Protein AF-A0A4Q2LS94-F1 (afdb_monomer)

Nearest PDB structures (foldseek):
  6xjh-assembly1_A  TM=5.456E-01  e=1.510E-02  Staphylococcus aureus
  7znq-assembly1_Y  TM=5.408E-01  e=6.604E-02  Stutzerimonas stutzeri ATCC 14405 = CCUG 16156
  7o0z-assembly1_D  TM=4.781E-01  e=6.324E-02  Stutzerimonas stutzeri ATCC 14405 = CCUG 16156
  7osi-assembly1_D  TM=4.520E-01  e=9.346E-02  Stutzerimonas stutzeri ATCC 14405 = CCUG 16156
  8frp-assembly1_F  TM=3.884E-01  e=1.158E+00  Acinetobacter baylyi ADP1

Mean predicted aligned error: 8.5 Å

Radius of gyration: 29.26 Å; Cα contacts (8 Å, |Δi|>4): 446; chains: 1; bounding box: 100×53×75 Å

Secondary structure (DSSP, 8-state):
-HHHHHHHHHHHT-HHHHHHHHHHHHHHHHHHHHTHHHHHHHHHHHHHHHHT-EE--HHHHHHHHHHHHHHHHHHHHHHHHHHHHHHHHHHHHHHHTTS---S------S----SSPPPHHHHHHHHHHHHHHHHHHHHHHHTTHHHHHHHHHHHHHHHHTT-HHHHHHHHHHHHHHHHH----EE--SHHHHHHHHHIIIIIHHHHHHHHHHHHTHHHHHHHHTTHHHHHHTSTTHHHHHHHHHHHHHHHHHHHHHHHHHHHHHHHHHHHH--TTTTSBGGG-HHHHTTB---SBHHHHHHHHHHHHHHHHHHHHHHHHHHHTT-S-THHHHHHHHHHHHHHHHHHHTT-TTSHHHHHHHHH-THHHHHH-TTSSB--EEEETTEEEEHHHHHHHHHHHHHHHHHHHHHHHHHT----

Solvent-accessible surface area (backbone atoms only — not comparable to full-atom values): 22215 Å² total; per-residue (Å²): 109,74,62,29,53,55,44,34,46,63,41,69,69,38,65,65,55,58,54,50,50,50,51,54,51,49,51,52,50,49,59,58,55,73,44,42,72,69,46,50,54,50,51,56,46,39,57,49,28,71,71,72,38,38,72,76,42,73,68,55,51,54,52,19,54,52,42,45,52,51,50,54,51,52,55,48,52,50,52,53,49,54,53,48,53,54,51,52,51,51,54,49,50,59,51,50,75,73,47,82,94,76,82,85,92,85,74,98,73,89,87,86,86,84,69,101,61,72,53,77,67,57,45,52,53,47,50,51,51,30,58,51,18,52,50,46,51,47,40,68,70,43,40,56,57,54,52,53,48,50,31,48,53,45,30,54,52,17,58,75,69,66,38,70,42,43,38,54,36,23,55,52,48,42,53,31,40,67,70,49,57,56,49,54,42,41,60,67,51,65,62,54,48,58,60,63,44,37,36,49,74,51,44,30,58,53,45,45,50,53,34,34,63,44,31,5,38,73,37,1,52,38,54,62,72,57,49,48,54,67,43,58,70,40,98,62,30,57,66,55,49,53,54,21,45,51,52,18,48,45,52,47,26,42,50,51,44,51,52,53,50,49,53,47,48,50,57,46,36,73,70,63,45,72,81,67,43,80,40,47,36,40,41,38,42,95,83,27,66,60,30,54,51,72,49,27,37,48,58,48,51,52,48,52,51,52,42,26,27,50,21,36,33,33,49,33,41,46,20,38,40,43,4,68,76,35,57,48,35,62,57,20,31,51,56,50,50,48,51,50,47,46,58,59,51,38,59,74,69,69,49,62,88,41,70,67,48,47,52,48,45,72,73,50,48,56,44,58,39,30,26,43,77,57,55,56,40,63,41,65,38,81,56,95,71,40,63,32,50,35,70,65,51,46,51,68,56,54,48,48,48,46,50,53,33,52,52,54,38,53,53,54,60,70,70,58,76,81,126

Sequence (419 aa):
MRLIWTELYKILAQKVIYIAFLLFVLFYSASFFSQSATRSETRELQSYYETYGGKLTAEKLQWAEQIDAEFQAERKARNEAAEQEQREQKEQQGRQEQQSPSEAASPAKEQAASHDTLSPEDYNNLLLQYRVASAILNLHSNGLNLRESYARSEAERAEAEGSLYRQAEAKKMLASFNKVGTPDYAMNQEVWNSMLRYLNEVGYLFAAALTILGVSSVFSREYNVRMDSLIFSSRHGRARMTWAKVAAVVLYCTMVVLAFAAVVLLLNGWYYGFSGWDKKLINLHNLYNHTAFTGSISLYFIMQQLYAIAGCIALGLLVMLCSSRTRSPLIPAFICGTIMMLPMLIILLNLSDSFIFELVFRLFRYMEFIELSMLGDNFYLNYFGTPVLYRYGIIPILALYYVIPVVLLHWSIRRREVA

Structure (mmCIF, N/CA/C/O backbone):
data_AF-A0A4Q2LS94-F1
#
_entry.id   AF-A0A4Q2LS94-F1
#
loop_
_atom_site.group_PDB
_atom_site.id
_atom_site.type_symbol
_atom_site.label_atom_id
_atom_site.label_alt_id
_atom_site.label_comp_id
_atom_site.label_asym_id
_atom_site.label_entity_id
_atom_site.label_seq_id
_atom_site.pdbx_PDB_ins_code
_atom_site.Cartn_x
_atom_site.Cartn_y
_atom_site.Cartn_z
_atom_site.occupancy
_atom_site.B_iso_or_equiv
_atom_site.auth_seq_id
_atom_site.auth_comp_id
_atom_site.auth_asym_id
_atom_site.auth_atom_id
_atom_site.pdbx_PDB_model_num
ATOM 1 N N . MET A 1 1 ? -26.633 12.307 13.243 1.00 71.81 1 MET A N 1
ATOM 2 C CA . MET A 1 1 ? -25.696 13.390 12.869 1.00 71.81 1 MET A CA 1
ATOM 3 C C . MET A 1 1 ? -24.947 13.954 14.077 1.00 71.81 1 MET A C 1
ATOM 5 O O . MET A 1 1 ? -23.781 13.620 14.220 1.00 71.81 1 MET A O 1
ATOM 9 N N . ARG A 1 2 ? -25.584 14.709 14.994 1.00 88.25 2 ARG A N 1
ATOM 10 C CA . ARG A 1 2 ? -24.880 15.412 16.098 1.00 88.25 2 ARG A CA 1
ATOM 11 C C . ARG A 1 2 ? -23.998 14.512 16.986 1.00 88.25 2 ARG A C 1
ATOM 13 O O . ARG A 1 2 ? -22.884 14.901 17.297 1.00 88.25 2 ARG A O 1
ATOM 20 N N . LEU A 1 3 ? -24.456 13.297 17.310 1.00 88.69 3 LEU A N 1
ATOM 21 C CA . LEU A 1 3 ? -23.695 12.317 18.108 1.00 88.69 3 LEU A CA 1
ATOM 22 C C . LEU A 1 3 ? -22.425 11.801 17.408 1.00 88.69 3 LEU A C 1
ATOM 24 O O . LEU A 1 3 ? -21.391 11.634 18.042 1.00 88.69 3 LEU A O 1
ATOM 28 N N . ILE A 1 4 ? -22.494 11.555 16.097 1.00 92.00 4 ILE A N 1
ATOM 29 C CA . ILE A 1 4 ? -21.341 11.062 15.327 1.00 92.00 4 ILE A CA 1
ATOM 30 C C . ILE A 1 4 ? -20.258 12.140 15.306 1.00 92.00 4 ILE A C 1
ATOM 32 O O . ILE A 1 4 ? -19.094 11.853 15.558 1.00 92.00 4 ILE A O 1
ATOM 36 N N . TRP A 1 5 ? -20.662 13.394 15.082 1.00 92.56 5 TRP A N 1
ATOM 37 C CA . TRP A 1 5 ? -19.753 14.535 15.101 1.00 92.56 5 TRP A CA 1
ATOM 38 C C . TRP A 1 5 ? -19.068 14.717 16.459 1.00 92.56 5 TRP A C 1
ATOM 40 O O . TRP A 1 5 ? -17.861 14.928 16.507 1.00 92.56 5 TRP A O 1
ATOM 50 N N . THR A 1 6 ? -19.802 14.584 17.570 1.00 92.38 6 THR A N 1
ATOM 51 C CA . THR A 1 6 ? -19.202 14.694 18.909 1.00 92.38 6 THR A CA 1
ATOM 52 C C . THR A 1 6 ? -18.193 13.586 19.190 1.00 92.38 6 THR A C 1
ATOM 54 O O . THR A 1 6 ? -17.148 13.858 19.775 1.00 92.38 6 THR A O 1
ATOM 57 N N . GLU A 1 7 ? -18.465 12.350 18.762 1.00 94.88 7 GLU A N 1
ATOM 58 C CA . GLU A 1 7 ? -17.519 11.241 18.935 1.00 94.88 7 GLU A CA 1
ATOM 59 C C . GLU A 1 7 ? -16.289 11.396 18.033 1.00 94.88 7 GLU A C 1
ATOM 61 O O . GLU A 1 7 ? -15.164 11.222 18.497 1.00 94.88 7 GLU A O 1
ATOM 66 N N . LEU A 1 8 ? -16.478 11.812 16.778 1.00 95.69 8 LEU A N 1
ATOM 67 C CA . LEU A 1 8 ? -15.372 12.096 15.863 1.00 95.69 8 LEU A CA 1
ATOM 68 C C . LEU A 1 8 ? -14.487 13.230 16.395 1.00 95.69 8 LEU A C 1
ATOM 70 O O . LEU A 1 8 ? -13.263 13.113 16.396 1.00 95.69 8 LEU A O 1
ATOM 74 N N . TYR A 1 9 ? -15.095 14.296 16.922 1.00 94.94 9 TYR A N 1
ATOM 75 C CA . TYR A 1 9 ? -14.372 15.405 17.539 1.00 94.94 9 TYR A CA 1
ATOM 76 C C . TYR A 1 9 ? -13.530 14.952 18.739 1.00 94.94 9 TYR A C 1
ATOM 78 O O . TYR A 1 9 ? -12.387 15.376 18.866 1.00 94.94 9 TYR A O 1
ATOM 86 N N . LYS A 1 10 ? -14.034 14.051 19.596 1.00 93.50 10 LYS A N 1
ATOM 87 C CA . LYS A 1 10 ? -13.248 13.496 20.717 1.00 93.50 10 LYS A CA 1
ATOM 88 C C . LYS A 1 10 ? -12.005 12.739 20.245 1.00 93.50 10 LYS A C 1
ATOM 90 O O . LYS A 1 10 ? -10.980 12.778 20.931 1.00 93.50 10 LYS A O 1
ATOM 95 N N . ILE A 1 11 ? -12.098 12.034 19.114 1.00 95.50 11 ILE A N 1
ATOM 96 C CA . ILE A 1 11 ? -10.948 11.358 18.506 1.00 95.50 11 ILE A CA 1
ATOM 97 C C . ILE A 1 11 ? -9.956 12.418 18.024 1.00 95.50 11 ILE A C 1
ATOM 99 O O . ILE A 1 11 ? -8.827 12.460 18.503 1.00 95.50 11 ILE A O 1
ATOM 103 N N . LEU A 1 12 ? -10.409 13.338 17.171 1.00 94.44 12 LEU A N 1
ATOM 104 C CA . LEU A 1 12 ? -9.562 14.363 16.559 1.00 94.44 12 LEU A CA 1
ATOM 105 C C . LEU A 1 12 ? -8.964 15.352 17.570 1.00 94.44 12 LEU A C 1
ATOM 107 O O . LEU A 1 12 ? -7.861 15.824 17.363 1.00 94.44 12 LEU A O 1
ATOM 111 N N . ALA A 1 13 ? -9.605 15.618 18.708 1.00 93.94 13 ALA A N 1
ATOM 112 C CA . ALA A 1 13 ? -9.079 16.520 19.738 1.00 93.94 13 ALA A CA 1
ATOM 113 C C . ALA A 1 13 ? -7.800 16.003 20.439 1.00 93.94 13 ALA A C 1
ATOM 115 O O . ALA A 1 13 ? -7.214 16.694 21.280 1.00 93.94 13 ALA A O 1
ATOM 116 N N . GLN A 1 14 ? -7.352 14.781 20.147 1.00 93.38 14 GLN A N 1
ATOM 117 C CA . GLN A 1 14 ? -6.146 14.208 20.736 1.00 93.38 14 GLN A CA 1
ATOM 118 C C . GLN A 1 14 ? -4.886 14.777 20.077 1.00 93.38 14 GLN A C 1
ATOM 120 O O . GLN A 1 14 ? -4.513 14.386 18.976 1.00 93.38 14 GLN A O 1
ATOM 125 N N . LYS A 1 15 ? -4.161 15.636 20.809 1.00 93.94 15 LYS A N 1
ATOM 126 C CA . LYS A 1 15 ? -2.892 16.242 20.353 1.00 93.94 15 LYS A CA 1
ATOM 127 C C . LYS A 1 15 ? -1.873 15.219 19.832 1.00 93.94 15 LYS A C 1
ATOM 129 O O . LYS A 1 15 ? -1.167 15.501 18.871 1.00 93.94 15 LYS A O 1
ATOM 134 N N . VAL A 1 16 ? -1.827 14.029 20.439 1.00 93.25 16 VAL A N 1
ATOM 135 C CA . VAL A 1 16 ? -0.914 12.937 20.055 1.00 93.25 16 VAL A CA 1
ATOM 136 C C . VAL A 1 16 ? -1.115 12.504 18.598 1.00 93.25 16 VAL A C 1
ATOM 138 O O . VAL A 1 16 ? -0.131 12.189 17.940 1.00 93.25 16 VAL A O 1
ATOM 141 N N . ILE A 1 17 ? -2.345 12.549 18.068 1.00 95.19 17 ILE A N 1
ATOM 142 C CA . ILE A 1 17 ? -2.631 12.186 16.670 1.00 95.19 17 ILE A CA 1
ATOM 143 C C . ILE A 1 17 ? -1.920 13.146 15.717 1.00 95.19 17 ILE A C 1
ATOM 145 O O . ILE A 1 17 ? -1.273 12.701 14.776 1.00 95.19 17 ILE A O 1
ATOM 149 N N . TYR A 1 18 ? -1.988 14.453 15.976 1.00 96.56 18 TYR A N 1
ATOM 150 C CA . TYR A 1 18 ? -1.341 15.454 15.126 1.00 96.56 18 TYR A CA 1
ATOM 151 C C . TYR A 1 18 ? 0.182 15.409 15.227 1.00 96.56 18 TYR A C 1
ATOM 153 O O . TYR A 1 18 ? 0.855 15.547 14.212 1.00 96.56 18 TYR A O 1
ATOM 161 N N . ILE A 1 19 ? 0.722 15.176 16.429 1.00 97.12 19 ILE A N 1
ATOM 162 C CA . ILE A 1 19 ? 2.168 15.003 16.625 1.00 97.12 19 ILE A CA 1
ATOM 163 C C . ILE A 1 19 ? 2.651 13.773 15.848 1.00 97.12 19 ILE A C 1
ATOM 165 O O . ILE A 1 19 ? 3.602 13.877 15.080 1.00 97.12 19 ILE A O 1
ATOM 169 N N . ALA A 1 20 ? 1.975 12.629 15.992 1.00 96.75 20 ALA A N 1
ATOM 170 C CA . ALA A 1 20 ? 2.322 11.405 15.274 1.00 96.75 20 ALA A CA 1
ATOM 171 C C . ALA A 1 20 ? 2.182 11.572 13.754 1.00 96.75 20 ALA A C 1
ATOM 173 O O . ALA A 1 20 ? 3.086 11.200 13.014 1.00 96.75 20 ALA A O 1
ATOM 174 N N . PHE A 1 21 ? 1.092 12.188 13.284 1.00 97.50 21 PHE A N 1
ATOM 175 C CA . PHE A 1 21 ? 0.890 12.468 11.863 1.00 97.50 21 PHE A CA 1
ATOM 176 C C . PHE A 1 21 ? 2.009 13.346 11.299 1.00 97.50 21 PHE A C 1
ATOM 178 O O . PHE A 1 21 ? 2.592 13.004 10.276 1.00 97.50 21 PHE A O 1
ATOM 185 N N . LEU A 1 22 ? 2.361 14.433 11.991 1.00 97.62 22 LEU A N 1
ATOM 186 C CA . LEU A 1 22 ? 3.452 15.316 11.586 1.00 97.62 22 LEU A CA 1
ATOM 187 C C . LEU A 1 22 ? 4.791 14.573 11.552 1.00 97.62 22 LEU A C 1
ATOM 189 O O . LEU A 1 22 ? 5.533 14.728 10.589 1.00 97.62 22 LEU A O 1
ATOM 193 N N . LEU A 1 23 ? 5.084 13.729 12.545 1.00 97.50 23 LEU A N 1
ATOM 194 C CA . LEU A 1 23 ? 6.293 12.900 12.550 1.00 97.50 23 LEU A CA 1
ATOM 195 C C . LEU A 1 23 ? 6.331 11.926 11.365 1.00 97.50 23 LEU A C 1
ATOM 197 O O . LEU A 1 23 ? 7.368 11.806 10.721 1.00 97.50 23 LEU A O 1
ATOM 201 N N . PHE A 1 24 ? 5.216 11.270 11.036 1.00 96.88 24 PHE A N 1
ATOM 202 C CA . PHE A 1 24 ? 5.141 10.368 9.883 1.00 96.88 24 PHE A CA 1
ATOM 203 C C . PHE A 1 24 ? 5.277 11.110 8.551 1.00 96.88 24 PHE A C 1
ATOM 205 O O . PHE A 1 24 ? 5.962 10.630 7.649 1.00 96.88 24 PHE A O 1
ATOM 212 N N . VAL A 1 25 ? 4.686 12.302 8.433 1.00 96.38 25 VAL A N 1
ATOM 213 C CA . VAL A 1 25 ? 4.857 13.167 7.258 1.00 96.38 25 VAL A CA 1
ATOM 214 C C . VAL A 1 25 ? 6.303 13.636 7.133 1.00 96.38 25 VAL A C 1
ATOM 216 O O . VAL A 1 25 ? 6.855 13.575 6.038 1.00 96.38 25 VAL A O 1
ATOM 219 N N . LEU A 1 26 ? 6.944 14.059 8.226 1.00 95.88 26 LEU A N 1
ATOM 220 C CA . LEU A 1 26 ? 8.361 14.428 8.228 1.00 95.88 26 LEU A CA 1
ATOM 221 C C . LEU A 1 26 ? 9.256 13.248 7.857 1.00 95.88 26 LEU A C 1
ATOM 223 O O . LEU A 1 26 ? 10.152 13.421 7.041 1.00 95.88 26 LEU A O 1
ATOM 227 N N . PHE A 1 27 ? 9.002 12.057 8.400 1.00 94.88 27 PHE A N 1
ATOM 228 C CA . PHE A 1 27 ? 9.762 10.856 8.063 1.00 94.88 27 PHE A CA 1
ATOM 229 C C . PHE A 1 27 ? 9.624 10.506 6.578 1.00 94.88 27 PHE A C 1
ATOM 231 O O . PHE A 1 27 ? 10.627 10.298 5.895 1.00 94.88 27 PHE A O 1
ATOM 238 N N . TYR A 1 28 ? 8.393 10.503 6.054 1.00 92.50 28 TYR A N 1
ATOM 239 C CA . TYR A 1 28 ? 8.152 10.259 4.634 1.00 92.50 28 TYR A CA 1
ATOM 240 C C . TYR A 1 28 ? 8.820 11.326 3.761 1.00 92.50 28 TYR A C 1
ATOM 242 O O . TYR A 1 28 ? 9.475 10.989 2.782 1.00 92.50 28 TYR A O 1
ATOM 250 N N . SER A 1 29 ? 8.723 12.600 4.145 1.00 91.50 29 SER A N 1
ATOM 251 C CA . SER A 1 29 ? 9.332 13.713 3.409 1.00 91.50 29 SER A CA 1
ATOM 252 C C . SER A 1 29 ? 10.862 13.638 3.442 1.00 91.50 29 SER A C 1
ATOM 254 O O . SER A 1 29 ? 11.510 13.815 2.418 1.00 91.50 29 SER A O 1
ATOM 256 N N . ALA A 1 30 ? 11.463 13.315 4.587 1.00 91.62 30 ALA A N 1
ATOM 257 C CA . ALA A 1 30 ? 12.905 13.120 4.709 1.00 91.62 30 ALA A CA 1
ATOM 258 C C . ALA A 1 30 ? 13.388 11.955 3.832 1.00 91.62 30 ALA A C 1
ATOM 260 O O . ALA A 1 30 ? 14.360 12.116 3.102 1.00 91.62 30 ALA A O 1
ATOM 261 N N . SER A 1 31 ? 12.674 10.823 3.833 1.00 88.81 31 SER A N 1
ATOM 262 C CA . SER A 1 31 ? 12.956 9.683 2.945 1.00 88.81 31 SER A CA 1
ATOM 263 C C . SER A 1 31 ? 12.748 10.020 1.459 1.00 88.81 31 SER A C 1
ATOM 265 O O . SER A 1 31 ? 13.474 9.533 0.590 1.00 88.81 31 SER A O 1
ATOM 267 N N . PHE A 1 32 ? 11.779 10.890 1.161 1.00 86.62 32 PHE A N 1
ATOM 268 C CA . PHE A 1 32 ? 11.510 11.413 -0.175 1.00 86.62 32 PHE A CA 1
ATOM 269 C C . PHE A 1 32 ? 12.689 12.266 -0.683 1.00 86.62 32 PHE A C 1
ATOM 271 O O . PHE A 1 32 ? 13.139 12.087 -1.814 1.00 86.62 32 PHE A O 1
ATOM 278 N N . PHE A 1 33 ? 13.224 13.168 0.147 1.00 86.12 33 PHE A N 1
ATOM 279 C CA . PHE A 1 33 ? 14.327 14.061 -0.232 1.00 86.12 33 PHE A CA 1
ATOM 280 C C . PHE A 1 33 ? 15.721 13.431 -0.104 1.00 86.12 33 PHE A C 1
ATOM 282 O O . PHE A 1 33 ? 16.631 13.840 -0.826 1.00 86.12 33 PHE A O 1
ATOM 289 N N . SER A 1 34 ? 15.914 12.421 0.750 1.00 85.12 34 SER A N 1
ATOM 290 C CA . SER A 1 34 ? 17.208 11.730 0.872 1.00 85.12 34 SER A CA 1
ATOM 291 C C . SER A 1 34 ? 17.610 11.002 -0.414 1.00 85.12 34 SER A C 1
ATOM 293 O O . SER A 1 34 ? 18.793 10.812 -0.666 1.00 85.12 34 SER A O 1
ATOM 295 N N . GLN A 1 35 ? 16.638 10.656 -1.259 1.00 77.50 35 GLN A N 1
ATOM 296 C CA . GLN A 1 35 ? 16.847 10.052 -2.578 1.00 77.50 35 GLN A CA 1
ATOM 297 C C . GLN A 1 35 ? 16.931 11.096 -3.709 1.00 77.50 35 GLN A C 1
ATOM 299 O O . GLN A 1 35 ? 16.785 10.756 -4.878 1.00 77.50 35 GLN A O 1
ATOM 304 N N . SER A 1 36 ? 17.140 12.378 -3.387 1.00 68.50 36 SER A N 1
ATOM 305 C CA . SER A 1 36 ? 17.072 13.495 -4.344 1.00 68.50 36 SER A CA 1
ATOM 306 C C . SER A 1 36 ? 17.948 13.333 -5.590 1.00 68.50 36 SER A C 1
ATOM 308 O O . SER A 1 36 ? 17.468 13.669 -6.666 1.00 68.50 36 SER A O 1
ATOM 310 N N . ALA A 1 37 ? 19.159 12.775 -5.481 1.00 62.03 37 ALA A N 1
ATOM 311 C CA . ALA A 1 37 ? 20.042 12.534 -6.630 1.00 62.03 37 ALA A CA 1
ATOM 312 C C . ALA A 1 37 ? 19.455 11.514 -7.627 1.00 62.03 37 ALA A C 1
ATOM 314 O O . ALA A 1 37 ? 19.343 11.781 -8.819 1.00 62.03 37 ALA A O 1
ATOM 315 N N . THR A 1 38 ? 18.966 10.371 -7.140 1.00 67.56 38 THR A N 1
ATOM 316 C CA . THR A 1 38 ? 18.274 9.373 -7.979 1.00 67.56 38 THR A CA 1
ATOM 317 C C . THR A 1 38 ? 17.004 9.951 -8.610 1.00 67.56 38 THR A C 1
ATOM 319 O O . THR A 1 38 ? 16.581 9.577 -9.706 1.00 67.56 38 THR A O 1
ATOM 322 N N . ARG A 1 39 ? 16.366 10.899 -7.923 1.00 68.19 39 ARG A N 1
ATOM 323 C CA . ARG A 1 39 ? 15.119 11.513 -8.375 1.00 68.19 39 ARG A CA 1
ATOM 324 C C . ARG A 1 39 ? 15.330 12.652 -9.363 1.00 68.19 39 ARG A C 1
ATOM 326 O O . ARG A 1 39 ? 14.485 12.796 -10.243 1.00 68.19 39 ARG A O 1
ATOM 333 N N . SER A 1 40 ? 16.437 13.395 -9.287 1.00 66.00 40 SER A N 1
ATOM 334 C CA . SER A 1 40 ? 16.788 14.376 -10.319 1.00 66.00 40 SER A CA 1
ATOM 335 C C . SER A 1 40 ? 17.030 13.677 -11.649 1.00 66.00 40 SER A C 1
ATOM 337 O O . SER A 1 40 ? 16.423 14.071 -12.639 1.00 66.00 40 SER A O 1
ATOM 339 N N . GLU A 1 41 ? 17.755 12.554 -11.646 1.00 70.06 41 GLU A N 1
ATOM 340 C CA . GLU A 1 41 ? 17.894 11.699 -12.834 1.00 70.06 41 GLU A CA 1
ATOM 341 C C . GLU A 1 41 ? 16.536 11.196 -13.338 1.00 70.06 41 GLU A C 1
ATOM 343 O O . GLU A 1 41 ? 16.282 11.145 -14.536 1.00 70.06 41 GLU A O 1
ATOM 348 N N . THR A 1 42 ? 15.625 10.839 -12.429 1.00 70.94 42 THR A N 1
ATOM 349 C CA . THR A 1 42 ? 14.271 10.398 -12.797 1.00 70.94 42 THR A CA 1
ATOM 350 C C . THR A 1 42 ? 13.454 11.524 -13.439 1.00 70.94 42 THR A C 1
ATOM 352 O O . THR A 1 42 ? 12.666 11.271 -14.352 1.00 70.94 42 THR A O 1
ATOM 355 N N . ARG A 1 43 ? 13.614 12.764 -12.964 1.00 76.69 43 ARG A N 1
ATOM 356 C CA . ARG A 1 43 ? 12.946 13.950 -13.512 1.00 76.69 43 ARG A CA 1
ATOM 357 C C . ARG A 1 43 ? 13.520 14.342 -14.871 1.00 76.69 43 ARG A C 1
ATOM 359 O O . ARG A 1 43 ? 12.759 14.740 -15.743 1.00 76.69 43 ARG A O 1
ATOM 366 N N . GLU A 1 44 ? 14.824 14.202 -15.070 1.00 81.69 44 GLU A N 1
ATOM 367 C CA . GLU A 1 44 ? 15.437 14.353 -16.392 1.00 81.69 44 GLU A CA 1
ATOM 368 C C . GLU A 1 44 ? 14.945 13.256 -17.333 1.00 81.69 44 GLU A C 1
ATOM 370 O O . GLU A 1 44 ? 14.438 13.549 -18.407 1.00 81.69 44 GLU A O 1
ATOM 375 N N . LEU A 1 45 ? 14.946 11.997 -16.896 1.00 83.62 45 LEU A N 1
ATOM 376 C CA . LEU A 1 45 ? 14.431 10.879 -17.686 1.00 83.62 45 LEU A CA 1
ATOM 377 C C . LEU A 1 45 ? 12.951 11.060 -18.076 1.00 83.62 45 LEU A C 1
ATOM 379 O O . LEU A 1 45 ? 12.529 10.599 -19.136 1.00 83.62 45 LEU A O 1
ATOM 383 N N . GLN A 1 46 ? 12.156 11.752 -17.253 1.00 85.06 46 GLN A N 1
ATOM 384 C CA . GLN A 1 46 ? 10.760 12.069 -17.559 1.00 85.06 46 GLN A CA 1
ATOM 385 C C . GLN A 1 46 ? 10.611 12.878 -18.857 1.00 85.06 46 GLN A C 1
ATOM 387 O O . GLN A 1 46 ? 9.734 12.547 -19.653 1.00 85.06 46 GLN A O 1
ATOM 392 N N . SER A 1 47 ? 11.461 13.879 -19.114 1.00 87.19 47 SER A N 1
ATOM 393 C CA . SER A 1 47 ? 11.367 14.685 -20.345 1.00 87.19 47 SER A CA 1
ATOM 394 C C . SER A 1 47 ? 11.715 13.863 -21.594 1.00 87.19 47 SER A C 1
ATOM 396 O O . SER A 1 47 ? 11.094 14.016 -22.648 1.00 87.19 47 SER A O 1
ATOM 398 N N . TYR A 1 48 ? 12.641 12.910 -21.464 1.00 90.19 48 TYR A N 1
ATOM 399 C CA . TYR A 1 48 ? 12.956 11.947 -22.518 1.00 90.19 48 TYR A CA 1
ATOM 400 C C . TYR A 1 48 ? 11.796 10.977 -22.774 1.00 90.19 48 TYR A C 1
ATOM 402 O O . TYR A 1 48 ? 11.495 10.685 -23.929 1.00 90.19 48 TYR A O 1
ATOM 410 N N . TYR A 1 49 ? 11.083 10.519 -21.739 1.00 89.94 49 TYR A N 1
ATOM 411 C CA . TYR A 1 49 ? 9.853 9.737 -21.922 1.00 89.94 49 TYR A CA 1
ATOM 412 C C . TYR A 1 49 ? 8.718 10.548 -22.558 1.00 89.94 49 TYR A C 1
ATOM 414 O O . TYR A 1 49 ? 7.915 9.980 -23.294 1.00 89.94 49 TYR A O 1
ATOM 422 N N . GLU A 1 50 ? 8.638 11.850 -22.298 1.00 87.69 50 GLU A N 1
ATOM 423 C CA . GLU A 1 50 ? 7.675 12.738 -22.962 1.00 87.69 50 GLU A CA 1
ATOM 424 C C . GLU A 1 50 ? 8.004 12.941 -24.445 1.00 87.69 50 GLU A C 1
ATOM 426 O O . GLU A 1 50 ? 7.090 13.056 -25.260 1.00 87.69 50 GLU A O 1
ATOM 431 N N . THR A 1 51 ? 9.291 12.916 -24.798 1.00 90.25 51 THR A N 1
ATOM 432 C CA . THR A 1 51 ? 9.772 13.118 -26.172 1.00 90.25 51 THR A CA 1
ATOM 433 C C . THR A 1 51 ? 9.738 11.824 -26.992 1.00 90.25 51 THR A C 1
ATOM 435 O O . THR A 1 51 ? 9.162 11.782 -28.076 1.00 90.25 51 THR A O 1
ATOM 438 N N . TYR A 1 52 ? 10.329 10.749 -26.466 1.00 89.81 52 TYR A N 1
ATOM 439 C CA . TYR A 1 52 ? 10.572 9.492 -27.186 1.00 89.81 52 TYR A CA 1
ATOM 440 C C . TYR A 1 52 ? 9.662 8.342 -26.728 1.00 89.81 52 TYR A C 1
ATOM 442 O O . TYR A 1 52 ? 9.378 7.414 -27.491 1.00 89.81 52 TYR A O 1
ATOM 450 N N . GLY A 1 53 ? 9.160 8.399 -25.491 1.00 89.62 53 GLY A N 1
ATOM 451 C CA . GLY A 1 53 ? 8.220 7.416 -24.949 1.00 89.62 53 GLY A CA 1
ATOM 452 C C . GLY A 1 53 ? 6.827 7.523 -25.572 1.00 89.62 53 GLY A C 1
ATOM 453 O O . GLY A 1 53 ? 6.587 8.272 -26.513 1.00 89.62 53 GLY A O 1
ATOM 454 N N . GLY A 1 54 ? 5.866 6.746 -25.083 1.00 90.50 54 GLY A N 1
ATOM 455 C CA . GLY A 1 54 ? 4.487 6.717 -25.573 1.00 90.50 54 GLY A CA 1
ATOM 456 C C . GLY A 1 54 ? 4.080 5.375 -26.177 1.00 90.50 54 GLY A C 1
ATOM 457 O O . GLY A 1 54 ? 4.685 4.346 -25.887 1.00 90.50 54 GLY A O 1
ATOM 458 N N . LYS A 1 55 ? 3.032 5.371 -27.013 1.00 92.12 55 LYS A N 1
ATOM 459 C CA . LYS A 1 55 ? 2.530 4.135 -27.636 1.00 92.12 55 LYS A CA 1
ATOM 460 C C . LYS A 1 55 ? 3.618 3.480 -28.489 1.00 92.12 55 LYS A C 1
ATOM 462 O O . LYS A 1 55 ? 4.261 4.178 -29.271 1.00 92.12 55 LYS A O 1
ATOM 467 N N . LEU A 1 56 ? 3.788 2.167 -28.355 1.00 91.00 56 LEU A N 1
ATOM 468 C CA . LEU A 1 56 ? 4.749 1.398 -29.142 1.00 91.00 56 LEU A CA 1
ATOM 469 C C . LEU A 1 56 ? 4.298 1.363 -30.613 1.00 91.00 56 LEU A C 1
ATOM 471 O O . LEU A 1 56 ? 3.252 0.802 -30.944 1.00 91.00 56 LEU A O 1
ATOM 475 N N . THR A 1 57 ? 5.084 1.990 -31.488 1.00 92.44 57 THR A N 1
ATOM 476 C CA . THR A 1 57 ? 4.911 2.001 -32.948 1.00 92.44 57 THR A CA 1
ATOM 477 C C . THR A 1 57 ? 6.154 1.415 -33.616 1.00 92.44 57 THR A C 1
ATOM 479 O O . THR A 1 57 ? 7.225 1.400 -33.014 1.00 92.44 57 THR A O 1
ATOM 482 N N . ALA A 1 58 ? 6.032 0.956 -34.865 1.00 91.12 58 ALA A N 1
ATOM 483 C CA . ALA A 1 58 ? 7.173 0.434 -35.625 1.00 91.12 58 ALA A CA 1
ATOM 484 C C . ALA A 1 58 ? 8.319 1.458 -35.738 1.00 91.12 58 ALA A C 1
ATOM 486 O O . ALA A 1 58 ? 9.477 1.103 -35.570 1.00 91.12 58 ALA A O 1
ATOM 487 N N . GLU A 1 59 ? 7.985 2.735 -35.927 1.00 93.25 59 GLU A N 1
ATOM 488 C CA . GLU A 1 59 ? 8.950 3.840 -35.967 1.00 93.25 59 GLU A CA 1
ATOM 489 C C . GLU A 1 59 ? 9.732 3.981 -34.653 1.00 93.25 59 GLU A C 1
ATOM 491 O O . GLU A 1 59 ? 10.952 4.105 -34.665 1.00 93.25 59 GLU A O 1
ATOM 496 N N . LYS A 1 60 ? 9.054 3.884 -33.501 1.00 92.88 60 LYS A N 1
ATOM 497 C CA . LYS A 1 60 ? 9.723 3.947 -32.192 1.00 92.88 60 LYS A CA 1
ATOM 498 C C . LYS A 1 60 ? 10.573 2.727 -31.895 1.00 92.88 60 LYS A C 1
ATOM 500 O O . LYS A 1 60 ? 11.565 2.854 -31.188 1.00 92.88 60 LYS A O 1
ATOM 505 N N . LEU A 1 61 ? 10.184 1.563 -32.408 1.00 92.50 61 LEU A N 1
ATOM 506 C CA . LEU A 1 61 ? 10.995 0.354 -32.303 1.00 92.50 61 LEU A CA 1
ATOM 507 C C . LEU A 1 61 ? 12.281 0.505 -33.113 1.00 92.50 61 LEU A C 1
ATOM 509 O O . LEU A 1 61 ? 13.349 0.277 -32.566 1.00 92.50 61 LEU A O 1
ATOM 513 N N . GLN A 1 62 ? 12.191 0.992 -34.353 1.00 94.38 62 GLN A N 1
ATOM 514 C CA . GLN A 1 62 ? 13.366 1.266 -35.185 1.00 94.38 62 GLN A CA 1
ATOM 515 C C . GLN A 1 62 ? 14.291 2.310 -34.554 1.00 94.38 62 GLN A C 1
ATOM 517 O O . GLN A 1 62 ? 15.498 2.101 -34.494 1.00 94.38 62 GLN A O 1
ATOM 522 N N . TRP A 1 63 ? 13.732 3.408 -34.035 1.00 95.38 63 TRP A N 1
ATOM 523 C CA . TRP A 1 63 ? 14.505 4.396 -33.280 1.00 95.38 63 TRP A CA 1
ATOM 524 C C . TRP A 1 63 ? 15.195 3.761 -32.065 1.00 95.38 63 TRP A C 1
ATOM 526 O O . TRP A 1 63 ? 16.380 3.984 -31.835 1.00 95.38 63 TRP A O 1
ATOM 536 N N . ALA A 1 64 ? 14.477 2.930 -31.305 1.00 94.56 64 ALA A N 1
ATOM 537 C CA . ALA A 1 64 ? 15.034 2.285 -30.126 1.00 94.56 64 ALA A CA 1
ATOM 538 C C . ALA A 1 64 ? 16.160 1.295 -30.475 1.00 94.56 64 ALA A C 1
ATOM 540 O O . ALA A 1 64 ? 17.164 1.258 -29.771 1.00 94.56 64 ALA A O 1
ATOM 541 N N . GLU A 1 65 ? 16.031 0.536 -31.567 1.00 95.31 65 GLU A N 1
ATOM 542 C CA . GLU A 1 65 ? 17.088 -0.348 -32.084 1.00 95.31 65 GLU A CA 1
ATOM 543 C C . GLU A 1 65 ? 18.332 0.441 -32.519 1.00 95.31 65 GLU A C 1
ATOM 545 O O . GLU A 1 65 ? 19.455 0.027 -32.234 1.00 95.31 65 GLU A O 1
ATOM 550 N N . GLN A 1 66 ? 18.144 1.593 -33.172 1.00 96.56 66 GLN A N 1
ATOM 551 C CA . GLN A 1 66 ? 19.243 2.473 -33.579 1.00 96.56 66 GLN A CA 1
ATOM 552 C C . GLN A 1 66 ? 20.007 3.018 -32.370 1.00 96.56 66 GLN A C 1
ATOM 554 O O . GLN A 1 66 ? 21.228 2.891 -32.315 1.00 96.56 66 GLN A O 1
ATOM 559 N N . ILE A 1 67 ? 19.292 3.566 -31.384 1.00 96.62 67 ILE A N 1
ATOM 560 C CA . ILE A 1 67 ? 19.899 4.113 -30.165 1.00 96.62 67 ILE A CA 1
ATOM 561 C C . ILE A 1 67 ? 20.577 3.021 -29.332 1.00 96.62 67 ILE A C 1
ATOM 563 O O . ILE A 1 67 ? 21.640 3.262 -28.762 1.00 96.62 67 ILE A O 1
ATOM 567 N N . ASP A 1 68 ? 19.991 1.822 -29.252 1.00 94.81 68 ASP A N 1
ATOM 568 C CA . ASP A 1 68 ? 20.628 0.683 -28.585 1.00 94.81 68 ASP A CA 1
ATOM 569 C C . ASP A 1 68 ? 21.973 0.358 -29.245 1.00 94.81 68 ASP A C 1
ATOM 571 O O . ASP A 1 68 ? 22.999 0.342 -28.566 1.00 94.81 68 ASP A O 1
ATOM 575 N N . ALA A 1 69 ? 22.003 0.215 -30.574 1.00 95.69 69 ALA A N 1
ATOM 576 C CA . ALA A 1 69 ? 23.231 -0.057 -31.316 1.00 95.69 69 ALA A CA 1
ATOM 577 C C . ALA A 1 69 ? 24.286 1.055 -31.159 1.00 95.69 69 ALA A C 1
ATOM 579 O O . ALA A 1 69 ? 25.460 0.755 -30.924 1.00 95.69 69 ALA A O 1
ATOM 580 N N . GLU A 1 70 ? 23.876 2.323 -31.248 1.00 95.25 70 GLU A N 1
ATOM 581 C CA . GLU A 1 70 ? 24.749 3.490 -31.078 1.00 95.25 70 GLU A CA 1
ATOM 582 C C . GLU A 1 70 ? 25.371 3.527 -29.676 1.00 95.25 70 GLU A C 1
ATOM 584 O O . GLU A 1 70 ? 26.592 3.623 -29.533 1.00 95.25 70 GLU A O 1
ATOM 589 N N . PHE A 1 71 ? 24.558 3.346 -28.630 1.00 94.88 71 PHE A N 1
ATOM 590 C CA . PHE A 1 71 ? 25.043 3.313 -27.253 1.00 94.88 71 PHE A CA 1
ATOM 591 C C . PHE A 1 71 ? 25.988 2.134 -26.995 1.00 94.88 71 PHE A C 1
ATOM 593 O O . PHE A 1 71 ? 27.005 2.296 -26.317 1.00 94.88 71 PHE A O 1
ATOM 600 N N . GLN A 1 72 ? 25.699 0.944 -27.535 1.00 93.56 72 GLN A N 1
ATOM 601 C CA . GLN A 1 72 ? 26.600 -0.204 -27.393 1.00 93.56 72 GLN A CA 1
ATOM 602 C C . GLN A 1 72 ? 27.942 0.024 -28.098 1.00 93.56 72 GLN A C 1
ATOM 604 O O . GLN A 1 72 ? 28.981 -0.353 -27.547 1.00 93.56 72 GLN A O 1
ATOM 609 N N . ALA A 1 73 ? 27.935 0.643 -29.282 1.00 93.50 73 ALA A N 1
ATOM 610 C CA . ALA A 1 73 ? 29.149 0.978 -30.021 1.00 93.50 73 ALA A CA 1
ATOM 611 C C . ALA A 1 73 ? 30.011 1.994 -29.257 1.00 93.50 73 ALA A C 1
ATOM 613 O O . ALA A 1 73 ? 31.196 1.742 -29.039 1.00 93.50 73 ALA A O 1
ATOM 614 N N . GLU A 1 74 ? 29.408 3.077 -28.762 1.00 92.38 74 GLU A N 1
ATOM 615 C CA . GLU A 1 74 ? 30.099 4.102 -27.972 1.00 92.38 74 GLU A CA 1
ATOM 616 C C . GLU A 1 74 ? 30.649 3.534 -26.656 1.00 92.38 74 GLU A C 1
ATOM 618 O O . GLU A 1 74 ? 31.805 3.760 -26.292 1.00 92.38 74 GLU A O 1
ATOM 623 N N . ARG A 1 75 ? 29.847 2.737 -25.938 1.00 91.12 75 ARG A N 1
ATOM 624 C CA . ARG A 1 75 ? 30.282 2.084 -24.696 1.00 91.12 75 ARG A CA 1
ATOM 625 C C . ARG A 1 75 ? 31.472 1.158 -24.942 1.00 91.12 75 ARG A C 1
ATOM 627 O O . ARG A 1 75 ? 32.385 1.102 -24.121 1.00 91.12 75 ARG A O 1
ATOM 634 N N . LYS A 1 76 ? 31.472 0.435 -26.065 1.00 92.44 76 LYS A N 1
ATOM 635 C CA . LYS A 1 76 ? 32.593 -0.414 -26.474 1.00 92.44 76 LYS A CA 1
ATOM 636 C C . LYS A 1 76 ? 33.838 0.423 -26.786 1.00 92.44 76 LYS A C 1
ATOM 638 O O . LYS A 1 76 ? 34.889 0.123 -26.229 1.00 92.44 76 LYS A O 1
ATOM 643 N N . ALA A 1 77 ? 33.711 1.485 -27.583 1.00 90.25 77 ALA A N 1
ATOM 644 C CA . ALA A 1 77 ? 34.821 2.377 -27.925 1.00 90.25 77 ALA A CA 1
ATOM 645 C C . ALA A 1 77 ? 35.463 3.013 -26.678 1.00 90.25 77 ALA A C 1
ATOM 647 O O . ALA A 1 77 ? 36.684 3.029 -26.548 1.00 90.25 77 ALA A O 1
ATOM 648 N N . ARG A 1 78 ? 34.650 3.456 -25.708 1.00 88.94 78 ARG A N 1
ATOM 649 C CA . ARG A 1 78 ? 35.133 3.989 -24.421 1.00 88.94 78 ARG A CA 1
ATOM 650 C C . ARG A 1 78 ? 35.863 2.955 -23.573 1.00 88.94 78 ARG A C 1
ATOM 652 O O . ARG A 1 78 ? 36.880 3.282 -22.970 1.00 88.94 78 ARG A O 1
ATOM 659 N N . ASN A 1 79 ? 35.357 1.724 -23.513 1.00 89.00 79 ASN A N 1
ATOM 660 C CA . ASN A 1 79 ? 36.032 0.646 -22.790 1.00 89.00 79 ASN A CA 1
ATOM 661 C C . ASN A 1 79 ? 37.380 0.305 -23.443 1.00 89.00 79 ASN A C 1
ATOM 663 O O . ASN A 1 79 ? 38.371 0.146 -22.740 1.00 89.00 79 ASN A O 1
ATOM 667 N N . GLU A 1 80 ? 37.432 0.246 -24.776 1.00 89.75 80 GLU A N 1
ATOM 668 C CA . GLU A 1 80 ? 38.668 0.004 -25.528 1.00 89.75 80 GLU A CA 1
ATOM 669 C C . GLU A 1 80 ? 39.686 1.140 -25.337 1.00 89.75 80 GLU A C 1
ATOM 671 O O . GLU A 1 80 ? 40.859 0.862 -25.091 1.00 89.75 80 GLU A O 1
ATOM 676 N N . ALA A 1 81 ? 39.245 2.403 -25.365 1.00 87.00 81 ALA A N 1
ATOM 677 C CA . ALA A 1 81 ? 40.090 3.563 -25.074 1.00 87.00 81 ALA A CA 1
ATOM 678 C C . ALA A 1 81 ? 40.633 3.527 -23.634 1.00 87.00 81 ALA A C 1
ATOM 680 O O . ALA A 1 81 ? 41.832 3.686 -23.419 1.00 87.00 81 ALA A O 1
ATOM 681 N N . ALA A 1 82 ? 39.786 3.220 -22.646 1.00 85.31 82 ALA A N 1
ATOM 682 C CA . ALA A 1 82 ? 40.208 3.092 -21.251 1.00 85.31 82 ALA A CA 1
ATOM 683 C C . ALA A 1 82 ? 41.216 1.945 -21.045 1.00 85.31 82 ALA A C 1
ATOM 685 O O . ALA A 1 82 ? 42.156 2.069 -20.258 1.00 85.31 82 ALA A O 1
ATOM 686 N N . GLU A 1 83 ? 41.053 0.824 -21.753 1.00 87.12 83 GLU A N 1
ATOM 687 C CA . GLU A 1 83 ? 42.030 -0.267 -21.743 1.00 87.12 83 GLU A CA 1
ATOM 688 C C . GLU A 1 83 ? 43.362 0.134 -22.392 1.00 87.12 83 GLU A C 1
ATOM 690 O O . GLU A 1 83 ? 44.419 -0.269 -21.898 1.00 87.12 83 GLU A O 1
ATOM 695 N N . GLN A 1 84 ? 43.336 0.911 -23.480 1.00 85.94 84 GLN A N 1
ATOM 696 C CA . GLN A 1 84 ? 44.538 1.427 -24.141 1.00 85.94 84 GLN A CA 1
ATOM 697 C C . GLN A 1 84 ? 45.290 2.410 -23.241 1.00 85.94 84 GLN A C 1
ATOM 699 O O . GLN A 1 84 ? 46.476 2.201 -22.994 1.00 85.94 84 GLN A O 1
ATOM 704 N N . GLU A 1 85 ? 44.599 3.383 -22.643 1.00 84.50 85 GLU A N 1
ATOM 705 C CA . GLU A 1 85 ? 45.191 4.322 -21.681 1.00 84.50 85 GLU A CA 1
ATOM 706 C C . GLU A 1 85 ? 45.840 3.588 -20.499 1.00 84.50 85 GLU A C 1
ATOM 708 O O . GLU A 1 85 ? 46.957 3.908 -20.093 1.00 84.50 85 GLU A O 1
ATOM 713 N N . GLN A 1 86 ? 45.192 2.548 -19.962 1.00 83.94 86 GLN A N 1
ATOM 714 C CA . GLN A 1 86 ? 45.772 1.740 -18.886 1.00 83.94 86 GLN A CA 1
ATOM 715 C C . GLN A 1 86 ? 47.024 0.967 -19.322 1.00 83.94 86 GLN A C 1
ATOM 717 O O . GLN A 1 86 ? 47.939 0.779 -18.514 1.00 83.94 86 GLN A O 1
ATOM 722 N N . ARG A 1 87 ? 47.078 0.482 -20.569 1.00 84.12 87 ARG A N 1
ATOM 723 C CA . ARG A 1 87 ? 48.270 -0.187 -21.118 1.00 84.12 87 ARG A CA 1
ATOM 724 C C . ARG A 1 87 ? 49.410 0.809 -21.302 1.00 84.12 87 ARG A C 1
ATOM 726 O O . ARG A 1 87 ? 50.514 0.534 -20.843 1.00 84.12 87 ARG A O 1
ATOM 733 N N . GLU A 1 88 ? 49.132 1.977 -21.869 1.00 84.12 88 GLU A N 1
ATOM 734 C CA . GLU A 1 88 ? 50.120 3.042 -22.056 1.00 84.12 88 GLU A CA 1
ATOM 735 C C . GLU A 1 88 ? 50.665 3.561 -20.721 1.00 84.12 88 GLU A C 1
ATOM 737 O O . GLU A 1 88 ? 51.876 3.707 -20.570 1.00 84.12 88 GLU A O 1
ATOM 742 N N . GLN A 1 89 ? 49.810 3.756 -19.713 1.00 82.31 89 GLN A N 1
ATOM 743 C CA . GLN A 1 89 ? 50.238 4.150 -18.366 1.00 82.31 89 GLN A CA 1
ATOM 744 C C . GLN A 1 89 ? 51.149 3.099 -17.720 1.00 82.31 89 GLN A C 1
ATOM 746 O O . GLN A 1 89 ? 52.160 3.456 -17.115 1.00 82.31 89 GLN A O 1
ATOM 751 N N . LYS A 1 90 ? 50.846 1.804 -17.882 1.00 81.69 90 LYS A N 1
ATOM 752 C CA . LYS A 1 90 ? 51.712 0.715 -17.398 1.00 81.69 90 LYS A CA 1
ATOM 753 C C . LYS A 1 90 ? 53.048 0.666 -18.138 1.00 81.69 90 LYS A C 1
ATOM 755 O O . LYS A 1 90 ? 54.082 0.448 -17.512 1.00 81.69 90 LYS A O 1
ATOM 760 N N . GLU A 1 91 ? 53.053 0.893 -19.449 1.00 80.00 91 GLU A N 1
ATOM 761 C CA . GLU A 1 91 ? 54.283 0.964 -20.244 1.00 80.00 91 GLU A CA 1
ATOM 762 C C . GLU A 1 91 ? 55.136 2.199 -19.915 1.00 80.00 91 GLU A C 1
ATOM 764 O O . GLU A 1 91 ? 56.367 2.123 -19.945 1.00 80.00 91 GLU A O 1
ATOM 769 N N . GLN A 1 92 ? 54.508 3.334 -19.600 1.00 75.69 92 GLN A N 1
ATOM 770 C CA . GLN A 1 92 ? 55.187 4.556 -19.165 1.00 75.69 92 GLN A CA 1
ATOM 771 C C . GLN A 1 92 ? 55.740 4.420 -17.742 1.00 75.69 92 GLN A C 1
ATOM 773 O O . GLN A 1 92 ? 56.888 4.797 -17.516 1.00 75.69 92 GLN A O 1
ATOM 778 N N . GLN A 1 93 ? 54.993 3.817 -16.810 1.00 72.00 93 GLN A N 1
ATOM 779 C CA . GLN A 1 93 ? 55.493 3.478 -15.471 1.00 72.00 93 GLN A CA 1
ATOM 780 C C . GLN A 1 93 ? 56.670 2.498 -15.542 1.00 72.00 93 GLN A C 1
ATOM 782 O O . GLN A 1 93 ? 57.708 2.755 -14.940 1.00 72.00 93 GLN A O 1
ATOM 787 N N . GLY A 1 94 ? 56.572 1.442 -16.357 1.00 70.12 94 GLY A N 1
ATOM 788 C CA . GLY A 1 94 ? 57.682 0.507 -16.572 1.00 70.12 94 GLY A CA 1
ATOM 789 C C . GLY A 1 94 ? 58.923 1.158 -17.204 1.00 70.12 94 GLY A C 1
ATOM 790 O O . GLY A 1 94 ? 60.047 0.765 -16.896 1.00 70.12 94 GLY A O 1
ATOM 791 N N . ARG A 1 95 ? 58.746 2.186 -18.050 1.00 66.56 95 ARG A N 1
ATOM 792 C CA . ARG A 1 95 ? 59.850 3.004 -18.592 1.00 66.56 95 ARG A CA 1
ATOM 793 C C . ARG A 1 95 ? 60.445 3.970 -17.563 1.00 66.56 95 ARG A C 1
ATOM 795 O O . ARG A 1 95 ? 61.662 4.133 -17.543 1.00 66.56 95 ARG A O 1
ATOM 802 N N . GLN A 1 96 ? 59.625 4.581 -16.707 1.00 58.31 96 GLN A N 1
ATOM 803 C CA . GLN A 1 96 ? 60.083 5.465 -15.628 1.00 58.31 96 GLN A CA 1
ATOM 804 C C . GLN A 1 96 ? 60.823 4.699 -14.522 1.00 58.31 96 GLN A C 1
ATOM 806 O O . GLN A 1 96 ? 61.792 5.213 -13.979 1.00 58.31 96 GLN A O 1
ATOM 811 N N . GLU A 1 97 ? 60.451 3.450 -14.234 1.00 58.03 97 GLU A N 1
ATOM 812 C CA . GLU A 1 97 ? 61.177 2.590 -13.284 1.00 58.03 97 GLU A CA 1
ATOM 813 C C . GLU A 1 97 ? 62.561 2.146 -13.800 1.00 58.03 97 GLU A C 1
ATOM 815 O O . GLU A 1 97 ? 63.435 1.797 -13.006 1.00 58.03 97 GLU A O 1
ATOM 820 N N . GLN A 1 98 ? 62.796 2.193 -15.118 1.00 58.47 98 GLN A N 1
ATOM 821 C CA . GLN A 1 98 ? 64.093 1.886 -15.737 1.00 58.47 98 GLN A CA 1
ATOM 822 C C . GLN A 1 98 ? 65.023 3.108 -15.884 1.00 58.47 98 GLN A C 1
ATOM 824 O O . GLN A 1 98 ? 66.197 2.932 -16.218 1.00 58.47 98 GLN A O 1
ATOM 829 N N . GLN A 1 99 ? 64.554 4.334 -15.617 1.00 55.38 99 GLN A N 1
ATOM 830 C CA . GLN A 1 99 ? 65.367 5.558 -15.649 1.00 55.38 99 GLN A CA 1
ATOM 831 C C . GLN A 1 99 ? 65.472 6.177 -14.241 1.00 55.38 99 GLN A C 1
ATOM 833 O O . GLN A 1 99 ? 64.471 6.532 -13.632 1.00 55.38 99 GLN A O 1
ATOM 838 N N . SER A 1 100 ? 66.698 6.297 -13.709 1.00 44.12 100 SER A N 1
ATOM 839 C CA . SER A 1 100 ? 66.986 6.847 -12.367 1.00 44.12 100 SER A CA 1
ATOM 840 C C . SER A 1 100 ? 66.313 8.206 -12.084 1.00 44.12 100 SER A C 1
ATOM 842 O O . SER A 1 100 ? 66.222 9.039 -12.986 1.00 44.12 100 SER A O 1
ATOM 844 N N . PRO A 1 101 ? 65.923 8.487 -10.821 1.00 50.59 101 PRO A N 1
ATOM 845 C CA . PRO A 1 101 ? 65.093 9.634 -10.471 1.00 50.59 101 PRO A CA 1
ATOM 846 C C . PRO A 1 101 ? 65.910 10.931 -10.412 1.00 50.59 101 PRO A C 1
ATOM 848 O O . PRO A 1 101 ? 66.657 11.169 -9.463 1.00 50.59 101 PRO A O 1
ATOM 851 N N . SER A 1 102 ? 65.725 11.805 -11.397 1.00 42.06 102 SER A N 1
ATOM 852 C CA . SER A 1 102 ? 66.055 13.224 -11.277 1.00 42.06 102 SER A CA 1
ATOM 853 C C . SER A 1 102 ? 64.954 14.057 -11.926 1.00 42.06 102 SER A C 1
ATOM 855 O O . SER A 1 102 ? 64.630 13.856 -13.088 1.00 42.06 102 SER A O 1
ATOM 857 N N . GLU A 1 103 ? 64.447 15.003 -11.135 1.00 42.16 103 GLU A N 1
ATOM 858 C CA . GLU A 1 103 ? 63.570 16.130 -11.484 1.00 42.16 103 GLU A CA 1
ATOM 859 C C . GLU A 1 103 ? 62.048 15.900 -11.603 1.00 42.16 103 GLU A C 1
ATOM 861 O O . GLU A 1 103 ? 61.482 15.595 -12.643 1.00 42.16 103 GLU A O 1
ATOM 866 N N . ALA A 1 104 ? 61.412 16.177 -10.457 1.00 39.78 104 ALA A N 1
ATOM 867 C CA . ALA A 1 104 ? 60.295 17.108 -10.245 1.00 39.78 104 ALA A CA 1
ATOM 868 C C . ALA A 1 104 ? 58.964 16.911 -11.003 1.00 39.78 104 ALA A C 1
ATOM 870 O O . ALA A 1 104 ? 58.816 17.141 -12.197 1.00 39.78 104 ALA A O 1
ATOM 871 N N . ALA A 1 105 ? 57.937 16.631 -10.198 1.00 47.00 105 ALA A N 1
ATOM 872 C CA . ALA A 1 105 ? 56.525 16.596 -10.546 1.00 47.00 105 ALA A CA 1
ATOM 873 C C . ALA A 1 105 ? 55.886 17.990 -10.718 1.00 47.00 105 ALA A C 1
ATOM 875 O O . ALA A 1 105 ? 56.110 18.869 -9.883 1.00 47.00 105 ALA A O 1
ATOM 876 N N . SER A 1 106 ? 54.990 18.132 -11.710 1.00 38.38 106 SER A N 1
ATOM 877 C CA . SER A 1 106 ? 53.626 18.731 -11.641 1.00 38.38 106 SER A CA 1
ATOM 878 C C . SER A 1 106 ? 53.105 19.122 -13.040 1.00 38.38 106 SER A C 1
ATOM 880 O O . SER A 1 106 ? 53.903 19.502 -13.888 1.00 38.38 106 SER A O 1
ATOM 882 N N . PRO A 1 107 ? 51.780 19.239 -13.254 1.00 44.88 107 PRO A N 1
ATOM 883 C CA . PRO A 1 107 ? 50.735 18.234 -13.113 1.00 44.88 107 PRO A CA 1
ATOM 884 C C . PRO A 1 107 ? 50.204 17.809 -14.500 1.00 44.88 107 PRO A C 1
ATOM 886 O O . PRO A 1 107 ? 49.952 18.648 -15.363 1.00 44.88 107 PRO A O 1
ATOM 889 N N . ALA A 1 108 ? 49.931 16.518 -14.693 1.00 39.91 108 ALA A N 1
ATOM 890 C CA . ALA A 1 108 ? 49.125 16.036 -15.813 1.00 39.91 108 ALA A CA 1
ATOM 891 C C . ALA A 1 108 ? 47.650 16.409 -15.575 1.00 39.91 108 ALA A C 1
ATOM 893 O O . ALA A 1 108 ? 46.842 15.605 -15.115 1.00 39.91 108 ALA A O 1
ATOM 894 N N . LYS A 1 109 ? 47.303 17.671 -15.821 1.00 44.81 109 LYS A N 1
ATOM 895 C CA . LYS A 1 109 ? 45.949 18.025 -16.236 1.00 44.81 109 LYS A CA 1
ATOM 896 C C . LYS A 1 109 ? 46.002 18.197 -17.747 1.00 44.81 109 LYS A C 1
ATOM 898 O O . LYS A 1 109 ? 46.885 18.887 -18.239 1.00 44.81 109 LYS A O 1
ATOM 903 N N . GLU A 1 110 ? 45.025 17.602 -18.429 1.00 44.62 110 GLU A N 1
ATOM 904 C CA . GLU A 1 110 ? 44.629 17.972 -19.796 1.00 44.62 110 GLU A CA 1
ATOM 905 C C . GLU A 1 110 ? 45.356 17.270 -20.963 1.00 44.62 110 GLU A C 1
ATOM 907 O O . GLU A 1 110 ? 45.673 17.882 -21.975 1.00 44.62 110 GLU A O 1
ATOM 912 N N . GLN A 1 111 ? 45.543 15.949 -20.875 1.00 40.81 111 GLN A N 1
ATOM 913 C CA . GLN A 1 111 ? 45.736 15.094 -22.059 1.00 40.81 111 GLN A CA 1
ATOM 914 C C . GLN A 1 111 ? 44.821 13.867 -21.978 1.00 40.81 111 GLN A C 1
ATOM 916 O O . GLN A 1 111 ? 45.259 12.747 -21.761 1.00 40.81 111 GLN A O 1
ATOM 921 N N . ALA A 1 112 ? 43.521 14.109 -22.114 1.00 45.03 112 ALA A N 1
ATOM 922 C CA . ALA A 1 112 ? 42.518 13.083 -22.389 1.00 45.03 112 ALA A CA 1
ATOM 923 C C . ALA A 1 112 ? 41.561 13.660 -23.437 1.00 45.03 112 ALA A C 1
ATOM 925 O O . ALA A 1 112 ? 40.443 14.060 -23.128 1.00 45.03 112 ALA A O 1
ATOM 926 N N . ALA A 1 113 ? 42.056 13.854 -24.658 1.00 49.19 113 ALA A N 1
ATOM 927 C CA . ALA A 1 113 ? 41.242 14.325 -25.774 1.00 49.19 113 ALA A CA 1
ATOM 928 C C . ALA A 1 113 ? 41.918 13.980 -27.105 1.00 49.19 113 ALA A C 1
ATOM 930 O O . ALA A 1 113 ? 42.689 14.773 -27.638 1.00 49.19 113 ALA A O 1
ATOM 931 N N . SER A 1 114 ? 41.671 12.771 -27.611 1.00 47.81 114 SER A N 1
ATOM 932 C CA . SER A 1 114 ? 41.559 12.476 -29.058 1.00 47.81 114 SER A CA 1
ATOM 933 C C . SER A 1 114 ? 41.273 10.994 -29.343 1.00 47.81 114 SER A C 1
ATOM 935 O O . SER A 1 114 ? 41.687 10.463 -30.368 1.00 47.81 114 SER A O 1
ATOM 937 N N . HIS A 1 115 ? 40.526 10.314 -28.472 1.00 54.22 115 HIS A N 1
ATOM 938 C CA . HIS A 1 115 ? 39.737 9.184 -28.954 1.00 54.22 115 HIS A CA 1
ATOM 939 C C . HIS A 1 115 ? 38.421 9.740 -29.500 1.00 54.22 115 HIS A C 1
ATOM 941 O O . HIS A 1 115 ? 37.869 10.673 -28.917 1.00 54.22 115 HIS A O 1
ATOM 947 N N . ASP A 1 116 ? 37.954 9.181 -30.618 1.00 67.38 116 ASP A N 1
ATOM 948 C CA . ASP A 1 116 ? 36.711 9.489 -31.358 1.00 67.38 116 ASP A CA 1
ATOM 949 C C . ASP A 1 116 ? 35.431 9.182 -30.534 1.00 67.38 116 ASP A C 1
ATOM 951 O O . ASP A 1 116 ? 34.412 8.738 -31.050 1.00 67.38 116 ASP A O 1
ATOM 955 N N . THR A 1 117 ? 35.501 9.344 -29.213 1.00 78.19 117 THR A N 1
ATOM 956 C CA . THR A 1 117 ? 34.416 9.141 -28.255 1.00 78.19 117 THR A CA 1
ATOM 957 C C . THR A 1 117 ? 33.689 10.453 -28.016 1.00 78.19 117 THR A C 1
ATOM 959 O O . THR A 1 117 ? 34.304 11.522 -27.999 1.00 78.19 117 THR A O 1
ATOM 962 N N . LEU A 1 118 ? 32.390 10.366 -27.753 1.00 83.62 118 LEU A N 1
ATOM 963 C CA . LEU A 1 118 ? 31.538 11.519 -27.479 1.00 83.62 118 LEU A CA 1
ATOM 964 C C . LEU A 1 118 ? 32.057 12.359 -26.301 1.00 83.62 118 LEU A C 1
ATOM 966 O O . LEU A 1 118 ? 32.765 11.869 -25.416 1.00 83.62 118 LEU A O 1
ATOM 970 N N . SER A 1 119 ? 31.653 13.628 -26.230 1.00 88.62 119 SER A N 1
ATOM 971 C CA . SER A 1 119 ? 31.881 14.415 -25.016 1.00 88.62 119 SER A CA 1
ATOM 972 C C . SER A 1 119 ? 31.126 13.790 -23.823 1.00 88.62 119 SER A C 1
ATOM 974 O O . SER A 1 119 ? 30.158 13.048 -24.021 1.00 88.62 119 SER A O 1
ATOM 976 N N . PRO A 1 120 ? 31.524 14.050 -22.562 1.00 87.19 120 PRO A N 1
ATOM 977 C CA . PRO A 1 120 ? 30.782 13.555 -21.399 1.00 87.19 120 PRO A CA 1
ATOM 978 C C . PRO A 1 120 ? 29.302 13.972 -21.385 1.00 87.19 120 PRO A C 1
ATOM 980 O O . PRO A 1 120 ? 28.454 13.207 -20.931 1.00 87.19 120 PRO A O 1
ATOM 983 N N . GLU A 1 121 ? 28.985 15.165 -21.890 1.00 87.94 121 GLU A N 1
ATOM 984 C CA . GLU A 1 121 ? 27.613 15.672 -21.976 1.00 87.94 121 GLU A CA 1
ATOM 985 C C . GLU A 1 121 ? 26.806 14.927 -23.046 1.00 87.94 121 GLU A C 1
ATOM 987 O O . GLU A 1 121 ? 25.707 14.444 -22.768 1.00 87.94 121 GLU A O 1
ATOM 992 N N . ASP A 1 122 ? 27.383 14.737 -24.235 1.00 90.12 122 ASP A N 1
ATOM 993 C CA . ASP A 1 122 ? 26.727 14.004 -25.322 1.00 90.12 122 ASP A CA 1
ATOM 994 C C . ASP A 1 122 ? 26.521 12.526 -24.967 1.00 90.12 122 ASP A C 1
ATOM 996 O O . ASP A 1 122 ? 25.463 11.960 -25.243 1.00 90.12 122 ASP A O 1
ATOM 1000 N N . TYR A 1 123 ? 27.483 11.913 -24.271 1.00 88.75 123 TYR A N 1
ATOM 1001 C CA . TYR A 1 123 ? 27.338 10.555 -23.750 1.00 88.75 123 TYR A CA 1
ATOM 1002 C C . TYR A 1 123 ? 26.213 10.445 -22.716 1.00 88.75 123 TYR A C 1
ATOM 1004 O O . TYR A 1 123 ? 25.449 9.482 -22.746 1.00 88.75 123 TYR A O 1
ATOM 1012 N N . ASN A 1 124 ? 26.065 11.426 -21.819 1.00 89.88 124 ASN A N 1
ATOM 1013 C CA . ASN A 1 124 ? 24.962 11.441 -20.855 1.00 89.88 124 ASN A CA 1
ATOM 1014 C C . ASN A 1 124 ? 23.600 11.584 -21.551 1.00 89.88 124 ASN A C 1
ATOM 1016 O O . ASN A 1 124 ? 22.646 10.893 -21.185 1.00 89.88 124 ASN A O 1
ATOM 1020 N N . ASN A 1 125 ? 23.507 12.420 -22.587 1.00 91.12 125 ASN A N 1
ATOM 1021 C CA . ASN A 1 125 ? 22.298 12.530 -23.402 1.00 91.12 125 ASN A CA 1
ATOM 1022 C C . ASN A 1 125 ? 21.987 11.210 -24.128 1.00 91.12 125 ASN A C 1
ATOM 1024 O O . ASN A 1 125 ? 20.844 10.748 -24.096 1.00 91.12 125 ASN A O 1
ATOM 1028 N N . LEU A 1 126 ? 22.997 10.561 -24.720 1.00 92.94 126 LEU A N 1
ATOM 1029 C CA . LEU A 1 126 ? 22.856 9.246 -25.350 1.00 92.94 126 LEU A CA 1
ATOM 1030 C C . LEU A 1 126 ? 22.439 8.173 -24.331 1.00 92.94 126 LEU A C 1
ATOM 1032 O O . LEU A 1 126 ? 21.566 7.359 -24.620 1.00 92.94 126 LEU A O 1
ATOM 1036 N N . LEU A 1 127 ? 22.982 8.207 -23.110 1.00 91.94 127 LEU A N 1
ATOM 1037 C CA . LEU A 1 127 ? 22.604 7.309 -22.017 1.00 91.94 127 LEU A CA 1
ATOM 1038 C C . LEU A 1 127 ? 21.123 7.463 -21.641 1.00 91.94 127 LEU A C 1
ATOM 1040 O O . LEU A 1 127 ? 20.432 6.463 -21.442 1.00 91.94 127 LEU A O 1
ATOM 1044 N N . LEU A 1 128 ? 20.610 8.693 -21.545 1.00 91.69 128 LEU A N 1
ATOM 1045 C CA . LEU A 1 128 ? 19.194 8.940 -21.246 1.00 91.69 128 LEU A CA 1
ATOM 1046 C C . LEU A 1 128 ? 18.279 8.456 -22.380 1.00 91.69 128 LEU A C 1
ATOM 1048 O O . LEU A 1 128 ? 17.262 7.813 -22.101 1.00 91.69 128 LEU A O 1
ATOM 1052 N N . GLN A 1 129 ? 18.661 8.673 -23.643 1.00 93.94 129 GLN A N 1
ATOM 1053 C CA . GLN A 1 129 ? 17.949 8.110 -24.798 1.00 93.94 129 GLN A CA 1
ATOM 1054 C C . GLN A 1 129 ? 17.964 6.579 -24.770 1.00 93.94 129 GLN A C 1
ATOM 1056 O O . GLN A 1 129 ? 16.910 5.953 -24.888 1.00 93.94 129 GLN A O 1
ATOM 1061 N N . TYR A 1 130 ? 19.124 5.975 -24.510 1.00 93.81 130 TYR A N 1
ATOM 1062 C CA . TYR A 1 130 ? 19.295 4.531 -24.368 1.00 93.81 130 TYR A CA 1
ATOM 1063 C C . TYR A 1 130 ? 18.411 3.941 -23.264 1.00 93.81 130 TYR A C 1
ATOM 1065 O O . TYR A 1 130 ? 17.804 2.886 -23.450 1.00 93.81 130 TYR A O 1
ATOM 1073 N N . ARG A 1 131 ? 18.259 4.616 -22.119 1.00 91.88 131 ARG A N 1
ATOM 1074 C CA . ARG A 1 131 ? 17.357 4.159 -21.044 1.00 91.88 131 ARG A CA 1
ATOM 1075 C C . ARG A 1 131 ? 15.894 4.091 -21.492 1.00 91.88 131 ARG A C 1
ATOM 1077 O O . ARG A 1 131 ? 15.172 3.200 -21.049 1.00 91.88 131 ARG A O 1
ATOM 1084 N N . VAL A 1 132 ? 15.450 4.999 -22.360 1.00 92.94 132 VAL A N 1
ATOM 1085 C CA . VAL A 1 132 ? 14.097 4.954 -22.941 1.00 92.94 132 VAL A CA 1
ATOM 1086 C C . VAL A 1 132 ? 14.009 3.897 -24.045 1.00 92.94 132 VAL A C 1
ATOM 1088 O O . VAL A 1 132 ? 13.070 3.100 -24.048 1.00 92.94 132 VAL A O 1
ATOM 1091 N N . ALA A 1 133 ? 14.994 3.847 -24.943 1.00 93.44 133 ALA A N 1
ATOM 1092 C CA . ALA A 1 133 ? 15.076 2.876 -26.031 1.00 93.44 133 ALA A CA 1
ATOM 1093 C C . ALA A 1 133 ? 15.063 1.432 -25.507 1.00 93.44 133 ALA A C 1
ATOM 1095 O O . ALA A 1 133 ? 14.200 0.637 -25.876 1.00 93.44 133 ALA A O 1
ATOM 1096 N N . SER A 1 134 ? 15.941 1.116 -24.556 1.00 91.44 134 SER A N 1
ATOM 1097 C CA . SER A 1 134 ? 15.996 -0.197 -23.909 1.00 91.44 134 SER A CA 1
ATOM 1098 C C . SER A 1 134 ? 14.682 -0.558 -23.209 1.00 91.44 134 SER A C 1
ATOM 1100 O O . SER A 1 134 ? 14.256 -1.711 -23.273 1.00 91.44 134 SER A O 1
ATOM 1102 N N . ALA A 1 135 ? 13.979 0.396 -22.588 1.00 89.81 135 ALA A N 1
ATOM 1103 C CA . ALA A 1 135 ? 12.652 0.146 -22.026 1.00 89.81 135 ALA A CA 1
ATOM 1104 C C . ALA A 1 135 ? 11.618 -0.202 -23.114 1.00 89.81 135 ALA A C 1
ATOM 1106 O O . ALA A 1 135 ? 10.845 -1.143 -22.940 1.00 89.81 135 ALA A O 1
ATOM 1107 N N . ILE A 1 136 ? 11.622 0.501 -24.252 1.00 91.19 136 ILE A N 1
ATOM 1108 C CA . ILE A 1 136 ? 10.750 0.208 -25.404 1.00 91.19 136 ILE A CA 1
ATOM 1109 C C . ILE A 1 136 ? 11.032 -1.193 -25.967 1.00 91.19 136 ILE A C 1
ATOM 1111 O O . ILE A 1 136 ? 10.092 -1.968 -26.165 1.00 91.19 136 ILE A O 1
ATOM 1115 N N . LEU A 1 137 ? 12.305 -1.537 -26.183 1.00 89.81 137 LEU A N 1
ATOM 1116 C CA . LEU A 1 137 ? 12.708 -2.846 -26.707 1.00 89.81 137 LEU A CA 1
ATOM 1117 C C . LEU A 1 137 ? 12.328 -3.975 -25.752 1.00 89.81 137 LEU A C 1
ATOM 1119 O O . LEU A 1 137 ? 11.772 -4.982 -26.187 1.00 89.81 137 LEU A O 1
ATOM 1123 N N . ASN A 1 138 ? 12.557 -3.787 -24.449 1.00 86.94 138 ASN A N 1
ATOM 1124 C CA . ASN A 1 138 ? 12.138 -4.744 -23.431 1.00 86.94 138 ASN A CA 1
ATOM 1125 C C . ASN A 1 138 ? 10.620 -4.932 -23.436 1.00 86.94 138 ASN A C 1
ATOM 1127 O O . ASN A 1 138 ? 10.147 -6.062 -23.423 1.00 86.94 138 ASN A O 1
ATOM 1131 N N . LEU A 1 139 ? 9.836 -3.856 -23.504 1.00 85.94 139 LEU A N 1
ATOM 1132 C CA . LEU A 1 139 ? 8.379 -3.966 -23.575 1.00 85.94 139 LEU A CA 1
ATOM 1133 C C . LEU A 1 139 ? 7.916 -4.771 -24.798 1.00 85.94 139 LEU A C 1
ATOM 1135 O O . LEU A 1 139 ? 7.006 -5.594 -24.679 1.00 85.94 139 LEU A O 1
ATOM 1139 N N . HIS A 1 140 ? 8.560 -4.560 -25.947 1.00 84.44 140 HIS A N 1
ATOM 1140 C CA . HIS A 1 140 ? 8.229 -5.245 -27.192 1.00 84.44 140 HIS A CA 1
ATOM 1141 C C . HIS A 1 140 ? 8.586 -6.734 -27.175 1.00 84.44 140 HIS A C 1
ATOM 1143 O O . HIS A 1 140 ? 7.746 -7.569 -27.509 1.00 84.44 140 HIS A O 1
ATOM 1149 N N . SER A 1 141 ? 9.809 -7.077 -26.765 1.00 78.12 141 SER A N 1
ATOM 1150 C CA . SER A 1 141 ? 10.313 -8.454 -26.799 1.00 78.12 141 SER A CA 1
ATOM 1151 C C . SER A 1 141 ? 9.710 -9.336 -25.701 1.00 78.12 141 SER A C 1
ATOM 1153 O O . SER A 1 141 ? 9.406 -10.513 -25.928 1.00 78.12 141 SER A O 1
ATOM 1155 N N . ASN A 1 142 ? 9.498 -8.759 -24.514 1.00 67.75 142 ASN A N 1
ATOM 1156 C CA . ASN A 1 142 ? 9.230 -9.511 -23.292 1.00 67.75 142 ASN A CA 1
ATOM 1157 C C . ASN A 1 142 ? 7.759 -9.500 -22.850 1.00 67.75 142 ASN A C 1
ATOM 1159 O O . ASN A 1 142 ? 7.356 -10.366 -22.073 1.00 67.75 142 ASN A O 1
ATOM 1163 N N . GLY A 1 143 ? 6.935 -8.569 -23.344 1.00 62.94 143 GLY A N 1
ATOM 1164 C CA . GLY A 1 143 ? 5.592 -8.328 -22.802 1.00 62.94 143 GLY A CA 1
ATOM 1165 C C . GLY A 1 143 ? 4.637 -9.530 -22.858 1.00 62.94 143 GLY A C 1
ATOM 1166 O O . GLY A 1 143 ? 3.899 -9.766 -21.900 1.00 62.94 143 GLY A O 1
ATOM 1167 N N . LEU A 1 144 ? 4.634 -10.294 -23.957 1.00 60.41 144 LEU A N 1
ATOM 1168 C CA . LEU A 1 144 ? 3.744 -11.456 -24.135 1.00 60.41 144 LEU A CA 1
ATOM 1169 C C . LEU A 1 144 ? 4.456 -12.771 -23.775 1.00 60.41 144 LEU A C 1
ATOM 1171 O O . LEU A 1 144 ? 3.917 -13.597 -23.037 1.00 60.41 144 LEU A O 1
ATOM 1175 N N . ASN A 1 145 ? 5.700 -12.923 -24.239 1.00 67.62 145 ASN A N 1
ATOM 1176 C CA . ASN A 1 145 ? 6.450 -14.176 -24.163 1.00 67.62 145 ASN A CA 1
ATOM 1177 C C . ASN A 1 145 ? 6.750 -14.612 -22.723 1.00 67.62 145 ASN A C 1
ATOM 1179 O O . ASN A 1 145 ? 6.594 -15.790 -22.420 1.00 67.62 145 ASN A O 1
ATOM 1183 N N . LEU A 1 146 ? 7.113 -13.691 -21.818 1.00 71.69 146 LEU A N 1
ATOM 1184 C CA . LEU A 1 146 ? 7.400 -14.041 -20.417 1.00 71.69 146 LEU A CA 1
ATOM 1185 C C . LEU A 1 146 ? 6.151 -14.421 -19.620 1.00 71.69 146 LEU A C 1
ATOM 1187 O O . LEU A 1 146 ? 6.213 -15.252 -18.719 1.00 71.69 146 LEU A O 1
ATOM 1191 N N . ARG A 1 147 ? 5.005 -13.810 -19.923 1.00 76.31 147 ARG A N 1
ATOM 1192 C CA . ARG A 1 147 ? 3.763 -14.041 -19.170 1.00 76.31 147 ARG A CA 1
ATOM 1193 C C . ARG A 1 147 ? 3.120 -15.353 -19.584 1.00 76.31 147 ARG A C 1
ATOM 1195 O O . ARG A 1 147 ? 2.679 -16.120 -18.729 1.00 76.31 147 ARG A O 1
ATOM 1202 N N . GLU A 1 148 ? 3.091 -15.612 -20.891 1.00 74.81 148 GLU A N 1
ATOM 1203 C CA . GLU A 1 148 ? 2.649 -16.898 -21.412 1.00 74.81 148 GLU A CA 1
ATOM 1204 C C . GLU A 1 148 ? 3.590 -18.023 -20.991 1.00 74.81 148 GLU A C 1
ATOM 1206 O O . GLU A 1 148 ? 3.100 -19.062 -20.555 1.00 74.81 148 GLU A O 1
ATOM 1211 N N . SER A 1 149 ? 4.912 -17.829 -21.065 1.00 81.19 149 SER A N 1
ATOM 1212 C CA . SER A 1 149 ? 5.862 -18.857 -20.630 1.00 81.19 149 SER A CA 1
ATOM 1213 C C . SER A 1 149 ? 5.730 -19.149 -19.137 1.00 81.19 149 SER A C 1
ATOM 1215 O O . SER A 1 149 ? 5.671 -20.316 -18.760 1.00 81.19 149 SER A O 1
ATOM 1217 N N . TYR A 1 150 ? 5.573 -18.119 -18.300 1.00 81.31 150 TYR A N 1
ATOM 1218 C CA . TYR A 1 150 ? 5.324 -18.283 -16.870 1.00 81.31 150 TYR A CA 1
ATOM 1219 C C . TYR A 1 150 ? 4.041 -19.084 -16.610 1.00 81.31 150 TYR A C 1
ATOM 1221 O O . TYR A 1 150 ? 4.077 -20.107 -15.929 1.00 81.31 150 TYR A O 1
ATOM 1229 N N . ALA A 1 151 ? 2.916 -18.698 -17.220 1.00 77.88 151 ALA A N 1
ATOM 1230 C CA . ALA A 1 151 ? 1.648 -19.404 -17.033 1.00 77.88 151 ALA A CA 1
ATOM 1231 C C . ALA A 1 151 ? 1.691 -20.858 -17.539 1.00 77.88 151 ALA A C 1
ATOM 1233 O O . ALA A 1 151 ? 1.122 -21.741 -16.899 1.00 77.88 151 ALA A O 1
ATOM 1234 N N . ARG A 1 152 ? 2.370 -21.117 -18.665 1.00 82.38 152 ARG A N 1
ATOM 1235 C CA . ARG A 1 152 ? 2.575 -22.477 -19.191 1.00 82.38 152 ARG A CA 1
ATOM 1236 C C . ARG A 1 152 ? 3.455 -23.307 -18.264 1.00 82.38 152 ARG A C 1
ATOM 1238 O O . ARG A 1 152 ? 3.085 -24.432 -17.954 1.00 82.38 152 ARG A O 1
ATOM 1245 N N . SER A 1 153 ? 4.542 -22.734 -17.749 1.00 85.94 153 SER A N 1
ATOM 1246 C CA . SER A 1 153 ? 5.414 -23.438 -16.805 1.00 85.94 153 SER A CA 1
ATOM 1247 C C . SER A 1 153 ? 4.685 -23.830 -15.519 1.00 85.94 153 SER A C 1
ATOM 1249 O O . SER A 1 153 ? 4.898 -24.927 -15.007 1.00 85.94 153 SER A O 1
ATOM 1251 N N . GLU A 1 154 ? 3.768 -22.990 -15.023 1.00 83.75 154 GLU A N 1
ATOM 1252 C CA . GLU A 1 154 ? 2.960 -23.356 -13.858 1.00 83.75 154 GLU A CA 1
ATOM 1253 C C . GLU A 1 154 ? 1.870 -24.378 -14.188 1.00 83.75 154 GLU A C 1
A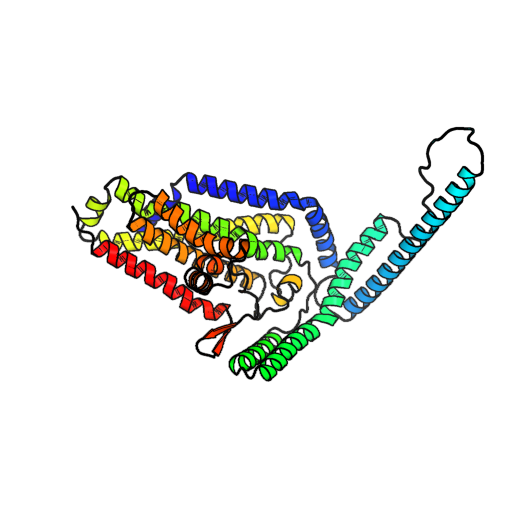TOM 1255 O O . GLU A 1 154 ? 1.545 -25.214 -13.346 1.00 83.75 154 GLU A O 1
ATOM 1260 N N . ALA A 1 155 ? 1.336 -24.376 -15.413 1.00 82.94 155 ALA A N 1
ATOM 1261 C CA . ALA A 1 155 ? 0.421 -25.423 -15.863 1.00 82.94 155 ALA A CA 1
ATOM 1262 C C . ALA A 1 155 ? 1.119 -26.792 -15.941 1.00 82.94 155 ALA A C 1
ATOM 1264 O O . ALA A 1 155 ? 0.592 -27.771 -15.419 1.00 82.94 155 ALA A O 1
ATOM 1265 N N . GLU A 1 156 ? 2.322 -26.855 -16.515 1.00 86.69 156 GLU A N 1
ATOM 1266 C CA . GLU A 1 156 ? 3.117 -28.087 -16.611 1.00 86.69 156 GLU A CA 1
ATOM 1267 C C . GLU A 1 156 ? 3.482 -28.639 -15.225 1.00 86.69 156 GLU A C 1
ATOM 1269 O O . GLU A 1 156 ? 3.334 -29.834 -14.962 1.00 86.69 156 GLU A O 1
ATOM 1274 N N . ARG A 1 157 ? 3.892 -27.765 -14.294 1.00 85.25 157 ARG A N 1
ATOM 1275 C CA . ARG A 1 157 ? 4.138 -28.150 -12.893 1.00 85.25 157 ARG A CA 1
ATOM 1276 C C . ARG A 1 157 ? 2.881 -28.691 -12.222 1.00 85.25 157 ARG A C 1
ATOM 1278 O O . ARG A 1 157 ? 2.935 -29.714 -11.545 1.00 85.25 157 ARG A O 1
ATOM 1285 N N . ALA A 1 158 ? 1.742 -28.040 -12.436 1.00 84.44 158 ALA A N 1
ATOM 1286 C CA . ALA A 1 158 ? 0.465 -28.473 -11.887 1.00 84.44 158 ALA A CA 1
ATOM 1287 C C . ALA A 1 158 ? 0.006 -29.842 -12.419 1.00 84.44 158 ALA A C 1
ATOM 1289 O O . ALA A 1 158 ? -0.620 -30.618 -11.690 1.00 84.44 158 ALA A O 1
ATOM 1290 N N . GLU A 1 159 ? 0.289 -30.135 -13.688 1.00 84.25 159 GLU A N 1
ATOM 1291 C CA . GLU A 1 159 ? 0.052 -31.448 -14.290 1.00 84.25 159 GLU A CA 1
ATOM 1292 C C . GLU A 1 159 ? 0.961 -32.513 -13.673 1.00 84.25 159 GLU A C 1
ATOM 1294 O O . GLU A 1 159 ? 0.464 -33.566 -13.274 1.00 84.25 159 GLU A O 1
ATOM 1299 N N . ALA A 1 160 ? 2.250 -32.210 -13.496 1.00 85.25 160 ALA A N 1
ATOM 1300 C CA . ALA A 1 160 ? 3.207 -33.111 -12.854 1.00 85.25 160 ALA A CA 1
ATOM 1301 C C . ALA A 1 160 ? 2.859 -33.415 -11.383 1.00 85.25 160 ALA A C 1
ATOM 1303 O O . ALA A 1 160 ? 3.014 -34.548 -10.932 1.00 85.25 160 ALA A O 1
ATOM 1304 N N . GLU A 1 161 ? 2.348 -32.429 -10.637 1.00 85.00 161 GLU A N 1
ATOM 1305 C CA . GLU A 1 161 ? 1.886 -32.603 -9.251 1.00 85.00 161 GLU A CA 1
ATOM 1306 C C . GLU A 1 161 ? 0.550 -33.364 -9.140 1.00 85.00 161 GLU A C 1
ATOM 1308 O O . GLU A 1 161 ? 0.172 -33.794 -8.050 1.00 85.00 161 GLU A O 1
ATOM 1313 N N . GLY A 1 162 ? -0.210 -33.501 -10.235 1.00 80.44 162 GLY A N 1
ATOM 1314 C CA . GLY A 1 162 ? -1.542 -34.120 -10.231 1.00 80.44 162 GLY A CA 1
ATOM 1315 C C . GLY A 1 162 ? -2.612 -33.332 -9.456 1.00 80.44 162 GLY A C 1
ATOM 1316 O O . GLY A 1 162 ? -3.699 -33.850 -9.189 1.00 80.44 162 GLY A O 1
ATOM 1317 N N . SER A 1 163 ? -2.336 -32.080 -9.075 1.00 82.75 163 SER A N 1
ATOM 1318 C CA . SER A 1 163 ? -3.248 -31.256 -8.277 1.00 82.75 163 SER A CA 1
ATOM 1319 C C . SER A 1 163 ? -4.286 -30.558 -9.155 1.00 82.75 163 SER A C 1
ATOM 1321 O O . SER A 1 163 ? -3.995 -29.580 -9.847 1.00 82.75 163 SER A O 1
ATOM 1323 N N . LEU A 1 164 ? -5.544 -31.006 -9.062 1.00 85.50 164 LEU A N 1
ATOM 1324 C CA . LEU A 1 164 ? -6.672 -30.412 -9.793 1.00 85.50 164 LEU A CA 1
ATOM 1325 C C . LEU A 1 164 ? -6.826 -28.903 -9.510 1.00 85.50 164 LEU A C 1
ATOM 1327 O O . LEU A 1 164 ? -7.192 -28.128 -10.395 1.00 85.50 164 LEU A O 1
ATOM 1331 N N . TYR A 1 165 ? -6.513 -28.477 -8.281 1.00 87.38 165 TYR A N 1
ATOM 1332 C CA . TYR A 1 165 ? -6.523 -27.067 -7.886 1.00 87.38 165 TYR A CA 1
ATOM 1333 C C . TYR A 1 165 ? -5.489 -26.252 -8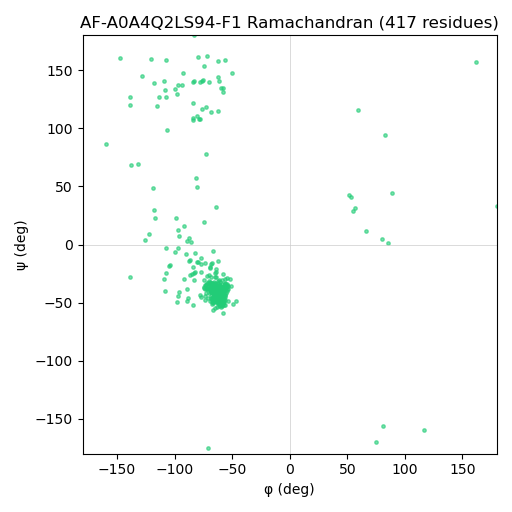.671 1.00 87.38 165 TYR A C 1
ATOM 1335 O O . TYR A 1 165 ? -5.832 -25.216 -9.243 1.00 87.38 165 TYR A O 1
ATOM 1343 N N . ARG A 1 166 ? -4.239 -26.731 -8.726 1.00 86.25 166 ARG A N 1
ATOM 1344 C CA . ARG A 1 166 ? -3.133 -26.038 -9.403 1.00 86.25 166 ARG A CA 1
ATOM 1345 C C . ARG A 1 166 ? -3.381 -25.919 -10.905 1.00 86.25 166 ARG A C 1
ATOM 1347 O O . ARG A 1 166 ? -3.127 -24.873 -11.493 1.00 86.25 166 ARG A O 1
ATOM 1354 N N . GLN A 1 167 ? -3.974 -26.944 -11.516 1.00 86.94 167 GLN A N 1
ATOM 1355 C CA . GLN A 1 167 ? -4.335 -26.909 -12.936 1.00 86.94 167 GLN A CA 1
ATOM 1356 C C . GLN A 1 167 ? -5.419 -25.856 -13.209 1.00 86.94 167 GLN A C 1
ATOM 1358 O O . GLN A 1 167 ? -5.332 -25.074 -14.161 1.00 86.94 167 GLN A O 1
ATOM 1363 N N . ALA A 1 168 ? -6.436 -25.781 -12.343 1.00 89.12 168 ALA A N 1
ATOM 1364 C CA . ALA A 1 168 ? -7.466 -24.751 -12.434 1.00 89.12 168 ALA A CA 1
ATOM 1365 C C . ALA A 1 168 ? -6.901 -23.334 -12.208 1.00 89.12 168 ALA A C 1
ATOM 1367 O O . ALA A 1 168 ? -7.373 -22.382 -12.836 1.00 89.12 168 ALA A O 1
ATOM 1368 N N . GLU A 1 169 ? -5.905 -23.190 -11.329 1.00 89.56 169 GLU A N 1
ATOM 1369 C CA . GLU A 1 169 ? -5.201 -21.935 -11.044 1.00 89.56 169 GLU A CA 1
ATOM 1370 C C . GLU A 1 169 ? -4.430 -21.452 -12.277 1.00 89.56 169 GLU A C 1
ATOM 1372 O O . GLU A 1 169 ? -4.699 -20.352 -12.767 1.00 89.56 169 GLU A O 1
ATOM 1377 N N . ALA A 1 170 ? -3.568 -22.299 -12.847 1.00 87.75 170 ALA A N 1
ATOM 1378 C CA . ALA A 1 170 ? -2.786 -21.978 -14.040 1.00 87.75 170 ALA A CA 1
ATOM 1379 C C . ALA A 1 170 ? -3.682 -21.602 -15.234 1.00 87.75 170 ALA A C 1
ATOM 1381 O O . ALA A 1 170 ? -3.444 -20.607 -15.925 1.00 87.75 170 ALA A O 1
ATOM 1382 N N . LYS A 1 171 ? -4.800 -22.318 -15.425 1.00 89.00 171 LYS A N 1
ATOM 1383 C CA . LYS A 1 171 ? -5.788 -21.993 -16.465 1.00 89.00 171 LYS A CA 1
ATOM 1384 C C . LYS A 1 171 ? -6.413 -20.605 -16.274 1.00 89.00 171 LYS A C 1
ATOM 1386 O O . LYS A 1 171 ? -6.564 -19.859 -17.245 1.00 89.00 171 LYS A O 1
ATOM 1391 N N . LYS A 1 172 ? -6.794 -20.236 -15.044 1.00 90.38 172 LYS A N 1
ATOM 1392 C CA . LYS A 1 172 ? -7.337 -18.894 -14.745 1.00 90.38 172 LYS A CA 1
ATOM 1393 C C . LYS A 1 172 ? -6.275 -17.802 -14.873 1.00 90.38 172 LYS A C 1
ATOM 1395 O O . LYS A 1 172 ? -6.597 -16.700 -15.328 1.00 90.38 172 LYS A O 1
ATOM 1400 N N . MET A 1 173 ? -5.030 -18.111 -14.522 1.00 89.38 173 MET A N 1
ATOM 1401 C CA . MET A 1 173 ? -3.894 -17.210 -14.677 1.00 89.38 173 MET A CA 1
ATOM 1402 C C . MET A 1 173 ? -3.682 -16.847 -16.152 1.00 89.38 173 MET A C 1
ATOM 1404 O O . MET A 1 173 ? -3.703 -15.659 -16.480 1.00 89.38 173 MET A O 1
ATOM 1408 N N . LEU A 1 174 ? -3.605 -17.852 -17.035 1.00 87.12 174 LEU A N 1
ATOM 1409 C CA . LEU A 1 174 ? -3.494 -17.670 -18.487 1.00 87.12 174 LEU A CA 1
ATOM 1410 C C . LEU A 1 174 ? -4.660 -16.837 -19.044 1.00 87.12 174 LEU A C 1
ATOM 1412 O O . LEU A 1 174 ? -4.452 -15.859 -19.760 1.00 87.12 174 LEU A O 1
ATOM 1416 N N . ALA A 1 175 ? -5.897 -17.173 -18.663 1.00 88.62 175 ALA A N 1
ATOM 1417 C CA . ALA A 1 175 ? -7.081 -16.429 -19.094 1.00 88.62 175 ALA A CA 1
ATOM 1418 C C . ALA A 1 175 ? -7.039 -14.953 -18.654 1.00 88.62 175 ALA A C 1
ATOM 1420 O O . ALA A 1 175 ? -7.462 -14.066 -19.398 1.00 88.62 175 ALA A O 1
ATOM 1421 N N . SER A 1 176 ? -6.510 -14.679 -17.459 1.00 88.06 176 SER A N 1
ATOM 1422 C CA . SER A 1 176 ? -6.342 -13.316 -16.954 1.00 88.06 176 SER A CA 1
ATOM 1423 C C . SER A 1 176 ? -5.278 -12.550 -17.739 1.00 88.06 176 SER A C 1
ATOM 1425 O O . SER A 1 176 ? -5.519 -11.397 -18.090 1.00 88.06 176 SER A O 1
ATOM 1427 N N . PHE A 1 177 ? -4.150 -13.174 -18.090 1.00 87.00 177 PHE A N 1
ATOM 1428 C CA . PHE A 1 177 ? -3.131 -12.538 -18.934 1.00 87.00 177 PHE A CA 1
ATOM 1429 C C . PHE A 1 177 ? -3.657 -12.213 -20.332 1.00 87.00 177 PHE A C 1
ATOM 1431 O O . PHE A 1 177 ? -3.522 -11.069 -20.767 1.00 87.00 177 PHE A O 1
ATOM 1438 N N . ASN A 1 178 ? -4.372 -13.145 -20.968 1.00 85.94 178 ASN A N 1
ATOM 1439 C CA . ASN A 1 178 ? -5.007 -12.910 -22.269 1.00 85.94 178 ASN A CA 1
ATOM 1440 C C . ASN A 1 178 ? -6.001 -11.741 -22.223 1.00 85.94 178 ASN A C 1
ATOM 1442 O O . ASN A 1 178 ? -6.099 -10.960 -23.165 1.00 85.94 178 ASN A O 1
ATOM 1446 N N . LYS A 1 179 ? -6.728 -11.591 -21.108 1.00 88.44 179 LYS A N 1
ATOM 1447 C CA . LYS A 1 179 ? -7.680 -10.491 -20.918 1.00 88.44 179 LYS A CA 1
ATOM 1448 C C . LYS A 1 179 ? -6.996 -9.136 -20.715 1.00 88.44 179 LYS A C 1
ATOM 1450 O O . LYS A 1 179 ? -7.520 -8.119 -21.165 1.00 88.44 179 LYS A O 1
ATOM 1455 N N . VAL A 1 180 ? -5.880 -9.098 -19.987 1.00 87.00 180 VAL A N 1
ATOM 1456 C CA . VAL A 1 180 ? -5.142 -7.851 -19.724 1.00 87.00 180 VAL A CA 1
ATOM 1457 C C . VAL A 1 180 ? -4.388 -7.387 -20.976 1.00 87.00 180 VAL A C 1
ATOM 1459 O O . VAL A 1 180 ? -4.337 -6.183 -21.235 1.00 87.00 180 VAL A O 1
ATOM 1462 N N . GLY A 1 181 ? -3.882 -8.326 -21.779 1.00 84.75 181 GLY A N 1
ATOM 1463 C CA . GLY A 1 181 ? -3.075 -8.048 -22.967 1.00 84.75 181 GLY A CA 1
ATOM 1464 C C . GLY A 1 181 ? -1.616 -7.771 -22.610 1.00 84.75 181 GLY A C 1
ATOM 1465 O O . GLY A 1 181 ? -1.138 -8.211 -21.563 1.00 84.75 181 GLY A O 1
ATOM 1466 N N . THR A 1 182 ? -0.908 -7.044 -23.471 1.00 84.50 182 THR A N 1
ATOM 1467 C CA . THR A 1 182 ? 0.488 -6.633 -23.258 1.00 84.50 182 THR A CA 1
ATOM 1468 C C . THR A 1 182 ? 0.616 -5.152 -22.954 1.00 84.50 182 THR A C 1
ATOM 1470 O O . THR A 1 182 ? -0.275 -4.376 -23.314 1.00 84.50 182 THR A O 1
ATOM 1473 N N . PRO A 1 183 ? 1.732 -4.745 -22.323 1.00 87.19 183 PRO A N 1
ATOM 1474 C CA . PRO A 1 183 ? 2.091 -3.342 -22.280 1.00 87.19 183 PRO A CA 1
ATOM 1475 C C . PRO A 1 183 ? 2.233 -2.795 -23.706 1.00 87.19 183 PRO A C 1
ATOM 1477 O O . PRO A 1 183 ? 2.899 -3.398 -24.546 1.00 87.19 183 PRO A O 1
ATOM 1480 N N . ASP A 1 184 ? 1.604 -1.658 -23.979 1.00 88.44 184 ASP A N 1
ATOM 1481 C CA . ASP A 1 184 ? 1.591 -1.010 -25.296 1.00 88.44 184 ASP A CA 1
ATOM 1482 C C . ASP A 1 184 ? 2.061 0.448 -25.246 1.00 88.44 184 ASP A C 1
ATOM 1484 O O . ASP A 1 184 ? 2.049 1.146 -26.263 1.00 88.44 184 ASP A O 1
ATOM 1488 N N . TYR A 1 185 ? 2.496 0.907 -24.071 1.00 90.50 185 TYR A N 1
ATOM 1489 C CA . TYR A 1 185 ? 2.892 2.284 -23.825 1.00 90.50 185 TYR A CA 1
ATOM 1490 C C . TYR A 1 185 ? 4.148 2.354 -22.951 1.00 90.50 185 TYR A C 1
ATOM 1492 O O . TYR A 1 185 ? 4.137 1.912 -21.801 1.00 90.50 185 TYR A O 1
ATOM 1500 N N . ALA A 1 186 ? 5.213 2.957 -23.477 1.00 90.94 186 ALA A N 1
ATOM 1501 C CA . ALA A 1 186 ? 6.438 3.238 -22.741 1.00 90.94 186 ALA A CA 1
ATOM 1502 C C . ALA A 1 186 ? 6.295 4.550 -21.963 1.00 90.94 186 ALA A C 1
ATOM 1504 O O . ALA A 1 186 ? 6.031 5.605 -22.537 1.00 90.94 186 ALA A O 1
ATOM 1505 N N . MET A 1 187 ? 6.466 4.491 -20.648 1.00 90.25 187 MET A N 1
ATOM 1506 C CA . MET A 1 187 ? 6.422 5.662 -19.774 1.00 90.25 187 MET A CA 1
ATOM 1507 C C . MET A 1 187 ? 7.374 5.487 -18.605 1.00 90.25 187 MET A C 1
ATOM 1509 O O . MET A 1 187 ? 7.725 4.358 -18.243 1.00 90.25 187 MET A O 1
ATOM 1513 N N . ASN A 1 188 ? 7.726 6.609 -17.986 1.00 88.56 188 ASN A N 1
ATOM 1514 C CA . ASN A 1 188 ? 8.535 6.617 -16.786 1.00 88.56 188 ASN A CA 1
ATOM 1515 C C . ASN A 1 188 ? 7.808 5.890 -15.649 1.00 88.56 188 ASN A C 1
ATOM 1517 O O . ASN A 1 188 ? 6.742 6.300 -15.188 1.00 88.56 188 ASN A O 1
ATOM 1521 N N . GLN A 1 189 ? 8.398 4.781 -15.224 1.00 86.69 189 GLN A N 1
ATOM 1522 C CA . GLN A 1 189 ? 7.813 3.870 -14.249 1.00 86.69 189 GLN A CA 1
ATOM 1523 C C . GLN A 1 189 ? 7.833 4.477 -12.839 1.00 86.69 189 GLN A C 1
ATOM 1525 O O . GLN A 1 189 ? 6.895 4.302 -12.062 1.00 86.69 189 GLN A O 1
ATOM 1530 N N . GLU A 1 190 ? 8.880 5.241 -12.520 1.00 84.12 190 GLU A N 1
ATOM 1531 C CA . GLU A 1 190 ? 9.164 5.725 -11.166 1.00 84.12 190 GLU A CA 1
ATOM 1532 C C . GLU A 1 190 ? 8.109 6.695 -10.621 1.00 84.12 190 GLU A C 1
ATOM 1534 O O . GLU A 1 190 ? 7.872 6.726 -9.408 1.00 84.12 190 GLU A O 1
ATOM 1539 N N . VAL A 1 191 ? 7.425 7.421 -11.516 1.00 83.88 191 VAL A N 1
ATOM 1540 C CA . VAL A 1 191 ? 6.365 8.388 -11.184 1.00 83.88 191 VAL A CA 1
ATOM 1541 C C . VAL A 1 191 ? 5.260 7.723 -10.366 1.00 83.88 191 VAL A C 1
ATOM 1543 O O . VAL A 1 191 ? 4.913 8.181 -9.279 1.00 83.88 191 VAL A O 1
ATOM 1546 N N . TRP A 1 192 ? 4.731 6.607 -10.869 1.00 90.31 192 TRP A N 1
ATOM 1547 C CA . TRP A 1 192 ? 3.651 5.874 -10.213 1.00 90.31 192 TRP A CA 1
ATOM 1548 C C . TRP A 1 192 ? 4.162 4.785 -9.279 1.00 90.31 192 TRP A C 1
ATOM 1550 O O . TRP A 1 192 ? 3.515 4.534 -8.263 1.00 90.31 192 TRP A O 1
ATOM 1560 N N . ASN A 1 193 ? 5.327 4.184 -9.551 1.00 89.00 193 ASN A N 1
ATOM 1561 C CA . ASN A 1 193 ? 5.930 3.196 -8.655 1.00 89.00 193 ASN A CA 1
ATOM 1562 C C . ASN A 1 193 ? 6.124 3.774 -7.251 1.00 89.00 193 ASN A C 1
ATOM 1564 O O . ASN A 1 193 ? 5.732 3.137 -6.277 1.00 89.00 193 ASN A O 1
ATOM 1568 N N . SER A 1 194 ? 6.646 4.999 -7.140 1.00 86.62 194 SER A N 1
ATOM 1569 C CA . SER A 1 194 ? 6.849 5.667 -5.847 1.00 86.62 194 SER A CA 1
ATOM 1570 C C . SER A 1 194 ? 5.538 5.876 -5.079 1.00 86.62 194 SER A C 1
ATOM 1572 O O . SER A 1 194 ? 5.489 5.698 -3.860 1.00 86.62 194 SER A O 1
ATOM 1574 N N . MET A 1 195 ? 4.455 6.226 -5.783 1.00 90.56 195 MET A N 1
ATOM 1575 C CA . MET A 1 195 ? 3.142 6.447 -5.170 1.00 90.56 195 MET A CA 1
ATOM 1576 C C . MET A 1 195 ? 2.473 5.130 -4.752 1.00 90.56 195 MET A C 1
ATOM 1578 O O . MET A 1 195 ? 1.932 5.043 -3.652 1.00 90.56 195 MET A O 1
ATOM 1582 N N . LEU A 1 196 ? 2.517 4.105 -5.608 1.00 91.75 196 LEU A N 1
ATOM 1583 C CA . LEU A 1 196 ? 1.867 2.812 -5.372 1.00 91.75 196 LEU A CA 1
ATOM 1584 C C . LEU A 1 196 ? 2.610 1.965 -4.330 1.00 91.75 196 LEU A C 1
ATOM 1586 O O . LEU A 1 196 ? 1.968 1.301 -3.514 1.00 91.75 196 LEU A O 1
ATOM 1590 N N . ARG A 1 197 ? 3.950 2.022 -4.309 1.00 89.88 197 ARG A N 1
ATOM 1591 C CA . ARG A 1 197 ? 4.785 1.314 -3.322 1.00 89.88 197 ARG A CA 1
ATOM 1592 C C . ARG A 1 197 ? 4.678 1.904 -1.926 1.00 89.88 197 ARG A C 1
ATOM 1594 O O . ARG A 1 197 ? 4.844 1.162 -0.965 1.00 89.88 197 ARG A O 1
ATOM 1601 N N . TYR A 1 198 ? 4.357 3.197 -1.793 1.00 91.12 198 TYR A N 1
ATOM 1602 C CA . TYR A 1 198 ? 4.254 3.848 -0.486 1.00 91.12 198 TYR A CA 1
ATOM 1603 C C . TYR A 1 198 ? 3.393 3.044 0.488 1.00 91.12 198 TYR A C 1
ATOM 1605 O O . TYR A 1 198 ? 3.837 2.768 1.602 1.00 91.12 198 TYR A O 1
ATOM 1613 N N . LEU A 1 199 ? 2.182 2.656 0.072 1.00 90.06 199 LEU A N 1
ATOM 1614 C CA . LEU A 1 199 ? 1.276 1.929 0.952 1.00 90.06 199 LEU A CA 1
ATOM 1615 C C . LEU A 1 199 ? 1.817 0.538 1.293 1.00 90.06 199 LEU A C 1
ATOM 1617 O O . LEU A 1 199 ? 1.694 0.148 2.448 1.00 90.06 199 LEU A O 1
ATOM 1621 N N . ASN A 1 200 ? 2.443 -0.149 0.334 1.00 89.06 200 ASN A N 1
ATOM 1622 C CA . ASN A 1 200 ? 2.970 -1.506 0.498 1.00 89.06 200 ASN A CA 1
ATOM 1623 C C . ASN A 1 200 ? 4.230 -1.549 1.386 1.00 89.06 200 ASN A C 1
ATOM 1625 O O . ASN A 1 200 ? 4.501 -2.560 2.017 1.00 89.06 200 ASN A O 1
ATOM 1629 N N . GLU A 1 201 ? 5.011 -0.468 1.453 1.00 88.81 201 GLU A N 1
ATOM 1630 C CA . GLU A 1 201 ? 6.299 -0.469 2.164 1.00 88.81 201 GLU A CA 1
ATOM 1631 C C . GLU A 1 201 ? 6.227 0.115 3.573 1.00 88.81 201 GLU A C 1
ATOM 1633 O O . GLU A 1 201 ? 6.722 -0.483 4.526 1.00 88.81 201 GLU A O 1
ATOM 1638 N N . VAL A 1 202 ? 5.624 1.296 3.722 1.00 90.94 202 VAL A N 1
ATOM 1639 C CA . VAL A 1 202 ? 5.647 2.056 4.990 1.00 90.94 202 VAL A CA 1
ATOM 1640 C C . VAL A 1 202 ? 4.308 2.700 5.331 1.00 90.94 202 VAL A C 1
ATOM 1642 O O . VAL A 1 202 ? 3.981 2.870 6.506 1.00 90.94 202 VAL A O 1
ATOM 1645 N N . GLY A 1 203 ? 3.497 3.033 4.329 1.00 93.12 203 GLY A N 1
ATOM 1646 C CA . GLY A 1 203 ? 2.207 3.690 4.507 1.00 93.12 203 GLY A CA 1
ATOM 1647 C C . GLY A 1 203 ? 1.233 2.869 5.347 1.00 93.12 203 GLY A C 1
ATOM 1648 O O . GLY A 1 203 ? 0.530 3.442 6.182 1.00 93.12 203 GLY A O 1
ATOM 1649 N N . TYR A 1 204 ? 1.233 1.537 5.207 1.00 93.88 204 TYR A N 1
ATOM 1650 C CA . TYR A 1 204 ? 0.387 0.669 6.028 1.00 93.88 204 TYR A CA 1
ATOM 1651 C C . TYR A 1 204 ? 0.721 0.758 7.525 1.00 93.88 204 TYR A C 1
ATOM 1653 O O . TYR A 1 204 ? -0.194 0.783 8.351 1.00 93.88 204 TYR A O 1
ATOM 1661 N N . LEU A 1 205 ? 2.006 0.884 7.887 1.00 94.94 205 LEU A N 1
ATOM 1662 C CA . LEU A 1 205 ? 2.443 1.049 9.277 1.00 94.94 205 LEU A CA 1
ATOM 1663 C C . LEU A 1 205 ? 1.973 2.384 9.847 1.00 94.94 205 LEU A C 1
ATOM 1665 O O . LEU A 1 205 ? 1.442 2.426 10.957 1.00 94.94 205 LEU A O 1
ATOM 1669 N N . PHE A 1 206 ? 2.120 3.473 9.088 1.00 95.88 206 PHE A N 1
ATOM 1670 C CA . PHE A 1 206 ? 1.688 4.800 9.531 1.00 95.88 206 PHE A CA 1
ATOM 1671 C C . PHE A 1 206 ? 0.170 4.885 9.677 1.00 95.88 206 PHE A C 1
ATOM 1673 O O . PHE A 1 206 ? -0.324 5.366 10.701 1.00 95.88 206 PHE A O 1
ATOM 1680 N N . ALA A 1 207 ? -0.581 4.358 8.706 1.00 97.06 207 ALA A N 1
ATOM 1681 C CA . ALA A 1 207 ? -2.037 4.314 8.763 1.00 97.06 207 ALA A CA 1
ATOM 1682 C C . ALA A 1 207 ? -2.535 3.459 9.943 1.00 97.06 207 ALA A C 1
ATOM 1684 O O . ALA A 1 207 ? -3.425 3.886 10.687 1.00 97.06 207 ALA A O 1
ATOM 1685 N N . ALA A 1 208 ? -1.931 2.289 10.172 1.00 96.94 208 ALA A N 1
ATOM 1686 C CA . ALA A 1 208 ? -2.265 1.421 11.297 1.00 96.94 208 ALA A CA 1
ATOM 1687 C C . ALA A 1 208 ? -1.928 2.063 12.649 1.00 96.94 208 ALA A C 1
ATOM 1689 O O . ALA A 1 208 ? -2.778 2.086 13.540 1.00 96.94 208 ALA A O 1
ATOM 1690 N N . ALA A 1 209 ? -0.736 2.646 12.798 1.00 96.81 209 ALA A N 1
ATOM 1691 C CA . ALA A 1 209 ? -0.316 3.314 14.027 1.00 96.81 209 ALA A CA 1
ATOM 1692 C C . ALA A 1 209 ? -1.251 4.478 14.389 1.00 96.81 209 ALA A C 1
ATOM 1694 O O . ALA A 1 209 ? -1.709 4.571 15.529 1.00 96.81 209 ALA A O 1
ATOM 1695 N N . LEU A 1 210 ? -1.605 5.331 13.420 1.00 97.31 210 LEU A N 1
ATOM 1696 C CA . LEU A 1 210 ? -2.526 6.448 13.650 1.00 97.31 210 LEU A CA 1
ATOM 1697 C C . LEU A 1 210 ? -3.951 5.968 13.969 1.00 97.31 210 LEU A C 1
ATOM 1699 O O . LEU A 1 210 ? -4.636 6.559 14.811 1.00 97.31 210 LEU A O 1
ATOM 1703 N N . THR A 1 211 ? -4.383 4.870 13.342 1.00 97.69 211 THR A N 1
ATOM 1704 C CA . THR A 1 211 ? -5.662 4.211 13.642 1.00 97.69 211 THR A CA 1
ATOM 1705 C C . THR A 1 211 ? -5.690 3.704 15.084 1.00 97.69 211 THR A C 1
ATOM 1707 O O . THR A 1 211 ? -6.607 4.032 15.838 1.00 97.69 211 THR A O 1
ATOM 1710 N N . ILE A 1 212 ? -4.653 2.979 15.508 1.00 97.50 212 ILE A N 1
ATOM 1711 C CA . ILE A 1 212 ? -4.527 2.448 16.869 1.00 97.50 212 ILE A CA 1
ATOM 1712 C C . ILE A 1 212 ? -4.501 3.586 17.894 1.00 97.50 212 ILE A C 1
ATOM 1714 O O . ILE A 1 212 ? -5.286 3.569 18.845 1.00 97.50 212 ILE A O 1
ATOM 1718 N N . LEU A 1 213 ? -3.653 4.599 17.693 1.00 96.12 213 LEU A N 1
ATOM 1719 C CA . LEU A 1 213 ? -3.524 5.728 18.615 1.00 96.12 213 LEU A CA 1
ATOM 1720 C C . LEU A 1 213 ? -4.855 6.463 18.801 1.00 96.12 213 LEU A C 1
ATOM 1722 O O . LEU A 1 213 ? -5.291 6.636 19.940 1.00 96.12 213 LEU A O 1
ATOM 1726 N N . GLY A 1 214 ? -5.532 6.829 17.708 1.00 95.50 214 GLY A N 1
ATOM 1727 C CA . GLY A 1 214 ? -6.780 7.590 17.786 1.00 95.50 214 GLY A CA 1
ATOM 1728 C C . GLY A 1 214 ? -7.949 6.802 18.380 1.00 95.50 214 GLY A C 1
ATOM 1729 O O . GLY A 1 214 ? -8.735 7.349 19.158 1.00 95.50 214 GLY A O 1
ATOM 1730 N N . VAL A 1 215 ? -8.054 5.507 18.064 1.00 97.12 215 VAL A N 1
ATOM 1731 C CA . VAL A 1 215 ? -9.197 4.678 18.479 1.00 97.12 215 VAL A CA 1
ATOM 1732 C C . VAL A 1 215 ? -9.024 4.090 19.886 1.00 97.12 215 VAL A C 1
ATOM 1734 O O . VAL A 1 215 ? -10.013 3.846 20.581 1.00 97.12 215 VAL A O 1
ATOM 1737 N N . SER A 1 216 ? -7.786 3.915 20.361 1.00 95.62 216 SER A N 1
ATOM 1738 C CA . SER A 1 216 ? -7.477 3.295 21.664 1.00 95.62 216 SER A CA 1
ATOM 1739 C C . SER A 1 216 ? -8.181 3.942 22.866 1.00 95.62 216 SER A C 1
ATOM 1741 O O . SER A 1 216 ? -8.494 3.272 23.856 1.00 95.62 216 SER A O 1
ATOM 1743 N N . SER A 1 217 ? -8.480 5.238 22.780 1.00 91.38 217 SER A N 1
ATOM 1744 C CA . SER A 1 217 ? -9.076 6.031 23.856 1.00 91.38 217 SER A CA 1
ATOM 1745 C C . SER A 1 217 ? -10.599 6.193 23.765 1.00 91.38 217 SER A C 1
ATOM 1747 O O . SER A 1 217 ? -11.187 6.751 24.694 1.00 91.38 217 SER A O 1
ATOM 1749 N N . VAL A 1 218 ? -11.249 5.665 22.716 1.00 92.31 218 VAL A N 1
ATOM 1750 C CA . VAL A 1 218 ? -12.686 5.860 22.429 1.00 92.31 218 VAL A CA 1
ATOM 1751 C C . VAL A 1 218 ? -13.601 5.425 23.577 1.00 92.31 218 VAL A C 1
ATOM 1753 O O . VAL A 1 218 ? -14.581 6.116 23.862 1.00 92.31 218 VAL A O 1
ATOM 1756 N N . PHE A 1 219 ? -13.296 4.306 24.240 1.00 87.75 219 PHE A N 1
ATOM 1757 C CA . PHE A 1 219 ? -14.020 3.850 25.434 1.00 87.75 219 PHE A CA 1
ATOM 1758 C C . PHE A 1 219 ? -13.187 4.017 26.706 1.00 87.75 219 PHE A C 1
ATOM 1760 O O . PHE A 1 219 ? -13.707 4.476 27.722 1.00 87.75 219 PHE A O 1
ATOM 1767 N N . SER A 1 220 ? -11.882 3.728 26.649 1.00 87.44 220 SER A N 1
ATOM 1768 C CA . SER A 1 220 ? -11.000 3.793 27.821 1.00 87.44 220 SER A CA 1
ATOM 1769 C C . SER A 1 220 ? -11.029 5.148 28.536 1.00 87.44 220 SER A C 1
ATOM 1771 O O . SER A 1 220 ? -11.022 5.187 29.764 1.00 87.44 220 SER A O 1
ATOM 1773 N N . ARG A 1 221 ? -11.109 6.268 27.800 1.00 85.44 221 ARG A N 1
ATOM 1774 C CA . ARG A 1 221 ? -11.167 7.609 28.408 1.00 85.44 221 ARG A CA 1
ATOM 1775 C C . ARG A 1 221 ? -12.493 7.860 29.135 1.00 85.44 221 ARG A C 1
ATOM 1777 O O . ARG A 1 221 ? -12.492 8.499 30.181 1.00 85.44 221 ARG A O 1
ATOM 1784 N N . GLU A 1 222 ? -13.604 7.338 28.622 1.00 87.75 222 GLU A N 1
ATOM 1785 C CA . GLU A 1 222 ? -14.921 7.498 29.255 1.00 87.75 222 GLU A CA 1
ATOM 1786 C C . GLU A 1 222 ? -15.016 6.699 30.554 1.00 87.75 222 GLU A C 1
ATOM 1788 O O . GLU A 1 222 ? -15.524 7.213 31.549 1.00 87.75 222 GLU A O 1
ATOM 1793 N N . TYR A 1 223 ? -14.434 5.497 30.574 1.00 85.56 223 TYR A N 1
ATOM 1794 C CA . TYR A 1 223 ? -14.328 4.684 31.785 1.00 85.56 223 TYR A CA 1
ATOM 1795 C C . TYR A 1 223 ? -13.389 5.287 32.830 1.00 85.56 223 TYR A C 1
ATOM 1797 O O . TYR A 1 223 ? -13.610 5.120 34.027 1.00 85.56 223 TYR A O 1
ATOM 1805 N N . ASN A 1 224 ? -12.335 5.981 32.396 1.00 83.12 224 ASN A N 1
ATOM 1806 C CA . ASN A 1 224 ? -11.412 6.652 33.308 1.00 83.12 224 ASN A CA 1
ATOM 1807 C C . ASN A 1 224 ? -12.107 7.793 34.075 1.00 83.12 224 ASN A C 1
ATOM 1809 O O . ASN A 1 224 ? -11.936 7.912 35.284 1.00 83.12 224 ASN A O 1
ATOM 1813 N N . VAL A 1 225 ? -12.959 8.563 33.388 1.00 84.25 225 VAL A N 1
ATOM 1814 C CA . VAL A 1 225 ? -13.703 9.706 33.956 1.00 84.25 225 VAL A CA 1
ATOM 1815 C C . VAL A 1 225 ? -15.063 9.288 34.554 1.00 84.25 225 VAL A C 1
ATOM 1817 O O . VAL A 1 225 ? -15.813 10.130 35.036 1.00 84.25 225 VAL A O 1
ATOM 1820 N N . ARG A 1 226 ? -15.398 7.986 34.559 1.00 81.75 226 ARG A N 1
ATOM 1821 C CA . ARG A 1 226 ? -16.698 7.435 35.008 1.00 81.75 226 ARG A CA 1
ATOM 1822 C C . ARG A 1 226 ? -17.919 8.054 34.310 1.00 81.75 226 ARG A C 1
ATOM 1824 O O . ARG A 1 226 ? -19.005 8.128 34.878 1.00 81.75 226 ARG A O 1
ATOM 1831 N N . MET A 1 227 ? -17.751 8.519 33.072 1.00 82.31 227 MET A N 1
ATOM 1832 C CA . MET A 1 227 ? -18.846 9.101 32.283 1.00 82.31 227 MET A CA 1
ATOM 1833 C C . MET A 1 227 ? -19.778 8.016 31.712 1.00 82.31 227 MET A C 1
ATOM 1835 O O . MET A 1 227 ? -20.904 8.296 31.299 1.00 82.31 227 MET A O 1
ATOM 1839 N N . ASP A 1 228 ? -19.321 6.766 31.698 1.00 79.31 228 ASP A N 1
ATOM 1840 C CA . ASP A 1 228 ? -20.044 5.608 31.186 1.00 79.31 228 ASP A CA 1
ATOM 1841 C C . ASP A 1 228 ? -21.339 5.313 31.953 1.00 79.31 228 ASP A C 1
ATOM 1843 O O . ASP A 1 228 ? -22.353 5.010 31.323 1.00 79.31 228 ASP A O 1
ATOM 1847 N N . SER A 1 229 ? -21.355 5.480 33.280 1.00 79.44 229 SER A N 1
ATOM 1848 C CA . SER A 1 229 ? -22.561 5.272 34.099 1.00 79.44 229 SER A CA 1
ATOM 1849 C C . SER A 1 229 ? -23.686 6.253 33.741 1.00 79.44 229 SER A C 1
ATOM 1851 O O . SER A 1 229 ? -24.849 5.859 33.624 1.00 79.44 229 SER A O 1
ATOM 1853 N N . LEU A 1 230 ? -23.342 7.518 33.470 1.00 80.94 230 LEU A N 1
ATOM 1854 C CA . LEU A 1 230 ? -24.287 8.557 33.052 1.00 80.94 230 LEU A CA 1
ATOM 1855 C C . LEU A 1 230 ? -24.832 8.298 31.636 1.00 80.94 230 LEU A C 1
ATOM 1857 O O . LEU A 1 230 ? -26.013 8.500 31.360 1.00 80.94 230 LEU A O 1
ATOM 1861 N N . ILE A 1 231 ? -23.982 7.818 30.724 1.00 81.62 231 ILE A N 1
ATOM 1862 C CA . ILE A 1 231 ? -24.388 7.492 29.351 1.00 81.62 231 ILE A CA 1
ATOM 1863 C C . ILE A 1 231 ? -25.318 6.272 29.349 1.00 81.62 231 ILE A C 1
ATOM 1865 O O . ILE A 1 231 ? -26.350 6.276 28.668 1.00 81.62 231 ILE A O 1
ATOM 1869 N N . PHE A 1 232 ? -24.979 5.229 30.111 1.00 78.19 232 PHE A N 1
ATOM 1870 C CA . PHE A 1 232 ? -25.692 3.950 30.112 1.00 78.19 232 PHE A CA 1
ATOM 1871 C C . PHE A 1 232 ? -26.987 3.931 30.930 1.00 78.19 232 PHE A C 1
ATOM 1873 O O . PHE A 1 232 ? -27.793 3.017 30.720 1.00 78.19 232 PHE A O 1
ATOM 1880 N N . SER A 1 233 ? -27.210 4.923 31.798 1.00 79.19 233 SER A N 1
ATOM 1881 C CA . SER A 1 233 ? -28.478 5.139 32.512 1.00 79.19 233 SER A CA 1
ATOM 1882 C C . SER A 1 233 ? -29.543 5.851 31.664 1.00 79.19 233 SER A C 1
ATOM 1884 O O . SER A 1 233 ? -30.730 5.798 31.981 1.00 79.19 233 SER A O 1
ATOM 1886 N N . SER A 1 234 ? -29.164 6.465 30.536 1.00 79.31 234 SER A N 1
ATOM 1887 C CA . SER A 1 234 ? -30.119 7.114 29.630 1.00 79.31 234 SER A CA 1
ATOM 1888 C C . SER A 1 234 ? -30.876 6.109 28.739 1.00 79.31 234 SER A C 1
ATOM 1890 O O . SER A 1 234 ? -30.293 5.176 28.179 1.00 79.31 234 SER A O 1
ATOM 1892 N N . ARG A 1 235 ? -32.186 6.336 28.532 1.00 65.06 235 ARG A N 1
ATOM 1893 C CA . ARG A 1 235 ? -33.128 5.423 27.834 1.00 65.06 235 ARG A CA 1
ATOM 1894 C C . ARG A 1 235 ? -32.671 4.935 26.448 1.00 65.06 235 ARG A C 1
ATOM 1896 O O . ARG A 1 235 ? -33.036 3.838 26.044 1.00 65.06 235 ARG A O 1
ATOM 1903 N N . HIS A 1 236 ? -31.884 5.728 25.717 1.00 69.94 236 HIS A N 1
ATOM 1904 C CA . HIS A 1 236 ? -31.354 5.366 24.391 1.00 69.94 236 HIS A CA 1
ATOM 1905 C C . HIS A 1 236 ? -29.819 5.401 24.309 1.00 69.94 236 HIS A C 1
ATOM 1907 O O . HIS A 1 236 ? -29.270 5.292 23.212 1.00 69.94 236 HIS A O 1
ATOM 1913 N N . GLY A 1 237 ? -29.118 5.557 25.437 1.00 71.88 237 GLY A N 1
ATOM 1914 C CA . GLY A 1 237 ? -27.679 5.812 25.455 1.00 71.88 237 GLY A CA 1
ATOM 1915 C C . GLY A 1 237 ? -26.847 4.642 24.953 1.00 71.88 237 GLY A C 1
ATOM 1916 O O . GLY A 1 237 ? -26.031 4.821 24.058 1.00 71.88 237 GLY A O 1
ATOM 1917 N N . ARG A 1 238 ? -27.088 3.423 25.455 1.00 79.50 238 ARG A N 1
ATOM 1918 C CA . ARG A 1 238 ? -26.210 2.266 25.186 1.00 79.50 238 ARG A CA 1
ATOM 1919 C C . ARG A 1 238 ? -26.053 1.959 23.694 1.00 79.50 238 ARG A C 1
ATOM 1921 O O . ARG A 1 238 ? -24.945 2.000 23.165 1.00 79.50 238 ARG A O 1
ATOM 1928 N N . ALA A 1 239 ? -27.157 1.683 22.999 1.00 82.56 239 ALA A N 1
ATOM 1929 C CA . ALA A 1 239 ? -27.108 1.278 21.595 1.00 82.56 239 ALA A CA 1
ATOM 1930 C C . ALA A 1 239 ? -26.768 2.452 20.663 1.00 82.56 239 ALA A C 1
ATOM 1932 O O . ALA A 1 239 ? -25.876 2.329 19.825 1.00 82.56 239 ALA A O 1
ATOM 1933 N N . ARG A 1 240 ? -27.429 3.613 20.817 1.00 86.38 240 ARG A N 1
ATOM 1934 C CA . ARG A 1 240 ? -27.198 4.757 19.916 1.00 86.38 240 ARG A CA 1
ATOM 1935 C C . ARG A 1 240 ? -25.789 5.331 20.056 1.00 86.38 240 ARG A C 1
ATOM 1937 O O . ARG A 1 240 ? -25.205 5.703 19.044 1.00 86.38 240 ARG A O 1
ATOM 1944 N N . MET A 1 241 ? -25.229 5.371 21.268 1.00 87.88 241 MET A N 1
ATOM 1945 C CA . MET A 1 241 ? -23.858 5.844 21.480 1.00 87.88 241 MET A CA 1
ATOM 1946 C C . MET A 1 241 ? -22.828 4.879 20.890 1.00 87.88 241 MET A C 1
ATOM 1948 O O . MET A 1 241 ? -21.881 5.318 20.245 1.00 87.88 241 MET A O 1
ATOM 1952 N N . THR A 1 242 ? -23.040 3.567 21.041 1.00 89.38 242 THR A N 1
ATOM 1953 C CA . THR A 1 242 ? -22.157 2.550 20.445 1.00 89.38 242 THR A CA 1
ATOM 1954 C C . THR A 1 242 ? -22.098 2.695 18.925 1.00 89.38 242 THR A C 1
ATOM 1956 O O . THR A 1 242 ? -21.012 2.772 18.359 1.00 89.38 242 THR A O 1
ATOM 1959 N N . TRP A 1 243 ? -23.249 2.824 18.257 1.00 92.38 243 TRP A N 1
ATOM 1960 C CA . TRP A 1 243 ? -23.291 3.041 16.807 1.00 92.38 243 TRP A CA 1
ATOM 1961 C C . TRP A 1 243 ? -22.689 4.383 16.382 1.00 92.38 243 TRP A C 1
ATOM 1963 O O . TRP A 1 243 ? -22.022 4.449 15.351 1.00 92.38 243 TRP A O 1
ATOM 1973 N N . ALA A 1 244 ? -22.868 5.443 17.178 1.00 92.75 244 ALA A N 1
ATOM 1974 C CA . ALA A 1 244 ? -22.225 6.728 16.914 1.00 92.75 244 ALA A CA 1
ATOM 1975 C C . ALA A 1 244 ? -20.691 6.628 16.977 1.00 92.75 244 ALA A C 1
ATOM 1977 O O . ALA A 1 244 ? -20.020 7.185 16.110 1.00 92.75 244 ALA A O 1
ATOM 1978 N N . LYS A 1 245 ? -20.143 5.873 17.940 1.00 94.69 245 LYS A N 1
ATOM 1979 C CA . LYS A 1 245 ? -18.702 5.589 18.042 1.00 94.69 245 LYS A CA 1
ATOM 1980 C C . LYS A 1 245 ? -18.196 4.763 16.862 1.00 94.69 245 LYS A C 1
ATOM 1982 O O . LYS A 1 245 ? -17.174 5.120 16.288 1.00 94.69 245 LYS A O 1
ATOM 1987 N N . VAL A 1 246 ? -18.915 3.707 16.467 1.00 96.12 246 VAL A N 1
ATOM 1988 C CA . VAL A 1 246 ? -18.574 2.898 15.279 1.00 96.12 246 VAL A CA 1
ATOM 1989 C C . VAL A 1 246 ? -18.515 3.776 14.028 1.00 96.12 246 VAL A C 1
ATOM 1991 O O . VAL A 1 246 ? -17.508 3.766 13.326 1.00 96.12 246 VAL A O 1
ATOM 1994 N N . ALA A 1 247 ? -19.537 4.604 13.789 1.00 96.50 247 ALA A N 1
ATOM 1995 C CA . ALA A 1 247 ? -19.554 5.527 12.656 1.00 96.50 247 ALA A CA 1
ATOM 1996 C C . ALA A 1 247 ? -18.419 6.566 12.720 1.00 96.50 247 ALA A C 1
ATOM 1998 O O . ALA A 1 247 ? -17.796 6.856 11.702 1.00 96.50 247 ALA A O 1
ATOM 1999 N N . ALA A 1 248 ? -18.113 7.102 13.907 1.00 96.94 248 ALA A N 1
ATOM 2000 C CA . ALA A 1 248 ? -16.999 8.028 14.096 1.00 96.94 248 ALA A CA 1
ATOM 2001 C C . ALA A 1 248 ? -15.639 7.372 13.814 1.00 96.94 248 ALA A C 1
ATOM 2003 O O . ALA A 1 248 ? -14.786 8.000 13.194 1.00 96.94 248 ALA A O 1
ATOM 2004 N N . VAL A 1 249 ? -15.442 6.110 14.208 1.00 97.75 249 VAL A N 1
ATOM 2005 C CA . VAL A 1 249 ? -14.214 5.364 13.898 1.00 97.75 249 VAL A CA 1
ATOM 2006 C C . VAL A 1 249 ? -14.099 5.057 12.415 1.00 97.75 249 VAL A C 1
ATOM 2008 O O . VAL A 1 249 ? -13.013 5.220 11.868 1.00 97.75 249 VAL A O 1
ATOM 2011 N N . VAL A 1 250 ? -15.196 4.699 11.744 1.00 97.94 250 VAL A N 1
ATOM 2012 C CA . VAL A 1 250 ? -15.202 4.533 10.283 1.00 97.94 250 VAL A CA 1
ATOM 2013 C C . VAL A 1 250 ? -14.775 5.828 9.589 1.00 97.94 250 VAL A C 1
ATOM 2015 O O . VAL A 1 250 ? -13.861 5.806 8.771 1.00 97.94 250 VAL A O 1
ATOM 2018 N N . LEU A 1 251 ? -15.372 6.966 9.960 1.00 97.81 251 LEU A N 1
ATOM 2019 C CA . LEU A 1 251 ? -15.003 8.271 9.401 1.00 97.81 251 LEU A CA 1
ATOM 2020 C C . LEU A 1 251 ? -13.543 8.630 9.692 1.00 97.81 251 LEU A C 1
ATOM 2022 O O . LEU A 1 251 ? -12.837 9.071 8.791 1.00 97.81 251 LEU A O 1
ATOM 2026 N N . TYR A 1 252 ? -13.083 8.408 10.924 1.00 98.25 252 TYR A N 1
ATOM 2027 C CA . TYR A 1 252 ? -11.699 8.661 11.310 1.00 98.25 252 TYR A CA 1
ATOM 2028 C C . TYR A 1 252 ? -10.714 7.823 10.485 1.00 98.25 252 TYR A C 1
ATOM 2030 O O . TYR A 1 252 ? -9.791 8.387 9.909 1.00 98.25 252 TYR A O 1
ATOM 2038 N N . CYS A 1 253 ? -10.932 6.510 10.356 1.00 98.25 253 CYS A N 1
ATOM 2039 C CA . CYS A 1 253 ? -10.068 5.631 9.558 1.00 98.25 253 CYS A CA 1
ATOM 2040 C C . CYS A 1 253 ? -10.009 6.084 8.092 1.00 98.25 253 CYS A C 1
ATOM 2042 O O . CYS A 1 253 ? -8.928 6.156 7.509 1.00 98.25 253 CYS A O 1
ATOM 2044 N N . THR A 1 254 ? -11.154 6.470 7.520 1.00 98.19 254 THR A N 1
ATOM 2045 C CA . THR A 1 254 ? -11.216 7.049 6.173 1.00 98.19 254 THR A CA 1
ATOM 2046 C C . THR A 1 254 ? -10.381 8.326 6.068 1.00 98.19 254 THR A C 1
ATOM 2048 O O . THR A 1 254 ? -9.577 8.459 5.149 1.00 98.19 254 THR A O 1
ATOM 2051 N N . MET A 1 255 ? -10.515 9.252 7.022 1.00 98.00 255 MET A N 1
ATOM 2052 C CA . MET A 1 255 ? -9.741 10.498 7.039 1.00 98.00 255 MET A CA 1
ATOM 2053 C C . MET A 1 255 ? -8.234 10.250 7.151 1.00 98.00 255 MET A C 1
ATOM 2055 O O . MET A 1 255 ? -7.469 10.920 6.466 1.00 98.00 255 MET A O 1
ATOM 2059 N N . VAL A 1 256 ? -7.806 9.290 7.978 1.00 97.81 256 VAL A N 1
ATOM 2060 C CA . VAL A 1 256 ? -6.389 8.925 8.152 1.00 97.81 256 VAL A CA 1
ATOM 2061 C C . VAL A 1 256 ? -5.779 8.480 6.823 1.00 97.81 256 VAL A C 1
ATOM 2063 O O . VAL A 1 256 ? -4.759 9.022 6.400 1.00 97.81 256 VAL A O 1
ATOM 2066 N N . VAL A 1 257 ? -6.416 7.523 6.142 1.00 97.69 257 VAL A N 1
ATOM 2067 C CA . VAL A 1 257 ? -5.901 6.988 4.873 1.00 97.69 257 VAL A CA 1
ATOM 2068 C C . VAL A 1 257 ? -5.911 8.056 3.781 1.00 97.69 257 VAL A C 1
ATOM 2070 O O . VAL A 1 257 ? -4.933 8.186 3.047 1.00 97.69 257 VAL A O 1
ATOM 2073 N N . LEU A 1 258 ? -6.975 8.861 3.690 1.00 97.62 258 LEU A N 1
ATOM 2074 C CA . LEU A 1 258 ? -7.052 9.949 2.713 1.00 97.62 258 LEU A CA 1
ATOM 2075 C C . LEU A 1 258 ? -6.030 11.060 2.985 1.00 97.62 258 LEU A C 1
ATOM 2077 O O . LEU A 1 258 ? -5.493 11.621 2.035 1.00 97.62 258 LEU A O 1
ATOM 2081 N N . ALA A 1 259 ? -5.718 11.359 4.249 1.00 97.31 259 ALA A N 1
ATOM 2082 C CA . ALA A 1 259 ? -4.696 12.342 4.598 1.00 97.31 259 ALA A CA 1
ATOM 2083 C C . ALA A 1 259 ? -3.302 11.898 4.129 1.00 97.31 259 ALA A C 1
ATOM 2085 O O . ALA A 1 259 ? -2.585 12.690 3.519 1.00 97.31 259 ALA A O 1
ATOM 2086 N N . PHE A 1 260 ? -2.934 10.629 4.339 1.00 96.56 260 PHE A N 1
ATOM 2087 C CA . PHE A 1 260 ? -1.676 10.093 3.810 1.00 96.56 260 PHE A CA 1
ATOM 2088 C C . PHE A 1 260 ? -1.669 10.022 2.283 1.00 96.56 260 PHE A C 1
ATOM 2090 O O . PHE A 1 260 ? -0.685 10.424 1.667 1.00 96.56 260 PHE A O 1
ATOM 2097 N N . ALA A 1 261 ? -2.775 9.598 1.664 1.00 95.94 261 ALA A N 1
ATOM 2098 C CA . ALA A 1 261 ? -2.918 9.607 0.209 1.00 95.94 261 ALA A CA 1
ATOM 2099 C C . ALA A 1 261 ? -2.691 11.009 -0.370 1.00 95.94 261 ALA A C 1
ATOM 2101 O O . ALA A 1 261 ? -1.975 11.163 -1.355 1.00 95.94 261 ALA A O 1
ATOM 2102 N N . ALA A 1 262 ? -3.256 12.037 0.270 1.00 96.25 262 ALA A N 1
ATOM 2103 C CA . ALA A 1 262 ? -3.080 13.424 -0.133 1.00 96.25 262 ALA A CA 1
ATOM 2104 C C . ALA A 1 262 ? -1.617 13.869 -0.015 1.00 96.25 262 ALA A C 1
ATOM 2106 O O . ALA A 1 262 ? -1.100 14.457 -0.955 1.00 96.25 262 ALA A O 1
ATOM 2107 N N . VAL A 1 263 ? -0.923 13.553 1.084 1.00 95.19 263 VAL A N 1
ATOM 2108 C CA . VAL A 1 263 ? 0.508 13.881 1.241 1.00 95.19 263 VAL A CA 1
ATOM 2109 C C . VAL A 1 263 ? 1.350 13.223 0.144 1.00 95.19 263 VAL A C 1
ATOM 2111 O O . VAL A 1 263 ? 2.184 13.887 -0.468 1.00 95.19 263 VAL A O 1
ATOM 2114 N N . VAL A 1 264 ? 1.106 11.944 -0.144 1.00 93.94 264 VAL A N 1
ATOM 2115 C CA . VAL A 1 264 ? 1.822 11.195 -1.189 1.00 93.94 264 VAL A CA 1
ATOM 2116 C C . VAL A 1 264 ? 1.556 11.789 -2.568 1.00 93.94 264 VAL A C 1
ATOM 2118 O O . VAL A 1 264 ? 2.507 12.040 -3.308 1.00 93.94 264 VAL A O 1
ATOM 2121 N N . LEU A 1 265 ? 0.292 12.059 -2.904 1.00 93.88 265 LEU A N 1
ATOM 2122 C CA . LEU A 1 265 ? -0.085 12.669 -4.180 1.00 93.88 265 LEU A CA 1
ATOM 2123 C C . LEU A 1 265 ? 0.477 14.084 -4.326 1.00 93.88 265 LEU A C 1
ATOM 2125 O O . LEU A 1 265 ? 0.943 14.430 -5.404 1.00 93.88 265 LEU A O 1
ATOM 2129 N N . LEU A 1 266 ? 0.469 14.897 -3.268 1.00 93.69 266 LEU A N 1
ATOM 2130 C CA . LEU A 1 266 ? 0.996 16.261 -3.310 1.00 93.69 266 LEU A CA 1
ATOM 2131 C C . LEU A 1 266 ? 2.514 16.271 -3.497 1.00 93.69 266 LEU A C 1
ATOM 2133 O O . LEU A 1 266 ? 3.002 16.988 -4.363 1.00 93.69 266 LEU A O 1
ATOM 2137 N N . LEU A 1 267 ? 3.260 15.463 -2.735 1.00 90.75 267 LEU A N 1
ATOM 2138 C CA . LEU A 1 267 ? 4.723 15.424 -2.838 1.00 90.75 267 LEU A CA 1
ATOM 2139 C C . LEU A 1 267 ? 5.191 14.841 -4.175 1.00 90.75 267 LEU A C 1
ATOM 2141 O O . LEU A 1 267 ? 6.012 15.452 -4.858 1.00 90.75 267 LEU A O 1
ATOM 2145 N N . ASN A 1 268 ? 4.653 13.685 -4.578 1.00 88.88 268 ASN A N 1
ATOM 2146 C CA . ASN A 1 268 ? 5.040 13.065 -5.847 1.00 88.88 268 ASN A CA 1
ATOM 2147 C C . ASN A 1 268 ? 4.487 13.849 -7.042 1.00 88.88 268 ASN A C 1
ATOM 2149 O O . ASN A 1 268 ? 5.197 14.024 -8.024 1.00 88.88 268 ASN A O 1
ATOM 2153 N N . GLY A 1 269 ? 3.263 14.370 -6.955 1.00 89.31 269 GLY A N 1
ATOM 2154 C CA . GLY A 1 269 ? 2.659 15.181 -8.009 1.00 89.31 269 GLY A CA 1
ATOM 2155 C C . GLY A 1 269 ? 3.373 16.513 -8.219 1.00 89.31 269 GLY A C 1
ATOM 2156 O O . GLY A 1 269 ? 3.530 16.939 -9.358 1.00 89.31 269 GLY A O 1
ATOM 2157 N N . TRP A 1 270 ? 3.867 17.148 -7.151 1.00 88.38 270 TRP A N 1
ATOM 2158 C CA . TRP A 1 270 ? 4.687 18.356 -7.267 1.00 88.38 270 TRP A CA 1
ATOM 2159 C C . TRP A 1 270 ? 6.033 18.087 -7.955 1.00 88.38 270 TRP A C 1
ATOM 2161 O O . TRP A 1 270 ? 6.515 18.936 -8.701 1.00 88.38 270 TRP A O 1
ATOM 2171 N N . TYR A 1 271 ? 6.629 16.913 -7.728 1.00 85.31 271 TYR A N 1
ATOM 2172 C CA . TYR A 1 271 ? 7.959 16.588 -8.244 1.00 85.31 271 TYR A CA 1
ATOM 2173 C C . TYR A 1 271 ? 7.948 15.956 -9.647 1.00 85.31 271 TYR A C 1
ATOM 2175 O O . TYR A 1 271 ? 8.726 16.359 -10.510 1.00 85.31 271 TYR A O 1
ATOM 2183 N N . TYR A 1 272 ? 7.073 14.973 -9.876 1.00 82.31 272 TYR A N 1
ATOM 2184 C CA . TYR A 1 272 ? 6.996 14.178 -11.108 1.00 82.31 272 TYR A CA 1
ATOM 2185 C C . TYR A 1 272 ? 5.818 14.545 -12.019 1.00 82.31 272 TYR A C 1
ATOM 2187 O O . TYR A 1 272 ? 5.808 14.173 -13.191 1.00 82.31 272 TYR A O 1
ATOM 2195 N N . GLY A 1 273 ? 4.802 15.234 -11.496 1.00 85.94 273 GLY A N 1
ATOM 2196 C CA . GLY A 1 273 ? 3.523 15.403 -12.181 1.00 85.94 273 GLY A CA 1
ATOM 2197 C C . GLY A 1 273 ? 2.650 14.141 -12.153 1.00 85.94 273 GLY A C 1
ATOM 2198 O O . GLY A 1 273 ? 2.918 13.177 -11.438 1.00 85.94 273 GLY A O 1
ATOM 2199 N N . PHE A 1 274 ? 1.571 14.161 -12.940 1.00 87.88 274 PHE A N 1
ATOM 2200 C CA . PHE A 1 274 ? 0.575 13.080 -13.020 1.00 87.88 274 PHE A CA 1
ATOM 2201 C C . PHE A 1 274 ? 0.486 12.459 -14.421 1.00 87.88 274 PHE A C 1
ATOM 2203 O O . PHE A 1 274 ? -0.576 11.997 -14.839 1.00 87.88 274 PHE A O 1
ATOM 2210 N N . SER A 1 275 ? 1.584 12.463 -15.181 1.00 86.94 275 SER A N 1
ATOM 2211 C CA . SER A 1 275 ? 1.601 11.869 -16.521 1.00 86.94 275 SER A CA 1
ATOM 2212 C C . SER A 1 275 ? 1.292 10.367 -16.462 1.00 86.94 275 SER A C 1
ATOM 2214 O O . SER A 1 275 ? 1.705 9.667 -15.539 1.00 86.94 275 SER A O 1
ATOM 2216 N N . GLY A 1 276 ? 0.518 9.864 -17.424 1.00 86.94 276 GLY A N 1
ATOM 2217 C CA . GLY A 1 276 ? 0.187 8.439 -17.531 1.00 86.94 276 GLY A CA 1
ATOM 2218 C C . GLY A 1 276 ? -0.926 7.921 -16.606 1.00 86.94 276 GLY A C 1
ATOM 2219 O O . GLY A 1 276 ? -1.209 6.728 -16.634 1.00 86.94 276 GLY A O 1
ATOM 2220 N N . TRP A 1 277 ? -1.598 8.776 -15.825 1.00 91.19 277 TRP A N 1
ATOM 2221 C CA . TRP A 1 277 ? -2.656 8.375 -14.873 1.00 91.19 277 TRP A CA 1
ATOM 2222 C C . TRP A 1 277 ? -3.832 7.589 -15.494 1.00 91.19 277 TRP A C 1
ATOM 2224 O O . TRP A 1 277 ? -4.486 6.784 -14.817 1.00 91.19 277 TRP A O 1
ATOM 2234 N N . ASP A 1 278 ? -4.124 7.842 -16.771 1.00 93.62 278 ASP A N 1
ATOM 2235 C CA . ASP A 1 278 ? -5.200 7.234 -17.558 1.00 93.62 278 ASP A CA 1
ATOM 2236 C C . ASP A 1 278 ? -4.779 5.916 -18.227 1.00 93.62 278 ASP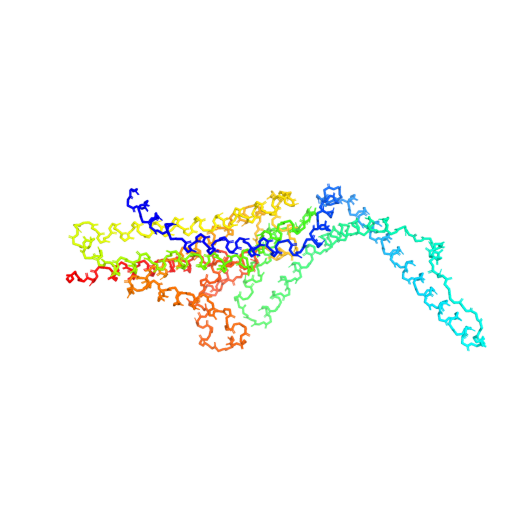 A C 1
ATOM 2238 O O . ASP A 1 278 ? -5.628 5.149 -1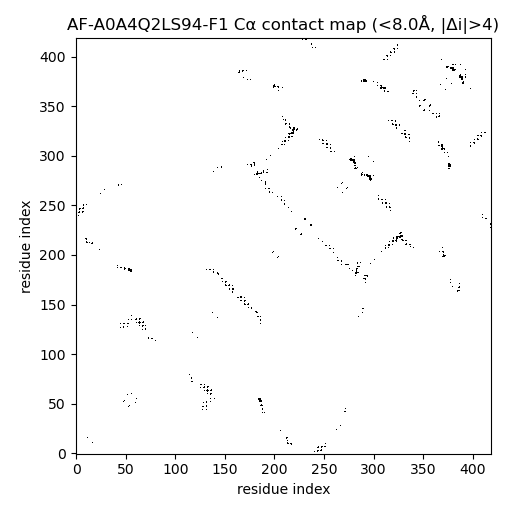8.690 1.00 93.62 278 ASP A O 1
ATOM 2242 N N . LYS A 1 279 ? -3.475 5.623 -18.270 1.00 92.81 279 LYS A N 1
ATOM 2243 C CA . LYS A 1 279 ? -2.939 4.423 -18.917 1.00 92.81 279 LYS A CA 1
ATOM 2244 C C . LYS A 1 279 ? -3.200 3.183 -18.072 1.00 92.81 279 LYS A C 1
ATOM 2246 O O . LYS A 1 279 ? -3.368 3.255 -16.853 1.00 92.81 279 LYS A O 1
ATOM 2251 N N . LYS A 1 280 ? -3.266 2.028 -18.739 1.00 93.25 280 LYS A N 1
ATOM 2252 C CA . LYS A 1 280 ? -3.516 0.733 -18.095 1.00 93.25 280 LYS A CA 1
ATOM 2253 C C . LYS A 1 280 ? -2.399 0.393 -17.110 1.00 93.25 280 LYS A C 1
ATOM 2255 O O . LYS A 1 280 ? -1.231 0.638 -17.405 1.00 93.25 280 LYS A O 1
ATOM 2260 N N . LEU A 1 281 ? -2.754 -0.249 -15.996 1.00 92.38 281 LEU A N 1
ATOM 2261 C CA . LEU A 1 281 ? -1.796 -0.644 -14.955 1.00 92.38 281 LEU A CA 1
ATOM 2262 C C . LEU A 1 281 ? -0.662 -1.529 -15.491 1.00 92.38 281 LEU A C 1
ATOM 2264 O O . LEU A 1 281 ? 0.469 -1.402 -15.047 1.00 92.38 281 LEU A O 1
ATOM 2268 N N . ILE A 1 282 ? -0.943 -2.371 -16.489 1.00 90.12 282 ILE A N 1
ATOM 2269 C CA . ILE A 1 282 ? 0.063 -3.234 -17.123 1.00 90.12 282 ILE A CA 1
ATOM 2270 C C . ILE A 1 282 ? 1.245 -2.466 -17.735 1.00 90.12 282 ILE A C 1
ATOM 2272 O O . ILE A 1 282 ? 2.340 -3.010 -17.832 1.00 90.12 282 ILE A O 1
ATOM 2276 N N . ASN A 1 283 ? 1.057 -1.198 -18.112 1.00 89.56 283 ASN A N 1
ATOM 2277 C CA . ASN A 1 283 ? 2.150 -0.377 -18.631 1.00 89.56 283 ASN A CA 1
ATOM 2278 C C . ASN A 1 283 ? 3.190 -0.048 -17.538 1.00 89.56 283 ASN A C 1
ATOM 2280 O O . ASN A 1 283 ? 4.326 0.300 -17.869 1.00 89.56 283 ASN A O 1
ATOM 2284 N N . LEU A 1 284 ? 2.845 -0.221 -16.251 1.00 88.88 284 LEU A N 1
ATOM 2285 C CA . LEU A 1 284 ? 3.794 -0.243 -15.132 1.00 88.88 284 LEU A CA 1
ATOM 2286 C C . LEU A 1 284 ? 4.471 -1.615 -14.990 1.00 88.88 284 LEU A C 1
ATOM 2288 O O . LEU A 1 284 ? 4.367 -2.287 -13.962 1.00 88.88 284 LEU A O 1
ATOM 2292 N N . HIS A 1 285 ? 5.130 -2.052 -16.058 1.00 83.06 285 HIS A N 1
ATOM 2293 C CA . HIS A 1 285 ? 5.673 -3.397 -16.208 1.00 83.06 285 HIS A CA 1
ATOM 2294 C C . HIS A 1 285 ? 6.641 -3.790 -15.077 1.00 83.06 285 HIS A C 1
ATOM 2296 O O . HIS A 1 285 ? 6.568 -4.913 -14.591 1.00 83.06 285 HIS A O 1
ATOM 2302 N N . ASN A 1 286 ? 7.458 -2.871 -14.550 1.00 82.06 286 ASN A N 1
ATOM 2303 C CA . ASN A 1 286 ? 8.420 -3.193 -13.481 1.00 82.06 286 ASN A CA 1
ATOM 2304 C C . ASN A 1 286 ? 7.784 -3.820 -12.230 1.00 82.06 286 ASN A C 1
ATOM 2306 O O . ASN A 1 286 ? 8.385 -4.697 -11.617 1.00 82.06 286 ASN A O 1
ATOM 2310 N N . LEU A 1 287 ? 6.581 -3.377 -11.852 1.00 82.56 287 LEU A N 1
ATOM 2311 C CA . LEU A 1 287 ? 5.878 -3.874 -10.664 1.00 82.56 287 LEU A CA 1
ATOM 2312 C C . LEU A 1 287 ? 4.667 -4.739 -11.010 1.00 82.56 287 LEU A C 1
ATOM 2314 O O . LEU A 1 287 ? 4.311 -5.627 -10.247 1.00 82.56 287 LEU A O 1
ATOM 2318 N N . TYR A 1 288 ? 4.027 -4.493 -12.154 1.00 86.38 288 TYR A N 1
ATOM 2319 C CA . TYR A 1 288 ? 2.728 -5.071 -12.498 1.00 86.38 288 TYR A CA 1
ATOM 2320 C C . TYR A 1 288 ? 2.778 -5.974 -13.732 1.00 86.38 288 TYR A C 1
ATOM 2322 O O . TYR A 1 288 ? 1.744 -6.255 -14.342 1.00 86.38 288 TYR A O 1
ATOM 2330 N N . ASN A 1 289 ? 3.954 -6.510 -14.073 1.00 82.62 289 ASN A N 1
ATOM 2331 C CA . ASN A 1 289 ? 4.110 -7.498 -15.143 1.00 82.62 289 ASN A CA 1
ATOM 2332 C C . ASN A 1 289 ? 3.200 -8.716 -14.966 1.00 82.62 289 ASN A C 1
ATOM 2334 O O . ASN A 1 289 ? 2.659 -9.228 -15.939 1.00 82.62 289 ASN A O 1
ATOM 2338 N N . HIS A 1 290 ? 2.922 -9.151 -13.740 1.00 82.62 290 HIS A N 1
ATOM 2339 C CA . HIS A 1 290 ? 2.014 -10.271 -13.481 1.00 82.62 290 HIS A CA 1
ATOM 2340 C C . HIS A 1 290 ? 0.605 -9.818 -13.102 1.00 82.62 290 HIS A C 1
ATOM 2342 O O . HIS A 1 290 ? -0.138 -10.578 -12.493 1.00 82.62 290 HIS A O 1
ATOM 2348 N N . THR A 1 291 ? 0.185 -8.605 -13.476 1.00 86.44 291 THR A N 1
ATOM 2349 C CA . THR A 1 291 ? -1.128 -8.115 -13.058 1.00 86.44 291 THR A CA 1
ATOM 2350 C C . THR A 1 291 ? -2.296 -8.832 -13.733 1.00 86.44 291 THR A C 1
ATOM 2352 O O . THR A 1 291 ? -2.293 -9.076 -14.943 1.00 86.44 291 THR A O 1
ATOM 2355 N N . ALA A 1 292 ? -3.342 -9.108 -12.950 1.00 86.69 292 ALA A N 1
ATOM 2356 C CA . ALA A 1 292 ? -4.652 -9.551 -13.433 1.00 86.69 292 ALA A CA 1
ATOM 2357 C C . ALA A 1 292 ? -5.658 -8.390 -13.576 1.00 86.69 292 ALA A C 1
ATOM 2359 O O . ALA A 1 292 ? -6.869 -8.618 -13.706 1.00 86.69 292 ALA A O 1
ATOM 2360 N N . PHE A 1 293 ? -5.213 -7.143 -13.408 1.00 90.56 293 PHE A N 1
ATOM 2361 C CA . PHE A 1 293 ? -6.062 -5.955 -13.418 1.00 90.56 293 PHE A CA 1
ATOM 2362 C C . PHE A 1 293 ? -6.029 -5.267 -14.787 1.00 90.56 293 PHE A C 1
ATOM 2364 O O . PHE A 1 293 ? -4.970 -4.999 -15.342 1.00 90.56 293 PHE A O 1
ATOM 2371 N N . THR A 1 294 ? -7.208 -4.977 -15.341 1.00 90.19 294 THR A N 1
ATOM 2372 C CA . THR A 1 294 ? -7.360 -4.423 -16.700 1.00 90.19 294 THR A CA 1
ATOM 2373 C C . THR A 1 294 ? -7.577 -2.908 -16.727 1.00 90.19 294 THR A C 1
ATOM 2375 O O . THR A 1 294 ? -7.680 -2.330 -17.806 1.00 90.19 294 THR A O 1
ATOM 2378 N N . GLY A 1 295 ? -7.742 -2.273 -15.563 1.00 92.06 295 GLY A N 1
ATOM 2379 C CA . GLY A 1 295 ? -8.078 -0.854 -15.450 1.00 92.06 295 GLY A CA 1
ATOM 2380 C C 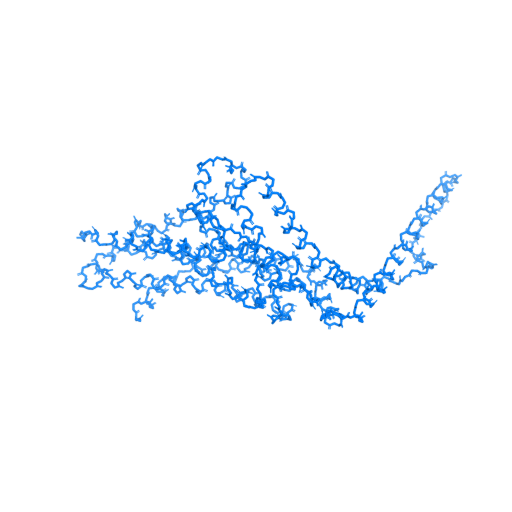. GLY A 1 295 ? -6.872 0.081 -15.558 1.00 92.06 295 GLY A C 1
ATOM 2381 O O . GLY A 1 295 ? -5.728 -0.356 -15.715 1.00 92.06 295 GLY A O 1
ATOM 2382 N N . SER A 1 296 ? -7.144 1.383 -15.459 1.00 94.81 296 SER A N 1
ATOM 2383 C CA . SER A 1 296 ? -6.116 2.425 -15.421 1.00 94.81 296 SER A CA 1
ATOM 2384 C C . SER A 1 296 ? -5.349 2.437 -14.095 1.00 94.81 296 SER A C 1
ATOM 2386 O O . SER A 1 296 ? -5.826 1.924 -13.078 1.00 94.81 296 SER A O 1
ATOM 2388 N N . ILE A 1 297 ? -4.178 3.073 -14.091 1.00 94.75 297 ILE A N 1
ATOM 2389 C CA . ILE A 1 297 ? -3.361 3.270 -12.887 1.00 94.75 297 ILE A CA 1
ATOM 2390 C C . ILE A 1 297 ? -4.130 4.053 -11.818 1.00 94.75 297 ILE A C 1
ATOM 2392 O O . ILE A 1 297 ? -4.157 3.655 -10.658 1.00 94.75 297 ILE A O 1
ATOM 2396 N N . SER A 1 298 ? -4.820 5.124 -12.209 1.00 94.00 298 SER A N 1
ATOM 2397 C CA . SER A 1 298 ? -5.672 5.911 -11.306 1.00 94.00 298 SER A CA 1
ATOM 2398 C C . SER A 1 298 ? -6.777 5.085 -10.649 1.00 94.00 298 S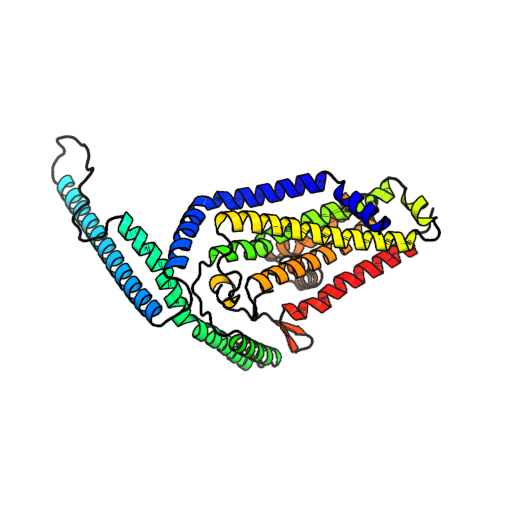ER A C 1
ATOM 2400 O O . SER A 1 298 ? -7.000 5.200 -9.443 1.00 94.00 298 SER A O 1
ATOM 2402 N N . LEU A 1 299 ? -7.452 4.220 -11.413 1.00 95.44 299 LEU A N 1
ATOM 2403 C CA . LEU A 1 299 ? -8.483 3.343 -10.864 1.00 95.44 299 LEU A CA 1
ATOM 2404 C C . LEU A 1 299 ? -7.881 2.337 -9.880 1.00 95.44 299 LEU A C 1
ATOM 2406 O O . LEU A 1 299 ? -8.477 2.078 -8.835 1.00 95.44 299 LEU A O 1
ATOM 2410 N N . TYR A 1 300 ? -6.698 1.801 -10.190 1.00 94.75 300 TYR A N 1
ATOM 2411 C CA . TYR A 1 300 ? -5.970 0.923 -9.281 1.00 94.75 300 TYR A CA 1
ATOM 2412 C C . TYR A 1 300 ? -5.567 1.643 -7.987 1.00 94.75 300 TYR A C 1
ATOM 2414 O O . TYR A 1 300 ? -5.821 1.115 -6.909 1.00 94.75 300 TYR A O 1
ATOM 2422 N N . PHE A 1 301 ? -5.037 2.866 -8.075 1.00 94.44 301 PHE A N 1
ATOM 2423 C CA . PHE A 1 301 ? -4.698 3.689 -6.911 1.00 94.44 301 PHE A CA 1
ATOM 2424 C C . PHE A 1 301 ? -5.926 3.932 -6.021 1.00 94.44 301 PHE A C 1
ATOM 2426 O O . PHE A 1 301 ? -5.882 3.694 -4.819 1.00 94.44 301 PHE A O 1
ATOM 2433 N N . ILE A 1 302 ? -7.067 4.326 -6.603 1.00 95.19 302 ILE A N 1
ATOM 2434 C CA . ILE A 1 302 ? -8.323 4.493 -5.850 1.00 95.19 302 ILE A CA 1
ATOM 2435 C C . ILE A 1 302 ? -8.734 3.176 -5.186 1.00 95.19 302 ILE A C 1
ATOM 2437 O O . ILE A 1 302 ? -9.113 3.169 -4.016 1.00 95.19 302 ILE A O 1
ATOM 2441 N N . MET A 1 303 ? -8.644 2.059 -5.911 1.00 94.56 303 MET A N 1
ATOM 2442 C CA . MET A 1 303 ? -8.954 0.739 -5.369 1.00 94.56 303 MET A CA 1
ATOM 2443 C C . MET A 1 303 ? -8.051 0.414 -4.172 1.00 94.56 303 MET A C 1
ATOM 2445 O O . MET A 1 303 ? -8.560 0.037 -3.120 1.00 94.56 303 MET A O 1
ATOM 2449 N N . GLN A 1 304 ? -6.742 0.634 -4.292 1.00 94.44 304 GLN A N 1
ATOM 2450 C CA . GLN A 1 304 ? -5.767 0.458 -3.217 1.00 94.44 304 GLN A CA 1
ATOM 2451 C C . GLN A 1 304 ? -6.144 1.295 -1.982 1.00 94.44 304 GLN A C 1
ATOM 2453 O O . GLN A 1 304 ? -6.196 0.755 -0.877 1.00 94.44 304 GLN A O 1
ATOM 2458 N N . GLN A 1 305 ? -6.555 2.559 -2.161 1.00 95.69 305 GLN A N 1
ATOM 2459 C CA . GLN A 1 305 ? -7.042 3.389 -1.052 1.00 95.69 305 GLN A CA 1
ATOM 2460 C C . GLN A 1 305 ? -8.333 2.850 -0.419 1.00 95.69 305 GLN A C 1
ATOM 2462 O O . GLN A 1 305 ? -8.471 2.891 0.801 1.00 95.69 305 GLN A O 1
ATOM 2467 N N . LEU A 1 306 ? -9.275 2.321 -1.206 1.00 95.81 306 LEU A N 1
ATOM 2468 C CA . LEU A 1 306 ? -10.516 1.741 -0.678 1.00 95.81 306 LEU A CA 1
ATOM 2469 C C . LEU A 1 306 ? -10.251 0.497 0.176 1.00 95.81 306 LEU A C 1
ATOM 2471 O O . LEU A 1 306 ? -10.831 0.367 1.255 1.00 95.81 306 LEU A O 1
ATOM 2475 N N . TYR A 1 307 ? -9.365 -0.393 -0.272 1.00 95.25 307 TYR A N 1
ATOM 2476 C CA . TYR A 1 307 ? -8.970 -1.554 0.524 1.00 95.25 307 TYR A CA 1
ATOM 2477 C C . TYR A 1 307 ? -8.177 -1.138 1.770 1.00 95.25 307 TYR A C 1
ATOM 2479 O O . TYR A 1 307 ? -8.423 -1.686 2.839 1.00 95.25 307 TYR A O 1
ATOM 2487 N N . ALA A 1 308 ? -7.313 -0.122 1.684 1.00 96.38 308 ALA A N 1
ATOM 2488 C CA . ALA A 1 308 ? -6.585 0.397 2.840 1.00 96.38 308 ALA A CA 1
ATOM 2489 C C . ALA A 1 308 ? -7.531 0.987 3.897 1.00 96.38 308 ALA A C 1
ATOM 2491 O O . ALA A 1 308 ? -7.402 0.695 5.085 1.00 96.38 308 ALA A O 1
ATOM 2492 N N . ILE A 1 309 ? -8.536 1.763 3.466 1.00 97.62 309 ILE A N 1
ATOM 2493 C CA . ILE A 1 309 ? -9.616 2.258 4.335 1.00 97.62 309 ILE A CA 1
ATOM 2494 C C . ILE A 1 309 ? -10.325 1.078 4.998 1.00 97.62 309 ILE A C 1
ATOM 2496 O O . ILE A 1 309 ? -10.546 1.090 6.208 1.00 97.62 309 ILE A O 1
ATOM 2500 N N . ALA A 1 310 ? -10.649 0.045 4.223 1.00 97.12 310 ALA A N 1
ATOM 2501 C CA . ALA A 1 310 ? -11.313 -1.148 4.718 1.00 97.12 310 ALA A CA 1
ATOM 2502 C C . ALA A 1 310 ? -10.459 -1.894 5.774 1.00 97.12 310 ALA A C 1
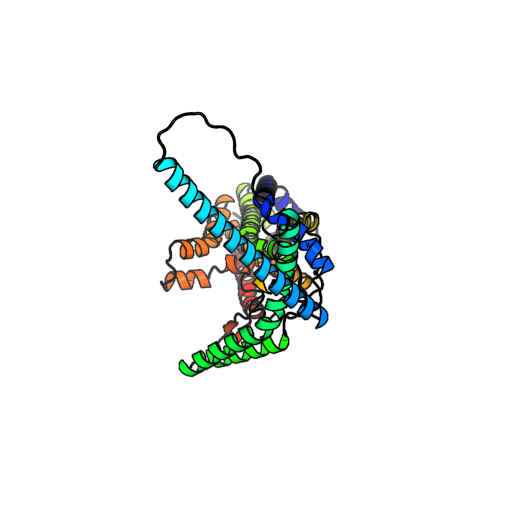ATOM 2504 O O . ALA A 1 310 ? -10.941 -2.207 6.866 1.00 97.12 310 ALA A O 1
ATOM 2505 N N . GLY A 1 311 ? -9.162 -2.079 5.519 1.00 96.31 311 GLY A N 1
ATOM 2506 C CA . GLY A 1 311 ? -8.212 -2.645 6.478 1.00 96.31 311 GLY A CA 1
ATOM 2507 C C . GLY A 1 311 ? -8.082 -1.809 7.757 1.00 96.31 311 GLY A C 1
ATOM 2508 O O . GLY A 1 311 ? -8.151 -2.351 8.863 1.00 96.31 311 GLY A O 1
ATOM 2509 N N . CYS A 1 312 ? -7.987 -0.480 7.637 1.00 97.50 312 CYS A N 1
ATOM 2510 C CA . CYS A 1 312 ? -7.956 0.422 8.789 1.00 97.50 312 CYS A CA 1
ATOM 2511 C C . CYS A 1 312 ? -9.257 0.374 9.597 1.00 97.50 312 CYS A C 1
ATOM 2513 O O . CYS A 1 312 ? -9.201 0.381 10.823 1.00 97.50 312 CYS A O 1
ATOM 2515 N N . ILE A 1 313 ? -10.423 0.265 8.953 1.00 98.00 313 ILE A N 1
ATOM 2516 C CA . ILE A 1 313 ? -11.703 0.087 9.652 1.00 98.00 313 ILE A CA 1
ATOM 2517 C C . ILE A 1 313 ? -11.709 -1.234 10.427 1.00 98.00 313 ILE A C 1
ATOM 2519 O O . ILE A 1 313 ? -12.103 -1.240 11.593 1.00 98.00 313 ILE A O 1
ATOM 2523 N N . ALA A 1 314 ? -11.243 -2.335 9.827 1.00 97.25 314 ALA A N 1
ATOM 2524 C CA . ALA A 1 314 ? -11.169 -3.634 10.500 1.00 97.25 314 ALA A CA 1
ATOM 2525 C C . ALA A 1 314 ? -10.296 -3.545 11.758 1.00 97.25 314 ALA A C 1
ATOM 2527 O O . ALA A 1 314 ? -10.717 -3.941 12.849 1.00 97.25 314 ALA A O 1
ATOM 2528 N N . LEU A 1 315 ? -9.108 -2.949 11.625 1.00 97.38 315 LEU A N 1
ATOM 2529 C CA . LEU A 1 315 ? -8.202 -2.710 12.744 1.00 97.38 315 LEU A CA 1
ATOM 2530 C C . LEU A 1 315 ? -8.829 -1.776 13.791 1.00 97.38 315 LEU A C 1
ATOM 2532 O O . LEU A 1 315 ? -8.781 -2.064 14.984 1.00 97.38 315 LEU A O 1
ATOM 2536 N N . GLY A 1 316 ? -9.467 -0.686 13.367 1.00 97.56 316 GLY A N 1
ATOM 2537 C CA . GLY A 1 316 ? -10.146 0.265 14.244 1.00 97.56 316 GLY A CA 1
ATOM 2538 C C . GLY A 1 316 ? -11.269 -0.385 15.056 1.00 97.56 316 GLY A C 1
ATOM 2539 O O . GLY A 1 316 ? -11.401 -0.121 16.250 1.00 97.56 316 GLY A O 1
ATOM 2540 N N . LEU A 1 317 ? -12.044 -1.291 14.457 1.00 97.25 317 LEU A N 1
ATOM 2541 C CA . LEU A 1 317 ? -13.075 -2.057 15.162 1.00 97.25 317 LEU A CA 1
ATOM 2542 C C . LEU A 1 317 ? -12.476 -3.014 16.201 1.00 97.25 317 LEU A C 1
ATOM 2544 O O . LEU A 1 317 ? -13.015 -3.117 17.306 1.00 97.25 317 LEU A O 1
ATOM 2548 N N . LEU A 1 318 ? -11.344 -3.661 15.900 1.00 96.44 318 LEU A N 1
ATOM 2549 C CA . LEU A 1 318 ? -10.608 -4.465 16.880 1.00 96.44 318 LEU A CA 1
ATOM 2550 C C . LEU A 1 318 ? -10.096 -3.599 18.044 1.00 96.44 318 LEU A C 1
ATOM 2552 O O . LEU A 1 318 ? -10.323 -3.930 19.208 1.00 96.44 318 LEU A O 1
ATOM 2556 N N . VAL A 1 319 ? -9.458 -2.463 17.748 1.00 97.19 319 VAL A N 1
ATOM 2557 C CA . VAL A 1 319 ? -8.949 -1.528 18.767 1.00 97.19 319 VAL A CA 1
ATOM 2558 C C . VAL A 1 319 ? -10.090 -1.023 19.646 1.00 97.19 319 VAL A C 1
ATOM 2560 O O . VAL A 1 319 ? -9.966 -0.981 20.871 1.00 97.19 319 VAL A O 1
ATOM 2563 N N . MET A 1 320 ? -11.235 -0.695 19.044 1.00 95.62 320 MET A N 1
ATOM 2564 C CA . MET A 1 320 ? -12.441 -0.294 19.762 1.00 95.62 320 MET A CA 1
ATOM 2565 C C . MET A 1 320 ? -12.956 -1.417 20.674 1.00 95.62 320 MET A C 1
ATOM 2567 O O . MET A 1 320 ? -13.319 -1.156 21.825 1.00 95.62 320 MET A O 1
ATOM 2571 N N . LEU A 1 321 ? -12.962 -2.665 20.197 1.00 96.06 321 LEU A N 1
ATOM 2572 C CA . LEU A 1 321 ? -13.354 -3.832 20.986 1.00 96.06 321 LEU A CA 1
ATOM 2573 C C . LEU A 1 321 ? -12.450 -4.015 22.213 1.00 96.06 321 LEU A C 1
ATOM 2575 O O . LEU A 1 321 ? -12.966 -4.247 23.314 1.00 96.06 321 LEU A O 1
ATOM 2579 N N . CYS A 1 322 ? -11.133 -3.879 22.048 1.00 94.62 322 CYS A N 1
ATOM 2580 C CA . CYS A 1 322 ? -10.164 -3.918 23.143 1.00 94.62 322 CYS A CA 1
ATOM 2581 C C . CYS A 1 322 ? -10.366 -2.740 24.110 1.00 94.62 322 CYS A C 1
ATOM 2583 O O . CYS A 1 322 ? -10.478 -2.954 25.317 1.00 94.62 322 CYS A O 1
ATOM 2585 N N . SER A 1 323 ? -10.531 -1.519 23.587 1.00 94.94 323 SER A N 1
ATOM 2586 C CA . SER A 1 323 ? -10.816 -0.302 24.368 1.00 94.94 323 SER A CA 1
ATOM 2587 C C . SER A 1 323 ? -12.071 -0.447 25.226 1.00 94.94 323 SER A C 1
ATOM 2589 O O . SER A 1 323 ? -12.084 -0.065 26.395 1.00 94.94 323 SER A O 1
ATOM 2591 N N . SER A 1 324 ? -13.112 -1.110 24.708 1.00 92.50 324 SER A N 1
ATOM 2592 C CA . SER A 1 324 ? -14.354 -1.357 25.450 1.00 92.50 324 SER A CA 1
ATOM 2593 C C . SER A 1 324 ? -14.178 -2.223 26.707 1.00 92.50 324 SER A C 1
ATOM 2595 O O . SER A 1 324 ? -15.089 -2.271 27.534 1.00 92.50 324 SER A O 1
ATOM 2597 N N . ARG A 1 325 ? -13.035 -2.905 26.872 1.00 90.62 325 ARG A N 1
ATOM 2598 C CA . ARG A 1 325 ? -12.725 -3.799 28.002 1.00 90.62 325 ARG A CA 1
ATOM 2599 C C . ARG A 1 325 ? -11.696 -3.231 28.978 1.00 90.62 325 ARG A C 1
ATOM 2601 O O . ARG A 1 325 ? -11.450 -3.849 30.008 1.00 90.62 325 ARG A O 1
ATOM 2608 N N . THR A 1 326 ? -11.137 -2.055 28.714 1.00 90.19 326 THR A N 1
ATOM 2609 C CA . THR A 1 326 ? -10.000 -1.515 29.475 1.00 90.19 326 THR A CA 1
ATOM 2610 C C . THR A 1 326 ? -10.268 -0.098 29.961 1.00 90.19 326 THR A C 1
ATOM 2612 O O . THR A 1 326 ? -10.864 0.686 29.240 1.00 90.19 326 THR A O 1
ATOM 2615 N N . ARG A 1 327 ? -9.773 0.280 31.147 1.00 88.25 327 ARG A N 1
ATOM 2616 C CA . ARG A 1 327 ? -9.850 1.674 31.645 1.00 88.25 327 ARG A CA 1
ATOM 2617 C C . ARG A 1 327 ? -8.688 2.565 31.186 1.00 88.25 327 ARG A C 1
ATOM 2619 O O . ARG A 1 327 ? -8.749 3.779 31.343 1.00 88.25 327 ARG A O 1
ATOM 2626 N N . SER A 1 328 ? -7.621 1.969 30.652 1.00 92.00 328 SER A N 1
ATOM 2627 C CA . SER A 1 328 ? -6.438 2.683 30.163 1.00 92.00 328 SER A CA 1
ATOM 2628 C C . SER A 1 328 ? -6.387 2.636 28.633 1.00 92.00 328 SER A C 1
ATOM 2630 O O . SER A 1 328 ? -6.563 1.555 28.072 1.00 92.00 328 SER A O 1
ATOM 2632 N N . PRO A 1 329 ? -6.143 3.763 27.937 1.00 90.44 329 PRO A N 1
ATOM 2633 C CA . PRO A 1 329 ? -5.966 3.778 26.483 1.00 90.44 329 PRO A CA 1
ATOM 2634 C C . PRO A 1 329 ? -4.661 3.097 26.034 1.00 90.44 329 PRO A C 1
ATOM 2636 O O . PRO A 1 329 ? -4.561 2.673 24.889 1.00 90.44 329 PRO A O 1
ATOM 2639 N N . LEU A 1 330 ? -3.682 2.928 26.930 1.00 93.31 330 LEU A N 1
ATOM 2640 C CA . LEU A 1 330 ? -2.404 2.290 26.596 1.00 93.31 330 LEU A CA 1
ATOM 2641 C C . LEU A 1 330 ? -2.546 0.784 26.338 1.00 93.31 330 LEU A C 1
ATOM 2643 O O . LEU A 1 330 ? -1.851 0.241 25.488 1.00 93.31 330 LEU A O 1
ATOM 2647 N N . ILE A 1 331 ? -3.464 0.109 27.039 1.00 94.75 331 ILE A N 1
ATOM 2648 C CA . ILE A 1 331 ? -3.620 -1.350 26.944 1.00 94.75 331 ILE A CA 1
ATOM 2649 C C . ILE A 1 331 ? -4.134 -1.774 25.551 1.00 94.75 331 ILE A C 1
ATOM 2651 O O . ILE A 1 331 ? -3.488 -2.615 24.929 1.00 94.75 331 ILE A O 1
ATOM 2655 N N . PRO A 1 332 ? -5.226 -1.196 25.001 1.00 95.06 332 PRO A N 1
ATOM 2656 C CA . PRO A 1 332 ? -5.658 -1.485 23.631 1.00 95.06 332 PRO A CA 1
ATOM 2657 C C . PRO A 1 332 ? -4.585 -1.160 22.597 1.00 95.06 332 PRO A C 1
ATOM 2659 O O . PRO A 1 332 ? -4.407 -1.923 21.653 1.00 95.06 332 PRO A O 1
ATOM 2662 N N . ALA A 1 333 ? -3.865 -0.047 22.785 1.00 95.19 333 ALA A N 1
ATOM 2663 C CA . ALA A 1 333 ? -2.808 0.355 21.870 1.00 95.19 333 ALA A CA 1
ATOM 2664 C C . ALA A 1 333 ? -1.675 -0.678 21.823 1.00 95.19 333 ALA A C 1
ATOM 2666 O O . ALA A 1 333 ? -1.264 -1.079 20.738 1.00 95.19 333 ALA A O 1
ATOM 2667 N N . PHE A 1 334 ? -1.228 -1.160 22.986 1.00 95.94 334 PHE A N 1
ATOM 2668 C CA . PHE A 1 334 ? -0.191 -2.184 23.079 1.00 95.94 334 PHE A CA 1
ATOM 2669 C C . PHE A 1 334 ? -0.648 -3.522 22.486 1.00 95.94 334 PHE A C 1
ATOM 2671 O O . PHE A 1 334 ? 0.045 -4.085 21.649 1.00 95.94 334 PHE A O 1
ATOM 2678 N N . ILE A 1 335 ? -1.838 -4.012 22.856 1.00 95.06 335 ILE A N 1
ATOM 2679 C CA . ILE A 1 335 ? -2.349 -5.304 22.365 1.00 95.06 335 ILE A CA 1
ATOM 2680 C C . ILE A 1 335 ? -2.511 -5.284 20.840 1.00 95.06 335 ILE A C 1
ATOM 2682 O O . ILE A 1 335 ? -2.009 -6.174 20.156 1.00 95.06 335 ILE A O 1
ATOM 2686 N N . CYS A 1 336 ? -3.189 -4.272 20.294 1.00 95.69 336 CYS A N 1
ATOM 2687 C CA . CYS A 1 336 ? -3.427 -4.187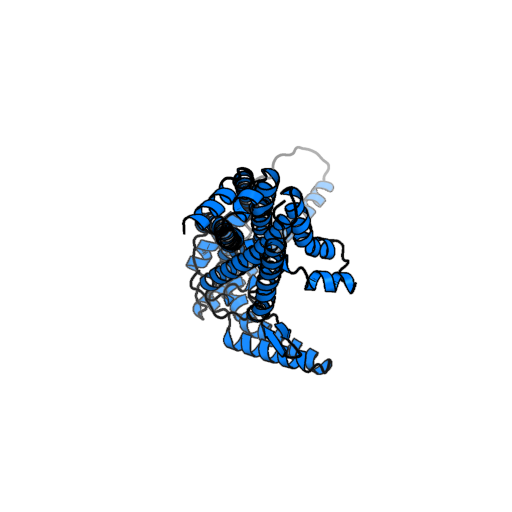 18.855 1.00 95.69 336 CYS A CA 1
ATOM 2688 C C . CYS A 1 336 ? -2.154 -3.849 18.071 1.00 95.69 336 CYS A C 1
ATOM 2690 O O . CYS A 1 336 ? -1.991 -4.343 16.960 1.00 95.69 336 CYS A O 1
ATOM 2692 N N . GLY A 1 337 ? -1.242 -3.060 18.649 1.00 94.62 337 GLY A N 1
ATOM 2693 C CA . GLY A 1 337 ? 0.077 -2.801 18.072 1.00 94.62 337 GLY A CA 1
ATOM 2694 C C . GLY A 1 337 ? 0.909 -4.075 17.950 1.00 94.62 337 GLY A C 1
ATOM 2695 O O . GLY A 1 337 ? 1.449 -4.348 16.882 1.00 94.62 337 GLY A O 1
ATOM 2696 N N . THR A 1 338 ? 0.933 -4.904 18.997 1.00 92.75 338 THR A N 1
ATOM 2697 C CA . THR A 1 338 ? 1.594 -6.214 18.957 1.00 92.75 338 THR A CA 1
ATOM 2698 C C . THR A 1 338 ? 0.947 -7.121 17.919 1.00 92.75 338 THR A C 1
ATOM 2700 O O . THR A 1 338 ? 1.661 -7.669 17.094 1.00 92.75 338 THR A O 1
ATOM 2703 N N . ILE A 1 339 ? -0.387 -7.232 17.888 1.00 93.12 339 ILE A N 1
ATOM 2704 C CA . ILE A 1 339 ? -1.103 -8.033 16.876 1.00 93.12 339 ILE A CA 1
ATOM 2705 C C . ILE A 1 339 ? -0.730 -7.606 15.447 1.00 93.12 339 ILE A C 1
ATOM 2707 O O . ILE A 1 339 ? -0.540 -8.461 14.590 1.00 93.12 339 ILE A O 1
ATOM 2711 N N . MET A 1 340 ? -0.614 -6.299 15.199 1.00 91.50 340 MET A N 1
ATOM 2712 C CA . MET A 1 340 ? -0.249 -5.754 13.891 1.00 91.50 340 MET A CA 1
ATOM 2713 C C . MET A 1 340 ? 1.205 -6.071 13.502 1.00 91.50 340 MET A C 1
ATOM 2715 O O . MET A 1 340 ? 1.466 -6.394 12.350 1.00 91.50 340 MET A O 1
ATOM 2719 N N . MET A 1 341 ? 2.147 -5.981 14.448 1.00 89.94 341 MET A N 1
ATOM 2720 C CA . MET A 1 341 ? 3.586 -6.183 14.201 1.00 89.94 341 MET A CA 1
ATOM 2721 C C . MET A 1 341 ? 4.023 -7.651 14.222 1.00 89.94 341 MET A C 1
ATOM 2723 O O . MET A 1 341 ? 5.091 -7.996 13.721 1.00 89.94 341 MET A O 1
ATOM 2727 N N . LEU A 1 342 ? 3.223 -8.525 14.824 1.00 88.62 342 LEU A N 1
ATOM 2728 C CA . LEU A 1 342 ? 3.589 -9.914 15.061 1.00 88.62 342 LEU A CA 1
ATOM 2729 C C . LEU A 1 342 ? 3.855 -10.712 13.766 1.00 88.62 342 LEU A C 1
ATOM 2731 O O . LEU A 1 342 ? 4.870 -11.407 13.739 1.00 88.62 342 LEU A O 1
ATOM 2735 N N . PRO A 1 343 ? 3.064 -10.574 12.680 1.00 86.19 343 PRO A N 1
ATOM 2736 C CA . PRO A 1 343 ? 3.399 -11.150 11.376 1.00 86.19 343 PRO A CA 1
ATOM 2737 C C . PRO A 1 343 ? 4.799 -10.756 10.882 1.00 86.19 343 PRO A C 1
ATOM 2739 O O . PRO A 1 343 ? 5.595 -11.623 10.529 1.00 86.19 343 PRO A O 1
ATOM 2742 N N . MET A 1 344 ? 5.138 -9.463 10.937 1.00 84.75 344 MET A N 1
ATOM 2743 C CA . MET A 1 344 ? 6.455 -8.960 10.532 1.00 84.75 344 MET A CA 1
ATOM 2744 C C . MET A 1 344 ? 7.579 -9.572 11.382 1.00 84.75 344 MET A C 1
ATOM 2746 O O . MET A 1 344 ? 8.610 -9.971 10.844 1.00 84.75 344 MET A O 1
ATOM 2750 N N . LEU A 1 345 ? 7.380 -9.688 12.698 1.00 86.62 345 LEU A N 1
ATOM 2751 C CA . LEU A 1 345 ? 8.376 -10.258 13.608 1.00 86.62 345 LEU A CA 1
ATOM 2752 C C . LEU A 1 345 ? 8.613 -11.756 13.352 1.00 86.62 345 LEU A C 1
ATOM 2754 O O . LEU A 1 345 ? 9.751 -12.208 13.421 1.00 86.62 345 LEU A O 1
ATOM 2758 N N . ILE A 1 346 ? 7.569 -12.520 13.019 1.00 85.62 346 ILE A N 1
ATOM 2759 C CA . ILE A 1 346 ? 7.709 -13.943 12.672 1.00 85.62 346 ILE A CA 1
ATOM 2760 C C . ILE A 1 346 ? 8.523 -14.118 11.384 1.00 85.62 346 ILE A C 1
ATOM 2762 O O . ILE A 1 346 ? 9.405 -14.977 11.349 1.00 85.62 346 ILE A O 1
ATOM 2766 N N . ILE A 1 347 ? 8.245 -13.306 10.353 1.00 84.06 347 ILE A N 1
ATOM 2767 C CA . ILE A 1 347 ? 9.005 -13.322 9.091 1.00 84.06 347 ILE A CA 1
ATOM 2768 C C . ILE A 1 347 ? 10.470 -12.973 9.368 1.00 84.06 347 ILE A C 1
ATOM 2770 O O . ILE A 1 347 ? 11.366 -13.694 8.941 1.00 84.06 347 ILE A O 1
ATOM 2774 N N . LEU A 1 348 ? 10.716 -11.905 10.133 1.00 87.50 348 LEU A N 1
ATOM 2775 C CA . LEU A 1 348 ? 12.065 -11.437 10.455 1.00 87.50 348 LEU A CA 1
ATOM 2776 C C . LEU A 1 348 ? 12.897 -12.483 11.213 1.00 87.50 348 LEU A C 1
ATOM 2778 O O . LEU A 1 348 ? 14.097 -12.599 10.982 1.00 87.50 348 LEU A O 1
ATOM 2782 N N . LEU A 1 349 ? 12.271 -13.239 12.117 1.00 88.00 349 LEU A N 1
ATOM 2783 C CA . LEU A 1 349 ? 12.934 -14.286 12.899 1.00 88.00 349 LEU A CA 1
ATOM 2784 C C . LEU A 1 349 ? 12.994 -15.643 12.178 1.00 88.00 349 LEU A C 1
ATOM 2786 O O . LEU A 1 349 ? 13.495 -16.605 12.757 1.00 88.00 349 LEU A O 1
ATOM 2790 N N . ASN A 1 350 ? 12.491 -15.730 10.942 1.00 85.50 350 ASN A N 1
ATOM 2791 C CA . ASN A 1 350 ? 12.413 -16.955 10.145 1.00 85.50 350 ASN A CA 1
ATOM 2792 C C . ASN A 1 350 ? 11.711 -18.119 10.878 1.00 85.50 350 ASN A C 1
ATOM 2794 O O . ASN A 1 350 ? 12.150 -19.265 10.838 1.00 85.50 350 ASN A O 1
ATOM 2798 N N . LEU A 1 351 ? 10.621 -17.814 11.592 1.00 82.12 351 LEU A N 1
ATOM 2799 C CA . LEU A 1 351 ? 9.857 -18.790 12.382 1.00 82.12 351 LEU A CA 1
ATOM 2800 C C . LEU A 1 351 ? 8.627 -19.337 11.628 1.00 82.12 351 LEU A C 1
ATOM 2802 O O . LEU A 1 351 ? 7.755 -19.961 12.229 1.00 82.12 351 LEU A O 1
ATOM 2806 N N . SER A 1 352 ? 8.514 -19.100 10.321 1.00 73.69 352 SER A N 1
ATOM 2807 C CA . SER A 1 352 ? 7.301 -19.368 9.531 1.00 73.69 352 SER A CA 1
ATOM 2808 C C . SER A 1 352 ? 6.900 -20.841 9.424 1.00 73.69 352 SER A C 1
ATOM 2810 O O . SER A 1 352 ? 5.731 -21.118 9.171 1.00 73.69 352 SER A O 1
ATOM 2812 N N . ASP A 1 353 ? 7.822 -21.776 9.648 1.00 78.06 353 ASP A N 1
ATOM 2813 C CA . ASP A 1 353 ? 7.608 -23.196 9.329 1.00 78.06 353 ASP A CA 1
ATOM 2814 C C . ASP A 1 353 ? 6.723 -23.938 10.343 1.00 78.06 353 ASP A C 1
ATOM 2816 O O . ASP A 1 353 ? 6.283 -25.061 10.097 1.00 78.06 353 ASP A O 1
ATOM 2820 N N . SER A 1 354 ? 6.442 -23.336 11.504 1.00 83.44 354 SER A N 1
ATOM 2821 C CA . SER A 1 354 ? 5.582 -23.979 12.501 1.00 83.44 354 SER A CA 1
ATOM 2822 C C . SER A 1 354 ? 4.094 -23.765 12.203 1.00 83.44 354 SER A C 1
ATOM 2824 O O . SER A 1 354 ? 3.649 -22.651 11.916 1.00 83.44 354 SER A O 1
ATOM 2826 N N . PHE A 1 355 ? 3.294 -24.808 12.432 1.00 83.50 355 PHE A N 1
ATOM 2827 C CA . PHE A 1 355 ? 1.832 -24.747 12.330 1.00 83.50 355 PHE A CA 1
ATOM 2828 C C . PHE A 1 355 ? 1.203 -23.638 13.195 1.00 83.50 355 PHE A C 1
ATOM 2830 O O . PHE A 1 355 ? 0.222 -23.012 12.798 1.00 83.50 355 PHE A O 1
ATOM 2837 N N . ILE A 1 356 ? 1.761 -23.371 14.384 1.00 84.69 356 ILE A N 1
ATOM 2838 C CA . ILE A 1 356 ? 1.249 -22.329 15.289 1.00 84.69 356 ILE A CA 1
ATOM 2839 C C . ILE A 1 356 ? 1.414 -20.952 14.644 1.00 84.69 356 ILE A C 1
ATOM 2841 O O . ILE A 1 356 ? 0.475 -20.158 14.638 1.00 84.69 356 ILE A O 1
ATOM 2845 N N . PHE A 1 357 ? 2.589 -20.678 14.079 1.00 83.19 357 PHE A N 1
ATOM 2846 C CA . PHE A 1 357 ? 2.856 -19.410 13.412 1.00 83.19 357 PHE A CA 1
ATOM 2847 C C . PHE A 1 357 ? 2.017 -19.257 12.138 1.00 83.19 357 PHE A C 1
ATOM 2849 O O . PHE A 1 357 ? 1.438 -18.192 11.931 1.00 83.19 357 PHE A O 1
ATOM 2856 N N . GLU A 1 358 ? 1.824 -20.326 11.363 1.00 80.88 358 GLU A N 1
ATOM 2857 C CA . GLU A 1 358 ? 0.910 -20.333 10.214 1.00 80.88 358 GLU A CA 1
ATOM 2858 C C . GLU A 1 358 ? -0.543 -20.013 10.618 1.00 80.88 358 GLU A C 1
ATOM 2860 O O . GLU A 1 358 ? -1.211 -19.186 9.990 1.00 80.88 358 GLU A O 1
ATOM 2865 N N . LEU A 1 359 ? -1.040 -20.622 11.701 1.00 82.62 359 LEU A N 1
ATOM 2866 C CA . LEU A 1 359 ? -2.373 -20.338 12.237 1.00 82.62 359 LEU A CA 1
ATOM 2867 C C . LEU A 1 359 ? -2.498 -18.870 12.667 1.00 82.62 359 LEU A C 1
ATOM 2869 O O . LEU A 1 359 ? -3.508 -18.220 12.395 1.00 82.62 359 LEU A O 1
ATOM 2873 N N . VAL A 1 360 ? -1.466 -18.338 13.317 1.00 81.69 360 VAL A N 1
ATOM 2874 C CA . VAL A 1 360 ? -1.413 -16.945 13.767 1.00 81.69 360 VAL A CA 1
ATOM 2875 C C . VAL A 1 360 ? -1.420 -15.973 12.583 1.00 81.69 360 VAL A C 1
ATOM 2877 O O . VAL A 1 360 ? -2.219 -15.036 12.604 1.00 81.69 360 VAL A O 1
ATOM 2880 N N . PHE A 1 361 ? -0.645 -16.221 11.520 1.00 80.88 361 PHE A N 1
ATOM 2881 C CA . PHE A 1 361 ? -0.723 -15.434 10.281 1.00 80.88 361 PHE A CA 1
ATOM 2882 C C . PHE A 1 361 ? -2.138 -15.436 9.711 1.00 80.88 361 PHE A C 1
ATOM 2884 O O . PHE A 1 361 ? -2.694 -14.377 9.433 1.00 80.88 361 PHE A O 1
ATOM 2891 N N . ARG A 1 362 ? -2.763 -16.615 9.610 1.00 80.94 362 ARG A N 1
ATOM 2892 C CA . ARG A 1 362 ? -4.119 -16.753 9.060 1.00 80.94 362 ARG A CA 1
ATOM 2893 C C . ARG A 1 362 ? -5.179 -16.011 9.877 1.00 80.94 362 ARG A C 1
ATOM 2895 O O . ARG A 1 362 ? -6.142 -15.518 9.292 1.00 80.94 362 ARG A O 1
ATOM 2902 N N . LEU A 1 363 ? -5.017 -15.925 11.199 1.00 81.94 363 LEU A N 1
ATOM 2903 C CA . LEU A 1 363 ? -5.964 -15.263 12.104 1.00 81.94 363 LEU A CA 1
ATOM 2904 C C . LEU A 1 363 ? -5.721 -13.755 12.269 1.00 81.94 363 LEU A C 1
ATOM 2906 O O . LEU A 1 363 ? -6.666 -13.017 12.556 1.00 81.94 363 LEU A O 1
ATOM 2910 N N . PHE A 1 364 ? -4.498 -13.262 12.076 1.00 82.81 364 PHE A N 1
ATOM 2911 C CA . PHE A 1 364 ? -4.135 -11.862 12.329 1.00 82.81 364 PHE A CA 1
ATOM 2912 C C . PHE A 1 364 ? -3.651 -11.129 11.070 1.00 82.81 364 PHE A C 1
ATOM 2914 O O . PHE A 1 364 ? -2.674 -10.388 11.093 1.00 82.81 364 PHE A O 1
ATOM 2921 N N . ARG A 1 365 ? -4.416 -11.250 9.980 1.00 86.62 365 ARG A N 1
ATOM 2922 C CA . ARG A 1 365 ? -4.134 -10.652 8.659 1.00 86.62 365 ARG A CA 1
ATOM 2923 C C . ARG A 1 365 ? -4.371 -9.135 8.555 1.00 86.62 365 ARG A C 1
ATOM 2925 O O . ARG A 1 365 ? -4.523 -8.608 7.458 1.00 86.62 365 ARG A O 1
ATOM 2932 N N . TYR A 1 366 ? -4.417 -8.406 9.675 1.00 87.50 366 TYR A N 1
ATOM 2933 C CA . TYR A 1 366 ? -4.667 -6.954 9.672 1.00 87.50 366 TYR A CA 1
ATOM 2934 C C . TYR A 1 366 ? -3.601 -6.177 8.893 1.00 87.50 366 TYR A C 1
ATOM 2936 O O . TYR A 1 366 ? -3.935 -5.200 8.226 1.00 87.50 366 TYR A O 1
ATOM 2944 N N . MET A 1 367 ? -2.349 -6.643 8.946 1.00 87.88 367 MET A N 1
ATOM 2945 C CA . MET A 1 367 ? -1.252 -6.104 8.144 1.00 87.88 367 MET A CA 1
ATOM 2946 C C . MET A 1 367 ? -1.541 -6.235 6.649 1.00 87.88 367 MET A C 1
ATOM 2948 O O . MET A 1 367 ? -1.601 -5.224 5.955 1.00 87.88 367 MET A O 1
ATOM 2952 N N . GLU A 1 368 ? -1.848 -7.445 6.181 1.00 87.56 368 GLU A N 1
ATOM 2953 C CA . GLU A 1 368 ? -2.124 -7.727 4.768 1.00 87.56 368 GLU A CA 1
ATOM 2954 C C . GLU A 1 368 ? -3.332 -6.949 4.217 1.00 87.56 368 GLU A C 1
ATOM 2956 O O . GLU A 1 368 ? -3.345 -6.583 3.040 1.00 87.56 368 GLU A O 1
ATOM 2961 N N . PHE A 1 369 ? -4.345 -6.669 5.050 1.00 89.69 369 PHE A N 1
ATOM 2962 C CA . PHE A 1 369 ? -5.511 -5.875 4.640 1.00 89.69 369 PHE A CA 1
ATOM 2963 C C . PHE A 1 369 ? -5.186 -4.406 4.364 1.00 89.69 369 PHE A C 1
ATOM 2965 O O . PHE A 1 369 ? -5.909 -3.776 3.595 1.00 89.69 369 PHE A O 1
ATOM 2972 N N . ILE A 1 370 ? -4.157 -3.851 5.008 1.00 92.06 370 ILE A N 1
ATOM 2973 C CA . ILE A 1 370 ? -3.752 -2.452 4.819 1.00 92.06 370 ILE A CA 1
ATOM 2974 C C . ILE A 1 370 ? -2.609 -2.365 3.799 1.00 92.06 370 ILE A C 1
ATOM 2976 O O . ILE A 1 370 ? -2.631 -1.477 2.956 1.00 92.06 370 ILE A O 1
ATOM 2980 N N . GLU A 1 371 ? -1.643 -3.284 3.860 1.00 90.06 371 GLU A N 1
ATOM 2981 C CA . GLU A 1 371 ? -0.470 -3.340 2.978 1.00 90.06 371 GLU A CA 1
ATOM 2982 C C . GLU A 1 371 ? -0.842 -3.670 1.532 1.00 90.06 371 GLU A C 1
ATOM 2984 O O . GLU A 1 371 ? -0.407 -2.976 0.623 1.00 90.06 371 GLU A O 1
ATOM 2989 N N . LEU A 1 372 ? -1.679 -4.695 1.318 1.00 84.56 372 LEU A N 1
ATOM 2990 C CA . LEU A 1 372 ? -2.240 -5.049 0.009 1.00 84.56 372 LEU A CA 1
ATOM 2991 C C . LEU A 1 372 ? -1.198 -5.322 -1.091 1.00 84.56 372 LEU A C 1
ATOM 2993 O O . LEU A 1 372 ? -1.487 -5.123 -2.273 1.00 84.56 372 LEU A O 1
ATOM 2997 N N . SER A 1 373 ? -0.023 -5.843 -0.729 1.00 81.31 373 SER A N 1
ATOM 2998 C CA . SER A 1 373 ? 1.068 -6.146 -1.667 1.00 81.31 373 SER A CA 1
ATOM 2999 C C . SER A 1 373 ? 0.636 -7.038 -2.839 1.00 81.31 373 SER A C 1
ATOM 3001 O O . SER A 1 373 ? 1.017 -6.775 -3.973 1.00 81.31 373 SER A O 1
ATOM 3003 N N . MET A 1 374 ? -0.267 -7.995 -2.602 1.00 83.94 374 MET A N 1
ATOM 3004 C CA . MET A 1 374 ? -0.780 -8.935 -3.615 1.00 83.94 374 MET A CA 1
ATOM 3005 C C . MET A 1 374 ? -2.006 -8.428 -4.406 1.00 83.94 374 MET A C 1
ATOM 3007 O O . MET A 1 374 ? -2.625 -9.184 -5.156 1.00 83.94 374 MET A O 1
ATOM 3011 N N . LEU A 1 375 ? -2.442 -7.176 -4.216 1.00 87.06 375 LEU A N 1
ATOM 3012 C CA . LEU A 1 375 ? -3.704 -6.675 -4.783 1.00 87.06 375 LEU A CA 1
ATOM 3013 C C . LEU A 1 375 ? -3.692 -6.591 -6.315 1.00 87.06 375 LEU A C 1
ATOM 3015 O O . LEU A 1 375 ? -4.714 -6.851 -6.963 1.00 87.06 375 LEU A O 1
ATOM 3019 N N . GLY A 1 376 ? -2.551 -6.196 -6.879 1.00 82.81 376 GLY A N 1
ATOM 3020 C CA . GLY A 1 376 ? -2.358 -6.048 -8.318 1.00 82.81 376 GLY A CA 1
ATOM 3021 C C . GLY A 1 376 ? -2.041 -7.358 -9.023 1.00 82.81 376 GLY A C 1
ATOM 3022 O O . GLY A 1 376 ? -2.328 -7.472 -10.216 1.00 82.81 376 GLY A O 1
ATOM 3023 N N . ASP A 1 377 ? -1.516 -8.343 -8.305 1.00 84.81 377 ASP A N 1
ATOM 3024 C CA . ASP A 1 377 ? -0.963 -9.563 -8.880 1.00 84.81 377 ASP A CA 1
ATOM 3025 C C . ASP A 1 377 ? -2.029 -10.588 -9.267 1.00 84.81 377 ASP A C 1
ATOM 3027 O O . ASP A 1 377 ? -3.180 -10.572 -8.820 1.00 84.81 377 ASP A O 1
ATOM 3031 N N . ASN A 1 378 ? -1.634 -11.525 -10.125 1.00 84.94 378 ASN A N 1
ATOM 3032 C CA . ASN A 1 378 ? -2.435 -12.685 -10.505 1.00 84.94 378 ASN A CA 1
ATOM 3033 C C . ASN A 1 378 ? -2.336 -13.793 -9.439 1.00 84.94 378 ASN A C 1
ATOM 3035 O O . ASN A 1 378 ? -2.051 -14.945 -9.753 1.00 84.94 378 ASN A O 1
ATOM 3039 N N . PHE A 1 379 ? -2.535 -13.420 -8.171 1.00 87.62 379 PHE A N 1
ATOM 3040 C CA . PHE A 1 379 ? -2.456 -14.312 -7.014 1.00 87.62 379 PHE A CA 1
ATOM 3041 C C . PHE A 1 379 ? -3.838 -14.871 -6.654 1.00 87.62 379 PHE A C 1
ATOM 3043 O O . PHE A 1 379 ? -4.828 -14.131 -6.636 1.00 87.62 379 PHE A O 1
ATOM 3050 N N . TYR A 1 380 ? -3.927 -16.167 -6.342 1.00 88.50 380 TYR A N 1
ATOM 3051 C CA . TYR A 1 380 ? -5.189 -16.852 -6.052 1.00 88.50 380 TYR A CA 1
ATOM 3052 C C . TYR A 1 380 ? -5.228 -17.396 -4.623 1.00 88.50 380 TYR A C 1
ATOM 3054 O O . TYR A 1 380 ? -4.273 -17.967 -4.109 1.00 88.50 380 TYR A O 1
ATOM 3062 N N . LEU A 1 381 ? -6.387 -17.243 -3.988 1.00 87.50 381 LEU A N 1
ATOM 3063 C CA . LEU A 1 381 ? -6.724 -17.871 -2.720 1.00 87.50 381 LEU A CA 1
ATOM 3064 C C . LEU A 1 381 ? -7.532 -19.141 -2.982 1.00 87.50 381 LEU A C 1
ATOM 3066 O O . LEU A 1 381 ? -8.464 -19.143 -3.792 1.00 87.50 381 LEU A O 1
ATOM 3070 N N . ASN A 1 382 ? -7.209 -20.205 -2.251 1.00 88.62 382 ASN A N 1
ATOM 3071 C CA . ASN A 1 382 ? -7.940 -21.460 -2.327 1.00 88.62 382 ASN A CA 1
ATOM 3072 C C . ASN A 1 382 ? -9.229 -21.393 -1.497 1.00 88.62 382 ASN A C 1
ATOM 3074 O O . ASN A 1 382 ? -9.192 -21.395 -0.267 1.00 88.62 382 ASN A O 1
ATOM 3078 N N . TYR A 1 383 ? -10.369 -21.377 -2.184 1.00 86.12 383 TYR A N 1
ATOM 3079 C CA . TYR A 1 383 ? -11.690 -21.530 -1.588 1.00 86.12 383 TYR A CA 1
ATOM 3080 C C . TYR A 1 383 ? -12.242 -22.911 -1.928 1.00 86.12 383 TYR A C 1
ATOM 3082 O O . TYR A 1 383 ? -12.775 -23.115 -3.019 1.00 86.12 383 TYR A O 1
ATOM 3090 N N . PHE A 1 384 ? -12.119 -23.858 -0.995 1.00 87.62 384 PHE A N 1
ATOM 3091 C CA . PHE A 1 384 ? -12.677 -25.214 -1.118 1.00 87.62 384 PHE A CA 1
ATOM 3092 C C . PHE A 1 384 ? -12.295 -25.927 -2.432 1.00 87.62 384 PHE A C 1
ATOM 3094 O O . PHE A 1 384 ? -13.136 -26.535 -3.088 1.00 87.62 384 PHE A O 1
ATOM 3101 N N . GLY A 1 385 ? -11.032 -25.818 -2.852 1.00 84.25 385 GLY A N 1
ATOM 3102 C CA . GLY A 1 385 ? -10.532 -26.409 -4.098 1.00 84.25 385 GLY A CA 1
ATOM 3103 C C . GLY A 1 385 ? -10.752 -25.542 -5.340 1.00 84.25 385 GLY A C 1
ATOM 3104 O O . GLY A 1 385 ? -10.345 -25.935 -6.431 1.00 84.25 385 GLY A O 1
ATOM 3105 N N . THR A 1 386 ? -11.342 -24.351 -5.200 1.00 88.12 386 THR A N 1
ATOM 3106 C CA . THR A 1 386 ? -11.499 -23.393 -6.300 1.00 88.12 386 THR A CA 1
ATOM 3107 C C . THR A 1 386 ? -10.552 -22.197 -6.137 1.00 88.12 386 THR A C 1
ATOM 3109 O O . THR A 1 386 ? -10.553 -21.548 -5.088 1.00 88.12 386 THR A O 1
ATOM 3112 N N . PRO A 1 387 ? -9.741 -21.861 -7.158 1.00 91.81 387 PRO A N 1
ATOM 3113 C CA . PRO A 1 387 ? -8.863 -20.696 -7.104 1.00 91.81 387 PRO A CA 1
ATOM 3114 C C . PRO A 1 387 ? -9.676 -19.420 -7.326 1.00 91.81 387 PRO A C 1
ATOM 3116 O O . PRO A 1 387 ? -10.269 -19.224 -8.394 1.00 91.81 387 PRO A O 1
ATOM 3119 N N . VAL A 1 388 ? -9.719 -18.543 -6.325 1.00 91.88 388 VAL A N 1
ATOM 3120 C CA . VAL A 1 388 ? -10.386 -17.236 -6.385 1.00 91.88 388 VAL A CA 1
ATOM 3121 C C . VAL A 1 388 ? -9.329 -16.151 -6.303 1.00 91.88 388 VAL A C 1
ATOM 3123 O O . VAL A 1 388 ? -8.524 -16.131 -5.381 1.00 91.88 388 VAL A O 1
ATOM 3126 N N . LEU A 1 389 ? -9.336 -15.230 -7.262 1.00 90.75 389 LEU A N 1
ATOM 3127 C CA . LEU A 1 389 ? -8.339 -14.168 -7.326 1.00 90.75 389 LEU A CA 1
ATOM 3128 C C . LEU A 1 389 ? -8.337 -13.331 -6.035 1.00 90.75 389 LEU A C 1
ATOM 3130 O O . LEU A 1 389 ? -9.404 -12.938 -5.553 1.00 90.75 389 LEU A O 1
ATOM 3134 N N . TYR A 1 390 ? -7.149 -13.040 -5.507 1.00 90.94 390 TYR A N 1
ATOM 3135 C CA . TYR A 1 390 ? -6.913 -12.443 -4.190 1.00 90.94 390 TYR A CA 1
ATOM 3136 C C . TYR A 1 390 ? -7.800 -11.233 -3.899 1.00 90.94 390 TYR A C 1
ATOM 3138 O O . TYR A 1 390 ? -8.490 -11.201 -2.879 1.00 90.94 390 TYR A O 1
ATOM 3146 N N . ARG A 1 391 ? -7.880 -10.287 -4.845 1.00 89.62 391 ARG A N 1
ATOM 3147 C CA . ARG A 1 391 ? -8.703 -9.074 -4.710 1.00 89.62 391 ARG A CA 1
ATOM 3148 C C . ARG A 1 391 ? -10.177 -9.361 -4.398 1.00 89.62 391 ARG A C 1
ATOM 3150 O O . ARG A 1 391 ? -10.793 -8.626 -3.636 1.00 89.62 391 ARG A O 1
ATOM 3157 N N . TYR A 1 392 ? -10.748 -10.439 -4.936 1.00 91.31 392 TYR A N 1
ATOM 3158 C CA . TYR A 1 392 ? -12.130 -10.836 -4.640 1.00 91.31 392 TYR A CA 1
ATOM 3159 C C . TYR A 1 392 ? -12.203 -11.768 -3.432 1.00 91.31 392 TYR A C 1
ATOM 3161 O O . TYR A 1 392 ? -13.104 -11.643 -2.605 1.00 91.31 392 TYR A O 1
ATOM 3169 N N . GLY A 1 393 ? -11.233 -12.674 -3.306 1.00 89.75 393 GLY A N 1
ATOM 3170 C CA . GLY A 1 393 ? -11.177 -13.647 -2.223 1.00 89.75 393 GLY A CA 1
ATOM 3171 C C . GLY A 1 393 ? -10.978 -13.013 -0.846 1.00 89.75 393 GLY A C 1
ATOM 3172 O O . GLY A 1 393 ? -11.388 -13.595 0.147 1.00 89.75 393 GLY A O 1
ATOM 3173 N N . ILE A 1 394 ? -10.404 -11.817 -0.742 1.00 90.75 394 ILE A N 1
ATOM 3174 C CA . ILE A 1 394 ? -10.192 -11.165 0.557 1.00 90.75 394 ILE A CA 1
ATOM 3175 C C . ILE A 1 394 ? -11.468 -10.541 1.150 1.00 90.75 394 ILE A C 1
ATOM 3177 O O . ILE A 1 394 ? -11.574 -10.393 2.365 1.00 90.75 394 ILE A O 1
ATOM 3181 N N . ILE A 1 395 ? -12.463 -10.215 0.318 1.00 92.31 395 ILE A N 1
ATOM 3182 C CA . ILE A 1 395 ? -13.701 -9.524 0.721 1.00 92.31 395 ILE A CA 1
ATOM 3183 C C . ILE A 1 395 ? -14.502 -10.292 1.790 1.00 92.31 395 ILE A C 1
ATOM 3185 O O . ILE A 1 395 ? -14.829 -9.688 2.815 1.00 92.31 395 ILE A O 1
ATOM 3189 N N . PRO A 1 396 ? -14.834 -11.592 1.623 1.00 92.38 396 PRO A N 1
ATOM 3190 C CA . PRO A 1 396 ? -15.578 -12.327 2.648 1.00 92.38 396 PRO A CA 1
ATOM 3191 C C . PRO A 1 396 ? -14.790 -12.466 3.954 1.00 92.38 396 PRO A C 1
ATOM 3193 O O . PRO A 1 396 ? -15.385 -12.406 5.027 1.00 92.38 396 PRO A O 1
ATOM 3196 N N . ILE A 1 397 ? -13.460 -12.588 3.879 1.00 91.44 397 ILE A N 1
ATOM 3197 C CA . ILE A 1 397 ? -12.600 -12.608 5.065 1.00 91.44 397 ILE A CA 1
ATOM 3198 C C . ILE A 1 397 ? -12.730 -11.266 5.782 1.00 91.44 397 ILE A C 1
ATOM 3200 O O . ILE A 1 397 ? -13.125 -11.234 6.939 1.00 91.44 397 ILE A O 1
ATOM 3204 N N . LEU A 1 398 ? -12.513 -10.152 5.084 1.00 93.19 398 LEU A N 1
ATOM 3205 C CA . LEU A 1 398 ? -12.630 -8.805 5.642 1.00 93.19 398 LEU A CA 1
ATOM 3206 C C . LEU A 1 398 ? -14.011 -8.536 6.270 1.00 93.19 398 LEU A C 1
ATOM 3208 O O . LEU A 1 398 ? -14.100 -7.921 7.332 1.00 93.19 398 LEU A O 1
ATOM 3212 N N . ALA A 1 399 ? -15.090 -9.056 5.678 1.00 94.44 399 ALA A N 1
ATOM 3213 C CA . ALA A 1 399 ? -16.430 -8.958 6.252 1.00 94.44 399 ALA A CA 1
ATOM 3214 C C . ALA A 1 399 ? -16.533 -9.635 7.633 1.00 94.44 399 ALA A C 1
ATOM 3216 O O . ALA A 1 399 ? -17.155 -9.078 8.541 1.00 94.44 399 ALA A O 1
ATOM 3217 N N . LEU A 1 400 ? -15.881 -10.786 7.843 1.00 94.00 400 LEU A N 1
ATOM 3218 C CA . LEU A 1 400 ? -15.812 -11.431 9.162 1.00 94.00 400 LEU A CA 1
ATOM 3219 C C . LEU A 1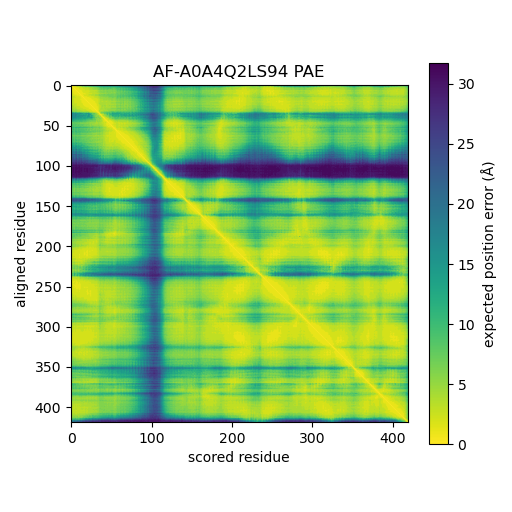 400 ? -15.078 -10.553 10.184 1.00 94.00 400 LEU A C 1
ATOM 3221 O O . LEU A 1 400 ? -15.523 -10.444 11.329 1.00 94.00 400 LEU A O 1
ATOM 3225 N N . TYR A 1 401 ? -14.017 -9.864 9.758 1.00 94.25 401 TYR A N 1
ATOM 3226 C CA . TYR A 1 401 ? -13.274 -8.913 10.591 1.00 94.25 401 TYR A CA 1
ATOM 3227 C C . TYR A 1 401 ? -14.083 -7.660 10.956 1.00 94.25 401 TYR A C 1
ATOM 3229 O O . TYR A 1 401 ? -13.733 -6.968 11.908 1.00 94.25 401 TYR A O 1
ATOM 3237 N N . TYR A 1 402 ? -15.192 -7.377 10.271 1.00 95.44 402 TYR A N 1
ATOM 3238 C CA . TYR A 1 402 ? -16.149 -6.353 10.696 1.00 95.44 402 TYR A CA 1
ATOM 3239 C C . TYR A 1 402 ? -17.223 -6.915 11.619 1.00 95.44 402 TYR A C 1
ATOM 3241 O O . TYR A 1 402 ? -17.508 -6.345 12.675 1.00 95.44 402 TYR A O 1
ATOM 3249 N N . VAL A 1 403 ? -17.825 -8.039 11.228 1.00 95.31 403 VAL A N 1
ATOM 3250 C CA . VAL A 1 403 ? -18.974 -8.613 11.933 1.00 95.31 403 VAL A CA 1
ATOM 3251 C C . VAL A 1 403 ? -18.574 -9.087 13.326 1.00 95.31 403 VAL A C 1
ATOM 3253 O O . VAL A 1 403 ? -19.253 -8.748 14.296 1.00 95.31 403 VAL A O 1
ATOM 3256 N N . ILE A 1 404 ? -17.464 -9.821 13.457 1.00 95.06 404 ILE A N 1
ATOM 3257 C CA . ILE A 1 404 ? -17.058 -10.417 14.736 1.00 95.06 404 ILE A CA 1
ATOM 3258 C C . ILE A 1 404 ? -16.802 -9.329 15.796 1.00 95.06 404 ILE A C 1
ATOM 3260 O O . ILE A 1 404 ? -17.439 -9.391 16.854 1.00 95.06 404 ILE A O 1
ATOM 3264 N N . PRO A 1 405 ? -15.969 -8.291 15.556 1.00 94.94 405 PRO A N 1
ATOM 3265 C CA . PRO A 1 405 ? -15.753 -7.256 16.560 1.00 94.94 405 PRO A CA 1
ATOM 3266 C C . PRO A 1 405 ? -17.010 -6.454 16.886 1.00 94.94 405 PRO A C 1
ATOM 3268 O O . PRO A 1 405 ? -17.240 -6.166 18.057 1.00 94.94 405 PRO A O 1
ATOM 3271 N N . VAL A 1 406 ? -17.860 -6.134 15.904 1.00 94.56 406 VAL A N 1
ATOM 3272 C CA . VAL A 1 406 ? -19.104 -5.380 16.147 1.00 94.56 406 VAL A CA 1
ATOM 3273 C C . VAL A 1 406 ? -20.088 -6.188 16.997 1.00 94.56 406 VAL A C 1
ATOM 3275 O O . VAL A 1 406 ? -20.650 -5.655 17.958 1.00 94.56 406 VAL A O 1
ATOM 3278 N N . VAL A 1 407 ? -20.264 -7.481 16.709 1.00 94.44 407 VAL A N 1
ATOM 3279 C CA . VAL A 1 407 ? -21.130 -8.371 17.498 1.00 94.44 407 VAL A CA 1
ATOM 3280 C C . VAL A 1 407 ? -20.594 -8.523 18.921 1.00 94.44 407 VAL A C 1
ATOM 3282 O O . VAL A 1 407 ? -21.348 -8.352 19.883 1.00 94.44 407 VAL A O 1
ATOM 3285 N N . LEU A 1 408 ? -19.290 -8.773 19.081 1.00 94.62 408 LEU A N 1
ATOM 3286 C CA . LEU A 1 408 ? -18.655 -8.898 20.397 1.00 94.62 408 LEU A CA 1
ATOM 3287 C C . LEU A 1 408 ? -18.675 -7.584 21.190 1.00 94.62 408 LEU A C 1
ATOM 3289 O O . LEU A 1 408 ? -18.787 -7.616 22.419 1.00 94.62 408 LEU A O 1
ATOM 3293 N N . LEU A 1 409 ? -18.574 -6.437 20.515 1.00 92.88 409 LEU A N 1
ATOM 3294 C CA . LEU A 1 409 ? -18.683 -5.109 21.116 1.00 92.88 409 LEU A CA 1
ATOM 3295 C C . LEU A 1 409 ? -20.104 -4.879 21.632 1.00 92.88 409 LEU A C 1
ATOM 3297 O O . LEU A 1 409 ? -20.291 -4.529 22.797 1.00 92.88 409 LEU A O 1
ATOM 3301 N N . HIS A 1 410 ? -21.110 -5.136 20.795 1.00 89.50 410 HIS A N 1
ATOM 3302 C CA . HIS A 1 410 ? -22.510 -4.976 21.173 1.00 89.50 410 HIS A CA 1
ATOM 3303 C C . HIS A 1 410 ? -22.895 -5.914 22.326 1.00 89.50 410 HIS A C 1
ATOM 3305 O O . HIS A 1 410 ? -23.562 -5.505 23.278 1.00 89.50 410 HIS A O 1
ATOM 3311 N N . TRP A 1 411 ? -22.432 -7.165 22.281 1.00 88.50 411 TRP A N 1
ATOM 3312 C CA . TRP A 1 411 ? -22.624 -8.134 23.357 1.00 88.50 411 TRP A CA 1
ATOM 3313 C C . TRP A 1 411 ? -21.965 -7.685 24.670 1.00 88.50 411 TRP A C 1
ATOM 3315 O O . TRP A 1 411 ? -22.611 -7.718 25.718 1.00 88.50 411 TRP A O 1
ATOM 3325 N N . SER A 1 412 ? -20.721 -7.193 24.602 1.00 87.81 412 SER A N 1
ATOM 3326 C CA . SER A 1 412 ? -19.972 -6.655 25.748 1.00 87.81 412 SER A CA 1
ATOM 3327 C C . SER A 1 412 ? -20.703 -5.486 26.417 1.00 87.81 412 SER A C 1
ATOM 3329 O O . SER A 1 412 ? -20.867 -5.464 27.635 1.00 87.81 412 SER A O 1
ATOM 3331 N N . ILE A 1 413 ? -21.205 -4.532 25.627 1.00 85.94 413 ILE A N 1
ATOM 3332 C CA . ILE A 1 413 ? -21.879 -3.332 26.146 1.00 85.94 413 ILE A CA 1
ATOM 3333 C C . ILE A 1 413 ? -23.269 -3.663 26.705 1.00 85.94 413 ILE A C 1
ATOM 3335 O O . ILE A 1 413 ? -23.685 -3.084 27.708 1.00 85.94 413 ILE A O 1
ATOM 3339 N N . ARG A 1 414 ? -23.993 -4.618 26.104 1.00 82.25 414 ARG A N 1
ATOM 3340 C CA . ARG A 1 414 ? -25.327 -5.015 26.582 1.00 82.25 414 ARG A CA 1
ATOM 3341 C C . ARG A 1 414 ? -25.281 -5.686 27.956 1.00 82.25 414 ARG A C 1
ATOM 3343 O O . ARG A 1 414 ? -26.188 -5.463 28.749 1.00 82.25 414 ARG A O 1
ATOM 3350 N N . ARG A 1 415 ? -24.249 -6.492 28.225 1.00 78.88 415 ARG A N 1
ATOM 3351 C CA . ARG A 1 415 ? -24.091 -7.235 29.488 1.00 78.88 415 ARG A CA 1
ATOM 3352 C C . ARG A 1 415 ? -23.483 -6.421 30.632 1.00 78.88 415 ARG A C 1
ATOM 3354 O O . ARG A 1 415 ? -23.445 -6.921 31.747 1.00 78.88 415 ARG A O 1
ATOM 3361 N N . ARG A 1 416 ? -23.005 -5.197 30.389 1.00 75.06 416 ARG A N 1
ATOM 3362 C CA . ARG A 1 416 ? -22.501 -4.340 31.470 1.00 75.06 416 ARG A CA 1
ATOM 3363 C C . ARG A 1 416 ? -23.659 -3.815 32.316 1.00 75.06 416 ARG A C 1
ATOM 3365 O O . ARG A 1 416 ? -24.534 -3.096 31.824 1.00 75.06 416 ARG A O 1
ATOM 3372 N N . GLU A 1 417 ? -23.641 -4.185 33.588 1.00 63.22 417 GLU A N 1
ATOM 3373 C CA . GLU A 1 417 ? -24.501 -3.614 34.619 1.00 63.22 417 GLU A CA 1
ATOM 3374 C C . GLU A 1 417 ? -23.972 -2.229 35.009 1.00 63.22 417 GLU A C 1
ATOM 3376 O O . GLU A 1 417 ? -22.763 -1.988 35.019 1.00 63.22 417 GLU A O 1
ATOM 3381 N N . VAL A 1 418 ? -24.892 -1.292 35.241 1.00 59.00 418 VAL A N 1
ATOM 3382 C CA . VAL A 1 418 ? -24.555 0.052 35.721 1.00 59.00 418 VAL A CA 1
ATOM 3383 C C . VAL A 1 418 ? -24.439 -0.083 37.233 1.00 59.00 418 VAL A C 1
ATOM 3385 O O . VAL A 1 418 ? -25.455 -0.322 37.881 1.00 59.00 418 VAL A O 1
ATOM 3388 N N . ALA A 1 419 ? -23.209 -0.040 37.745 1.00 46.09 419 ALA A N 1
ATOM 3389 C CA . ALA A 1 419 ? -22.932 -0.057 39.179 1.00 46.09 419 ALA A CA 1
ATOM 3390 C C . ALA A 1 419 ? -23.227 1.302 39.818 1.00 46.09 419 ALA A C 1
ATOM 3392 O O . ALA A 1 419 ? -22.944 2.331 39.152 1.00 46.09 419 ALA A O 1
#

pLDDT: mean 86.42, std 11.61, range [38.38, 98.25]

Foldseek 3Di:
DVLLVVLLCLLVVDPVLVVLVVVVLVVVVCVVCVCVVVLVLLQVLQVLCVVLWWFQDPVSLVVLVVLLVVLVVLVVLVVVVVVVVVVVVVVVVVVVVVDDDDDDDDDPDDDPDDRPHDDPVVSVVSVSNNVQSVQSNCQVPPFQVVQVVVLVVQCVVCVVVVQLLSNLLSVVLVVLDVVQDGQRTRGSLCLLCQLLCCQQPPVLVSLLLSLLLSLLCSQLVCLLVVVLLVQLPDPCRLPVSLVSNLSSSLVVSLCSLVVVSVSSCVSSCVSNNCPQQQPFPNNSCVQQSQFSGNGGSVVVSVLLSVLLSLLSSLLSLQLNLQSLVHNDSVRSSVVSVCLQCVLVVCVVVVVCPDPVNVVSCVVSVSSCSNSVSQCGHSAFDDDPSHTDGPVVVCVVVSVCSVPVSSVSSSVSSVPDDSD